Protein AF-J1F869-F1 (afdb_monomer)

pLDDT: mean 84.6, std 9.5, range [50.03, 94.94]

Sequence (425 aa):
MNDTFYTSLIGAKTFSKAIDIVGHNISNSNLAGYRAKSVEFSNIFTQNLNASGGGAVSSQKEYGSQIQTSVMSQRQGALTTTDSTFDLAIEGNGWFGLQTADGTVAYTRNGGFNIDKERYLVDYSGQYVTGTMANNIVFNADATNNRLTNVVSELDLGVPTNQTKLRLPNMLTYPKKVTDEVTITGNLGTADEERKFSSTLVSSADEVNTVSVTMVKSATQPTVGSSWDAVATVTNADGTVTFDKKSGTLVFDGNGRIKSSTMPSVSNDGNRVSLNFGKGSAGLQANDSADVAFTIAKNGNPEGELSTYGVMQNGDIVALFDNGFKTVVAKVAIYHFHNEQGLQDVGASFYRDTTASGEPIFYRDDAGELITTEGLVLEHSLEESNIDNATALSSLMILQKAFDASSRALKAGDDMIKQALSMDA

Secondary structure (DSSP, 8-state):
-HHHHHHHHHHHHHHHHHHHHHHHHHHTTTSTT---EEEEEEES-EEES--SS--S---EEE--EEEEEEEEP-SPPPEEE-S-TTBEEEEES-EEEEE-TTS-EEEES--BEEE-TTSBEEETTSPEEEEEE-S-EE--TTSS-EEESS--S------GGG-EE-B--S-EEEPPB---EEEEEEE--SS---EEEEEEEE-TTS-EEEEEEEEEE-SS--SSSEEEEEEEEEE-TTS--EEEEEEEEEEE-TTSEEEEE-PPPEEETTEEEEEE--SEEEEEE--SSS-SEEEEEES-B--EEEEEEEE-TTSEEEEEETTS-EEEEEEE-EEB-S-GGGPEEEETTEEE--TTT-S-B--B-TTS-B--TTEEEEETEEEPP---HHHHHHHHHHHHHHHHHHHHHHHHHHHHHHHHHHH--

Foldseek 3Di:
DVLLLQQLVQLLVQLVVQLVLLVVLLVCQFPFQAWRWHWDKDFDDWDFPDPPDDDPDTDIDTSHMHGPDIFTDPDFFDKDFFPDQQFKAWDFDFWWWWQDPVRDIWTTRWRQWDADPQQWIAHPVRTFTWFFFPPQWDQDPVLAEIEGNDFAPDDATDFPVPTDTDGDRPKYKYDWDFWAEKEKFDEQEQDQDKDKDKDWTQHPVLFTKMKIKIKGFDPDADPAFGKIKIKIWIGGPVRPGTQWIWIWMWTAGNQFWTDDIPTAFTDDPNHTYDYHQDGGNGGYGHYNPDDRDMDMDTDTFGMWIFPDWHAFQLQFIKTATPSRDIGGGIGGDTWDWPAPSQWDDPDPRITDHDPVRDDTDFDADPVRGGPSPNTGMDGSMTTGYRDDPVVSVVVSVVSVVSSVVSVVSSVVVVVVVVVVVVVVD

Solvent-accessible surface area (backbone atoms only — not comparable to full-atom values): 22618 Å² total; per-residue (Å²): 112,72,64,58,43,51,28,20,51,41,37,28,53,34,29,49,54,46,42,50,46,42,48,51,36,62,75,39,46,83,37,54,24,24,63,32,57,47,76,43,77,38,74,72,46,74,46,72,78,55,90,84,70,99,58,101,68,70,58,66,49,71,62,38,45,38,68,71,50,72,48,65,49,82,65,77,36,58,77,44,80,52,93,45,68,52,18,31,17,64,48,70,58,62,23,42,36,27,33,41,96,87,69,49,71,34,31,25,47,52,27,62,38,47,72,49,95,88,23,31,37,18,38,91,86,71,31,29,36,27,12,32,70,58,80,30,64,50,81,41,97,81,56,74,67,18,34,45,76,60,83,32,90,73,79,78,75,65,60,74,92,71,52,37,74,38,72,58,72,88,38,41,33,45,66,60,32,57,32,46,41,38,38,39,30,35,28,70,27,72,69,90,54,80,44,75,48,73,47,80,37,28,31,87,84,75,47,59,24,31,39,37,35,41,33,35,65,38,94,71,61,54,99,59,42,43,29,33,37,36,39,42,36,26,21,39,74,85,63,82,46,75,64,32,76,50,64,26,47,37,35,24,33,77,83,14,26,38,70,50,70,61,55,64,64,44,38,45,82,85,42,65,24,38,68,41,45,64,58,44,91,73,8,28,27,43,36,84,90,55,71,71,45,74,49,78,47,66,72,36,42,65,60,23,48,53,68,47,75,48,51,42,47,74,30,36,31,30,42,34,28,74,66,74,52,70,28,41,52,31,31,59,39,59,38,35,53,90,29,68,80,30,43,42,76,75,55,96,55,30,28,31,79,34,90,68,8,40,71,72,36,64,62,50,45,101,86,67,50,70,55,43,81,53,37,29,30,37,51,24,17,36,24,34,21,44,54,55,65,70,61,44,54,52,49,41,55,52,35,50,53,51,26,52,50,21,50,49,50,34,49,54,49,50,52,51,50,53,51,53,59,64,71,80,108

Nearest PDB structures (foldseek):
  8wki-assembly1_t  TM=8.998E-01  e=4.350E-17  Salmonella enterica subsp. enterica serovar Typhimurium str. LT2
  7cbm-assembly1_S  TM=9.145E-01  e=2.303E-16  Salmonella enterica subsp. enterica serovar Typhimurium str. LT2
  7nvg-assembly1_l2  TM=8.937E-01  e=1.857E-16  Salmonella enterica subsp. enterica serovar Typhimurium
  7cgo-assembly1_P  TM=8.227E-01  e=4.390E-16  Salmonella enterica subsp. enterica serovar Typhimurium str. LT2
  7cgo-assembly1_R  TM=8.236E-01  e=1.875E-15  Salmonella enterica subsp. enterica serovar Typhimurium str. LT2

Structure (mmCIF, N/CA/C/O backbone):
data_AF-J1F869-F1
#
_entry.id   AF-J1F869-F1
#
loop_
_atom_site.group_PDB
_atom_site.id
_atom_site.type_symbol
_atom_site.label_atom_id
_atom_site.label_alt_id
_atom_site.label_comp_id
_atom_site.label_asym_id
_atom_site.label_entity_id
_atom_site.label_seq_id
_atom_site.pdbx_PDB_ins_code
_atom_site.Cartn_x
_atom_site.Cartn_y
_atom_site.Cartn_z
_atom_site.occupancy
_atom_site.B_iso_or_equiv
_atom_site.auth_seq_id
_atom_site.auth_comp_id
_atom_site.auth_asym_id
_atom_site.auth_atom_id
_atom_site.pdbx_PDB_model_num
ATOM 1 N N . MET A 1 1 ? -46.413 0.049 44.898 1.00 57.97 1 MET A N 1
ATOM 2 C CA . MET A 1 1 ? -45.234 0.815 45.362 1.00 57.97 1 MET A CA 1
ATOM 3 C C . MET A 1 1 ? -43.912 0.107 45.077 1.00 57.97 1 MET A C 1
ATOM 5 O O . MET A 1 1 ? -42.991 0.795 44.667 1.00 57.97 1 MET A O 1
ATOM 9 N N . ASN A 1 2 ? -43.818 -1.229 45.187 1.00 65.56 2 ASN A N 1
ATOM 10 C CA . ASN A 1 2 ? -42.603 -1.969 44.798 1.00 65.56 2 ASN A CA 1
ATOM 11 C C . ASN A 1 2 ? -42.199 -1.714 43.325 1.00 65.56 2 ASN A C 1
ATOM 13 O O . ASN A 1 2 ? -41.037 -1.480 43.015 1.00 65.56 2 ASN A O 1
ATOM 17 N N . ASP A 1 3 ? -43.186 -1.623 42.429 1.00 70.69 3 ASP A N 1
ATOM 18 C CA . ASP A 1 3 ? -42.949 -1.383 40.998 1.00 70.69 3 ASP A CA 1
ATOM 19 C C . ASP A 1 3 ? -42.273 -0.039 40.696 1.00 70.69 3 ASP A C 1
ATOM 21 O O . ASP A 1 3 ? -41.396 0.012 39.844 1.00 70.69 3 ASP A O 1
ATOM 25 N N . THR A 1 4 ? -42.630 1.038 41.407 1.00 74.75 4 THR A N 1
ATOM 26 C CA . THR A 1 4 ? -42.027 2.371 41.217 1.00 74.75 4 THR A CA 1
ATOM 27 C C . THR A 1 4 ? -40.551 2.376 41.613 1.00 74.75 4 THR A C 1
ATOM 29 O O . THR A 1 4 ? -39.738 3.062 40.994 1.00 74.75 4 THR A O 1
ATOM 32 N N . PHE A 1 5 ? -40.194 1.588 42.631 1.00 78.19 5 PHE A N 1
ATOM 33 C CA . PHE A 1 5 ? -38.812 1.405 43.055 1.00 78.19 5 PHE A CA 1
ATOM 34 C C . PHE A 1 5 ? -38.015 0.627 42.001 1.00 78.19 5 PHE A C 1
ATOM 36 O O . PHE A 1 5 ? -36.934 1.060 41.604 1.00 78.19 5 PHE A O 1
ATOM 43 N N . TYR A 1 6 ? -38.576 -0.471 41.479 1.00 80.94 6 TYR A N 1
ATOM 44 C CA . TYR A 1 6 ? -37.943 -1.261 40.421 1.00 80.94 6 TYR A CA 1
ATOM 45 C C . TYR A 1 6 ? -37.768 -0.477 39.117 1.00 80.94 6 TYR A C 1
ATOM 47 O O . TYR A 1 6 ? -36.671 -0.488 38.563 1.00 80.94 6 TYR A O 1
ATOM 55 N N . THR A 1 7 ? -38.788 0.242 38.639 1.00 81.38 7 THR A N 1
ATOM 56 C CA . THR A 1 7 ? -38.688 1.025 37.396 1.00 81.38 7 THR A CA 1
ATOM 57 C C . THR A 1 7 ? -37.699 2.181 37.522 1.00 81.38 7 THR A C 1
ATOM 59 O O . THR A 1 7 ? -36.907 2.402 36.607 1.00 81.38 7 THR A O 1
ATOM 62 N N . SER A 1 8 ? -37.671 2.866 38.670 1.00 83.69 8 SER A N 1
ATOM 63 C CA . SER A 1 8 ? -36.710 3.949 38.931 1.00 83.69 8 SER A CA 1
ATOM 64 C C . SER A 1 8 ? -35.273 3.427 39.052 1.00 83.69 8 SER A C 1
ATOM 66 O O . SER A 1 8 ? -34.350 4.040 38.517 1.00 83.69 8 SER A O 1
ATOM 68 N N . LEU A 1 9 ? -35.069 2.273 39.701 1.00 84.38 9 LEU A N 1
ATOM 69 C CA . LEU A 1 9 ? -33.757 1.626 39.814 1.00 84.38 9 LEU A CA 1
ATOM 70 C C . LEU A 1 9 ? -33.239 1.138 38.456 1.00 84.38 9 LEU A C 1
ATOM 72 O O . LEU A 1 9 ? -32.060 1.306 38.144 1.00 84.38 9 LEU A O 1
ATOM 76 N N . ILE A 1 10 ? -34.114 0.531 37.653 1.00 84.06 10 ILE A N 1
ATOM 77 C CA . ILE A 1 10 ? -33.803 0.086 36.293 1.00 84.06 10 ILE A CA 1
ATOM 78 C C . ILE A 1 10 ? -33.438 1.290 35.420 1.00 84.06 10 ILE A C 1
ATOM 80 O O . ILE A 1 10 ? -32.380 1.273 34.797 1.00 84.06 10 ILE A O 1
ATOM 84 N N . GLY A 1 11 ? -34.241 2.360 35.446 1.00 85.69 11 GLY A N 1
ATOM 85 C CA . GLY A 1 11 ? -33.953 3.599 34.722 1.00 85.69 11 GLY A CA 1
ATOM 86 C C . GLY A 1 11 ? -32.597 4.191 35.109 1.00 85.69 11 GLY A C 1
ATOM 87 O O . GLY A 1 11 ? -31.768 4.442 34.239 1.00 85.69 11 GLY A O 1
ATOM 88 N N . ALA A 1 12 ? -32.311 4.318 36.409 1.00 86.50 12 ALA A N 1
ATOM 89 C CA . ALA A 1 12 ? -31.026 4.827 36.892 1.00 86.50 12 ALA A CA 1
ATOM 90 C C . ALA A 1 12 ? -29.834 3.969 36.422 1.00 86.50 12 ALA A C 1
ATOM 92 O O . ALA A 1 12 ? -28.835 4.509 35.949 1.00 86.50 12 ALA A O 1
ATOM 93 N N . LYS A 1 13 ? -29.937 2.634 36.484 1.00 87.12 13 LYS A N 1
ATOM 94 C CA . LYS A 1 13 ? -28.883 1.729 35.984 1.00 87.12 13 LYS A CA 1
ATOM 95 C C . LYS A 1 13 ? -28.692 1.838 34.471 1.00 87.12 13 LYS A C 1
ATOM 97 O O . LYS A 1 13 ? -27.558 1.847 33.997 1.00 87.12 13 LYS A O 1
ATOM 102 N N . THR A 1 14 ? -29.789 1.918 33.726 1.00 87.81 14 THR A N 1
ATOM 103 C CA . THR A 1 14 ? -29.791 2.074 32.269 1.00 87.81 14 THR A CA 1
ATOM 104 C C . THR A 1 14 ? -29.143 3.401 31.866 1.00 87.81 14 THR A C 1
ATOM 106 O O . THR A 1 14 ? -28.234 3.402 31.039 1.00 87.81 14 THR A O 1
ATOM 109 N N . PHE A 1 15 ? -29.507 4.518 32.501 1.00 90.00 15 PHE A N 1
ATOM 110 C CA . PHE A 1 15 ? -28.877 5.811 32.227 1.00 90.00 15 PHE A CA 1
ATOM 111 C C . PHE A 1 15 ? -27.409 5.863 32.657 1.00 90.00 15 PHE A C 1
ATOM 113 O O . PHE A 1 15 ? -26.612 6.441 31.928 1.00 90.00 15 PHE A O 1
ATOM 120 N N . SER A 1 16 ? -27.020 5.215 33.762 1.00 90.06 16 SER A N 1
ATOM 121 C CA . SER A 1 16 ? -25.605 5.107 34.157 1.00 90.06 16 SER A CA 1
ATOM 122 C C . SER A 1 16 ? -24.770 4.425 33.072 1.00 90.06 16 SER A C 1
ATOM 124 O O . SER A 1 16 ? -23.768 4.978 32.639 1.00 90.06 16 SER A O 1
ATOM 126 N N . LYS A 1 17 ? -25.219 3.274 32.556 1.00 88.94 17 LYS A N 1
ATOM 127 C CA . LYS A 1 17 ? -24.521 2.590 31.456 1.00 88.94 17 LYS A CA 1
ATOM 128 C C . LYS A 1 17 ? -24.476 3.430 30.178 1.00 88.94 17 LYS A C 1
ATOM 130 O O . LYS A 1 17 ? -23.493 3.392 29.446 1.00 88.94 17 LYS A O 1
ATOM 135 N N . ALA A 1 18 ? -25.542 4.177 29.890 1.00 89.38 18 ALA A N 1
ATOM 136 C CA . ALA A 1 18 ? -25.571 5.064 28.734 1.00 89.38 18 ALA A CA 1
ATOM 137 C C . ALA A 1 18 ? -24.573 6.227 28.885 1.00 89.38 18 ALA A C 1
ATOM 139 O O . ALA A 1 18 ? -23.886 6.569 27.925 1.00 89.38 18 ALA A O 1
ATOM 140 N N . ILE A 1 19 ? -24.456 6.792 30.094 1.00 92.06 19 ILE A N 1
ATOM 141 C CA . ILE A 1 19 ? -23.433 7.785 30.452 1.00 92.06 19 ILE A CA 1
ATOM 142 C C . ILE A 1 19 ? -22.035 7.202 30.236 1.00 92.06 19 ILE A C 1
ATOM 144 O O . ILE A 1 19 ? -21.208 7.874 29.628 1.00 92.06 19 ILE A O 1
ATOM 148 N N . ASP A 1 20 ? -21.790 5.957 30.653 1.00 91.19 20 ASP A N 1
ATOM 149 C CA . ASP A 1 20 ? -20.492 5.297 30.472 1.00 91.19 20 ASP A CA 1
ATOM 150 C C . ASP A 1 20 ? -20.129 5.155 28.985 1.00 91.19 20 ASP A C 1
ATOM 152 O O . ASP A 1 20 ? -19.006 5.458 28.588 1.00 91.19 20 ASP A O 1
ATOM 156 N N . ILE A 1 21 ? -21.082 4.760 28.133 1.00 89.94 21 ILE A N 1
ATOM 157 C CA . ILE A 1 21 ? -20.858 4.628 26.682 1.00 89.94 21 ILE A CA 1
ATOM 158 C C . ILE A 1 21 ? -20.547 5.988 26.045 1.00 89.94 21 ILE A C 1
ATOM 160 O O . ILE A 1 21 ? -19.597 6.104 25.271 1.00 89.94 21 ILE A O 1
ATOM 164 N N . VAL A 1 22 ? -21.303 7.034 26.389 1.00 90.62 22 VAL A N 1
ATOM 165 C CA . VAL A 1 22 ? -21.034 8.390 25.886 1.00 90.62 22 VAL A CA 1
ATOM 166 C C . VAL A 1 22 ? -19.702 8.925 26.424 1.00 90.62 22 VAL A C 1
ATOM 168 O O . VAL A 1 22 ? -18.956 9.556 25.678 1.00 90.62 22 VAL A O 1
ATOM 171 N N . GLY A 1 23 ? -19.360 8.631 27.680 1.00 91.69 23 GLY A N 1
ATOM 172 C CA . GLY A 1 23 ? -18.068 8.962 28.278 1.00 91.69 23 GLY A CA 1
ATOM 173 C C . GLY A 1 23 ? -16.902 8.276 27.565 1.00 91.69 23 GLY A C 1
ATOM 174 O O . GLY A 1 23 ? -15.909 8.932 27.252 1.00 91.69 23 GLY A O 1
ATOM 175 N N . HIS A 1 24 ? -17.045 6.991 27.228 1.00 89.56 24 HIS A N 1
ATOM 176 C CA . HIS A 1 24 ? -16.071 6.266 26.413 1.00 89.56 24 HIS A CA 1
ATOM 177 C C . HIS A 1 24 ? -15.927 6.871 25.021 1.00 89.56 24 HIS A C 1
ATOM 179 O O . HIS A 1 24 ? -14.799 7.023 24.562 1.00 89.56 24 HIS A O 1
ATOM 185 N N . ASN A 1 25 ? -17.027 7.259 24.370 1.00 91.31 25 ASN A N 1
ATOM 186 C CA . ASN A 1 25 ? -16.937 7.956 23.093 1.00 91.31 25 ASN A CA 1
ATOM 187 C C . ASN A 1 25 ? -16.107 9.242 23.264 1.00 91.31 25 ASN A C 1
ATOM 189 O O . ASN A 1 25 ? -15.057 9.381 22.652 1.00 91.31 25 ASN A O 1
ATOM 193 N N . ILE A 1 26 ? -16.500 10.143 24.168 1.00 91.88 26 ILE A N 1
ATOM 194 C CA . ILE A 1 26 ? -15.805 11.427 24.372 1.00 91.88 26 ILE A CA 1
ATOM 195 C C . ILE A 1 26 ? -14.309 11.224 24.666 1.00 91.88 26 ILE A C 1
ATOM 197 O O . ILE A 1 26 ? -13.473 11.920 24.090 1.00 91.88 26 ILE A O 1
ATOM 201 N N . SER A 1 27 ? -13.957 10.244 25.505 1.00 91.31 27 SER A N 1
ATOM 202 C CA . SER A 1 27 ? -12.559 9.938 25.838 1.00 91.31 27 SER A CA 1
ATOM 203 C C . SER A 1 27 ? -11.736 9.454 24.641 1.00 91.31 27 SER A C 1
ATOM 205 O O . SER A 1 27 ? -10.526 9.665 24.620 1.00 91.31 27 SER A O 1
ATOM 207 N N . ASN A 1 28 ? -12.370 8.809 23.661 1.00 89.62 28 ASN A N 1
ATOM 208 C CA . ASN A 1 28 ? -11.721 8.263 22.469 1.00 89.62 28 ASN A CA 1
ATOM 209 C C . ASN A 1 28 ? -11.939 9.136 21.219 1.00 89.62 28 ASN A C 1
ATOM 211 O O . ASN A 1 28 ? -11.650 8.712 20.103 1.00 89.62 28 ASN A O 1
ATOM 215 N N . SER A 1 29 ? -12.424 10.370 21.388 1.00 90.88 29 SER A N 1
ATOM 216 C CA . SER A 1 29 ? -12.656 11.314 20.284 1.00 90.88 29 SER A CA 1
ATOM 217 C C . SER A 1 29 ? -11.384 11.710 19.525 1.00 90.88 29 SER A C 1
ATOM 219 O O . SER A 1 29 ? -11.468 12.071 18.360 1.00 90.88 29 SER A O 1
ATOM 221 N N . ASN A 1 30 ? -10.210 11.587 20.151 1.00 88.94 30 ASN A N 1
ATOM 222 C CA . ASN A 1 30 ? -8.918 11.878 19.519 1.00 88.94 30 ASN A CA 1
ATOM 223 C C . ASN A 1 30 ? -8.196 10.625 18.996 1.00 88.94 30 ASN A C 1
ATOM 225 O O . ASN A 1 30 ? -7.093 10.739 18.467 1.00 88.94 30 ASN A O 1
ATOM 229 N N . LEU A 1 31 ? -8.757 9.426 19.189 1.00 88.94 31 LEU A N 1
ATOM 230 C CA . LEU A 1 31 ? -8.149 8.208 18.662 1.00 88.94 31 LEU A CA 1
ATOM 231 C C . LEU A 1 31 ? -8.488 8.068 17.178 1.00 88.94 31 LEU A C 1
ATOM 233 O O . LEU A 1 31 ? -9.663 8.036 16.803 1.00 88.94 31 LEU A O 1
ATOM 237 N N . ALA A 1 32 ? -7.453 7.940 16.350 1.00 90.50 32 ALA A N 1
ATOM 238 C CA . ALA A 1 32 ? -7.608 7.624 14.938 1.00 90.50 32 ALA A CA 1
ATOM 239 C C . ALA A 1 32 ? -8.353 6.289 14.764 1.00 90.50 32 ALA A C 1
ATOM 241 O O . ALA A 1 32 ? -8.151 5.334 15.521 1.00 90.50 32 ALA A O 1
ATOM 242 N N . GLY A 1 33 ? -9.256 6.238 13.789 1.00 89.69 33 GLY A N 1
ATOM 243 C CA . GLY A 1 33 ? -10.050 5.065 13.445 1.00 89.69 33 GLY A CA 1
ATOM 244 C C . GLY A 1 33 ? -11.079 4.641 14.498 1.00 89.69 33 GLY A C 1
ATOM 245 O O . GLY A 1 33 ? -11.628 3.543 14.392 1.00 89.69 33 GLY A O 1
ATOM 246 N N . TYR A 1 34 ? -11.351 5.455 15.526 1.00 92.44 34 TYR A N 1
ATOM 247 C CA . TYR A 1 34 ? -12.353 5.110 16.535 1.00 92.44 34 TYR A CA 1
ATOM 248 C C . TYR A 1 34 ? -13.782 5.234 15.990 1.00 92.44 34 TYR A C 1
ATOM 250 O O . TYR A 1 34 ? -14.165 6.253 15.406 1.00 92.44 34 TYR A O 1
ATOM 258 N N . ARG A 1 35 ? -14.611 4.214 16.251 1.00 91.69 35 ARG A N 1
ATOM 259 C CA . ARG A 1 35 ? -16.042 4.223 15.923 1.00 91.69 35 ARG A CA 1
ATOM 260 C C . ARG A 1 35 ? -16.888 4.448 17.174 1.00 91.69 35 ARG A C 1
ATOM 262 O O . ARG A 1 35 ? -16.936 3.610 18.074 1.00 91.69 35 ARG A O 1
ATOM 269 N N . ALA A 1 36 ? -17.611 5.563 17.184 1.00 90.81 36 ALA A N 1
ATOM 270 C CA . ALA A 1 36 ? -18.597 5.921 18.190 1.00 90.81 36 ALA A CA 1
ATOM 271 C C . ALA A 1 36 ? -19.651 4.826 18.350 1.00 90.81 36 ALA A C 1
ATOM 273 O O . ALA A 1 36 ? -20.130 4.268 17.361 1.00 90.81 36 ALA A O 1
ATOM 274 N N . LYS A 1 37 ? -20.076 4.584 19.588 1.00 89.69 37 LYS A N 1
ATOM 275 C CA . LYS A 1 37 ? -21.199 3.691 19.882 1.00 89.69 37 LYS A CA 1
ATOM 276 C C . LYS A 1 37 ? -22.433 4.482 20.292 1.00 89.69 37 LYS A C 1
ATOM 278 O O . LYS A 1 37 ? -22.352 5.313 21.197 1.00 89.69 37 LYS A O 1
ATOM 283 N N . SER A 1 38 ? -23.574 4.221 19.663 1.00 85.94 38 SER A N 1
ATOM 284 C CA . SER A 1 38 ? -24.872 4.725 20.118 1.00 85.94 38 SER A CA 1
ATOM 285 C C . SER A 1 38 ? -25.519 3.736 21.084 1.00 85.94 38 SER A C 1
ATOM 287 O O . SER A 1 38 ? -25.225 2.541 21.071 1.00 85.94 38 SER A O 1
ATOM 289 N N . VAL A 1 39 ? -26.386 4.244 21.958 1.00 85.00 39 VAL A N 1
ATOM 290 C CA . VAL A 1 39 ? -27.131 3.437 22.929 1.00 85.00 39 VAL A CA 1
ATOM 291 C C . VAL A 1 39 ? -28.567 3.318 22.454 1.00 85.00 39 VAL A C 1
ATOM 293 O O . VAL A 1 39 ? -29.232 4.338 22.291 1.00 85.00 39 VAL A O 1
ATOM 296 N N . GLU A 1 40 ? -29.052 2.091 22.285 1.00 84.06 40 GLU A N 1
ATOM 297 C CA . GLU A 1 40 ? -30.446 1.829 21.928 1.00 84.06 40 GLU A CA 1
ATOM 298 C C . GLU A 1 40 ? -31.229 1.354 23.153 1.00 84.06 40 GLU A C 1
ATOM 300 O O . GLU A 1 40 ? -30.819 0.425 23.862 1.00 84.06 40 GLU A O 1
ATOM 305 N N . PHE A 1 41 ? -32.370 1.994 23.409 1.00 82.44 41 PHE A N 1
ATOM 306 C CA . PHE A 1 41 ? -33.246 1.678 24.536 1.00 82.44 41 PHE A CA 1
ATOM 307 C C . PHE A 1 41 ? -34.437 0.841 24.078 1.00 82.44 41 PHE A C 1
ATOM 309 O O . PHE A 1 41 ? -34.981 1.047 22.998 1.00 82.44 41 PHE A O 1
ATOM 316 N N . SER A 1 42 ? -34.887 -0.064 24.940 1.00 78.88 42 SER A N 1
ATOM 317 C CA . SER A 1 42 ? -36.077 -0.881 24.710 1.00 78.88 42 SER A CA 1
ATOM 318 C C . SER A 1 42 ? -36.876 -1.056 25.991 1.00 78.88 42 SER A C 1
ATOM 320 O O . SER A 1 42 ? -36.326 -0.975 27.094 1.00 78.88 42 SER A O 1
ATOM 322 N N . ASN A 1 43 ? -38.184 -1.262 25.864 1.00 78.00 43 ASN A N 1
ATOM 323 C CA . ASN A 1 43 ? -39.057 -1.516 27.004 1.00 78.00 43 ASN A CA 1
ATOM 324 C C . ASN A 1 43 ? -38.926 -2.978 27.467 1.00 78.00 43 ASN A C 1
ATOM 326 O O . ASN A 1 43 ? -38.719 -3.887 26.672 1.00 78.00 43 ASN A O 1
ATOM 330 N N . ILE A 1 44 ? -39.006 -3.216 28.780 1.00 69.50 44 ILE A N 1
ATOM 331 C CA . ILE A 1 44 ? -38.775 -4.562 29.337 1.00 69.50 44 ILE A CA 1
ATOM 332 C C . ILE A 1 44 ? -40.042 -5.428 29.235 1.00 69.50 44 ILE A C 1
ATOM 334 O O . ILE A 1 44 ? -39.956 -6.585 28.843 1.00 69.50 44 ILE A O 1
ATOM 338 N N . PHE A 1 45 ? -41.215 -4.876 29.571 1.00 64.25 45 PHE A N 1
ATOM 339 C CA . PHE A 1 45 ? -42.516 -5.555 29.471 1.00 64.25 45 PHE A CA 1
ATOM 340 C C . PHE A 1 45 ? -43.672 -4.550 29.386 1.00 64.25 45 PHE A C 1
ATOM 342 O O . PHE A 1 45 ? -43.681 -3.557 30.117 1.00 64.25 45 PHE A O 1
ATOM 349 N N . THR A 1 46 ? -44.687 -4.872 28.579 1.00 58.69 46 THR A N 1
ATOM 350 C CA . THR A 1 46 ? -46.040 -4.302 28.650 1.00 58.69 46 THR A CA 1
ATOM 351 C C . THR A 1 46 ? -46.995 -5.381 29.164 1.00 58.69 46 THR A C 1
ATOM 353 O O . THR A 1 46 ? -47.155 -6.435 28.553 1.00 58.69 46 THR A O 1
ATOM 356 N N . GLN A 1 47 ? -47.635 -5.159 30.314 1.00 52.78 47 GLN A N 1
ATOM 357 C CA . GLN A 1 47 ? -48.718 -6.028 30.776 1.00 52.78 47 GLN A CA 1
ATOM 358 C C . GLN A 1 47 ? -50.053 -5.384 30.395 1.00 52.78 47 GLN A C 1
ATOM 360 O O . GLN A 1 47 ? -50.368 -4.281 30.846 1.00 52.78 47 GLN A O 1
ATOM 365 N N . ASN A 1 48 ? -50.837 -6.062 29.552 1.00 56.44 48 ASN A N 1
ATOM 366 C CA . ASN A 1 48 ? -52.220 -5.677 29.269 1.00 56.44 48 ASN A CA 1
ATOM 367 C C . ASN A 1 48 ? -53.060 -5.954 30.525 1.00 56.44 48 ASN A C 1
ATOM 369 O O . ASN A 1 48 ? -53.260 -7.115 30.878 1.00 56.44 48 ASN A O 1
ATOM 373 N N . LEU A 1 49 ? -53.538 -4.911 31.212 1.00 56.28 49 LEU A N 1
ATOM 374 C CA . LEU A 1 49 ? -54.331 -5.069 32.438 1.00 56.28 49 LEU A CA 1
ATOM 375 C C . LEU A 1 49 ? -55.787 -5.478 32.180 1.00 56.28 49 LEU A C 1
ATOM 377 O O . LEU A 1 49 ? -56.431 -5.969 33.098 1.00 56.28 49 LEU A O 1
ATOM 381 N N . ASN A 1 50 ? -56.305 -5.307 30.959 1.00 51.75 50 ASN A N 1
ATOM 382 C CA . ASN A 1 50 ? -57.635 -5.774 30.562 1.00 51.75 50 ASN A CA 1
ATOM 383 C C . ASN A 1 50 ? -57.651 -6.154 29.075 1.00 51.75 50 ASN A C 1
ATOM 385 O O . ASN A 1 50 ? -57.467 -5.297 28.215 1.00 51.75 50 ASN A O 1
ATOM 389 N N . ALA A 1 51 ? -57.924 -7.427 28.778 1.00 50.03 51 ALA A N 1
ATOM 390 C CA . ALA A 1 51 ? -58.275 -7.916 27.439 1.00 50.03 51 ALA A CA 1
ATOM 391 C C . ALA A 1 51 ? -59.702 -8.501 27.412 1.00 50.03 51 ALA A C 1
ATOM 393 O O . ALA A 1 51 ? -59.996 -9.412 26.643 1.00 50.03 51 ALA A O 1
ATOM 394 N N . SER A 1 52 ? -60.605 -8.005 28.266 1.00 54.22 52 SER A N 1
ATOM 395 C CA . SER A 1 52 ? -62.023 -8.369 28.224 1.00 54.22 52 SER A CA 1
ATOM 396 C C . SER A 1 52 ? -62.848 -7.211 27.661 1.00 54.22 52 SER A C 1
ATOM 398 O O . SER A 1 52 ? -63.259 -6.314 28.394 1.00 54.22 52 SER A O 1
ATOM 400 N N . GLY A 1 53 ? -63.097 -7.263 26.351 1.00 52.25 53 GLY A N 1
ATOM 401 C CA . GLY A 1 53 ? -64.155 -6.499 25.688 1.00 52.25 53 GLY A CA 1
ATOM 402 C C . GLY A 1 53 ? -63.676 -5.354 24.797 1.00 52.25 53 GLY A C 1
ATOM 403 O O . GLY A 1 53 ? -63.599 -4.226 25.257 1.00 52.25 53 GLY A O 1
ATOM 404 N N . GLY A 1 54 ? -63.411 -5.661 23.520 1.00 54.69 54 GLY A N 1
ATOM 405 C CA . GLY A 1 54 ? -63.734 -4.875 22.307 1.00 54.69 54 GLY A CA 1
ATOM 406 C C . GLY A 1 54 ? -63.551 -3.347 22.229 1.00 54.69 54 GLY A C 1
ATOM 407 O O . GLY A 1 54 ? -64.047 -2.759 21.273 1.00 54.69 54 GLY A O 1
ATOM 408 N N . GLY A 1 55 ? -62.905 -2.681 23.182 1.00 56.12 55 GLY A N 1
ATOM 409 C CA . GLY A 1 55 ? -62.662 -1.240 23.162 1.00 56.12 55 GLY A CA 1
ATOM 410 C C . GLY A 1 55 ? -61.356 -0.889 22.452 1.00 56.12 55 GLY A C 1
ATOM 411 O O . GLY A 1 55 ? -60.352 -1.572 22.623 1.00 56.12 55 GLY A O 1
ATOM 412 N N . ALA A 1 56 ? -61.350 0.216 21.702 1.00 56.72 56 ALA A N 1
ATOM 413 C CA . ALA A 1 56 ? -60.202 0.729 20.941 1.00 56.72 56 ALA A CA 1
ATOM 414 C C . ALA A 1 56 ? -59.008 1.219 21.799 1.00 56.72 56 ALA A C 1
ATOM 416 O O . ALA A 1 56 ? -58.092 1.847 21.275 1.00 56.72 56 ALA A O 1
ATOM 417 N N . VAL A 1 57 ? -59.015 0.970 23.113 1.00 54.06 57 VAL A N 1
ATOM 418 C CA . VAL A 1 57 ? -57.988 1.422 24.059 1.00 54.06 57 VAL A CA 1
ATOM 419 C C . VAL A 1 57 ? -57.712 0.311 25.068 1.00 54.06 57 VAL A C 1
ATOM 421 O O . VAL A 1 57 ? -58.602 -0.097 25.812 1.00 54.06 57 VAL A O 1
ATOM 424 N N . SER A 1 58 ? -56.474 -0.181 25.095 1.00 56.88 58 SER A N 1
ATOM 425 C CA . SER A 1 58 ? -55.993 -1.153 26.079 1.00 56.88 58 SER A CA 1
ATOM 426 C C . SER A 1 58 ? -55.218 -0.439 27.183 1.00 56.88 58 SER A C 1
ATOM 428 O O . SER A 1 58 ? -54.235 0.244 26.896 1.00 56.88 58 SER A O 1
ATOM 430 N N . SER A 1 59 ? -55.604 -0.628 28.446 1.00 57.19 59 SER A N 1
ATOM 431 C CA . SER A 1 59 ? -54.783 -0.186 29.579 1.00 57.19 59 SER A CA 1
ATOM 432 C C . SER A 1 59 ? -53.544 -1.076 29.682 1.00 57.19 59 SER A C 1
ATOM 434 O O . SER A 1 59 ? -53.642 -2.243 30.068 1.00 57.19 59 SER A O 1
ATOM 436 N N . GLN A 1 60 ? -52.387 -0.527 29.323 1.00 61.50 60 GLN A N 1
ATOM 437 C CA . GLN A 1 60 ? -51.087 -1.184 29.432 1.00 61.50 60 GLN A CA 1
ATOM 438 C C . GLN A 1 60 ? -50.286 -0.589 30.585 1.00 61.50 60 GLN A C 1
ATOM 440 O O . GLN A 1 60 ? -50.293 0.620 30.807 1.00 61.50 60 GLN A O 1
ATOM 445 N N . LYS A 1 61 ? -49.598 -1.456 31.328 1.00 59.94 61 LYS A N 1
ATOM 446 C CA . LYS A 1 61 ? -48.607 -1.063 32.330 1.00 59.94 61 LYS A CA 1
ATOM 447 C C . LYS A 1 61 ? -47.227 -1.470 31.847 1.00 59.94 61 LYS A C 1
ATOM 449 O O . LYS A 1 61 ? -46.992 -2.640 31.550 1.00 59.94 61 LYS A O 1
ATOM 454 N N . GLU A 1 62 ? -46.339 -0.491 31.772 1.00 66.56 62 GLU A N 1
ATOM 455 C CA . GLU A 1 62 ? -44.963 -0.639 31.304 1.00 66.56 62 GLU A CA 1
ATOM 456 C C . GLU A 1 62 ? -44.000 -0.784 32.488 1.00 66.56 62 GLU A C 1
ATOM 458 O O . GLU A 1 62 ? -44.074 -0.032 33.460 1.00 66.56 62 GLU A O 1
ATOM 463 N N . TYR A 1 63 ? -43.080 -1.747 32.405 1.00 67.19 63 TYR A N 1
ATOM 464 C CA . TYR A 1 63 ? -42.132 -2.086 33.479 1.00 67.19 63 TYR A CA 1
ATOM 465 C C . TYR A 1 63 ? -40.735 -1.450 33.312 1.00 67.19 63 TYR A C 1
ATOM 467 O O . TYR A 1 63 ? -39.733 -1.987 33.781 1.00 67.19 63 TYR A O 1
ATOM 475 N N . GLY A 1 64 ? -40.663 -0.264 32.702 1.00 69.94 64 GLY A N 1
ATOM 476 C CA . GLY A 1 64 ? -39.417 0.496 32.527 1.00 69.94 64 GLY A CA 1
ATOM 477 C C . GLY A 1 64 ? -38.626 0.122 31.267 1.00 69.94 64 GLY A C 1
ATOM 478 O O . GLY A 1 64 ? -39.109 -0.624 30.412 1.00 69.94 64 GLY A O 1
ATOM 479 N N . SER A 1 65 ? -37.411 0.672 31.145 1.00 76.69 65 SER A N 1
ATOM 480 C CA . SER A 1 65 ? -36.547 0.537 29.966 1.00 76.69 65 SER A CA 1
ATOM 481 C C . SER A 1 65 ? -35.167 -0.044 30.288 1.00 76.69 65 SER A C 1
ATOM 483 O O . SER A 1 65 ? -34.567 0.231 31.329 1.00 76.69 65 SER A O 1
ATOM 485 N N . GLN A 1 66 ? -34.636 -0.835 29.362 1.00 77.75 66 GLN A N 1
ATOM 486 C CA . GLN A 1 66 ? -33.273 -1.358 29.396 1.00 77.75 66 GLN A CA 1
ATOM 487 C C . GLN A 1 66 ? -32.497 -0.916 28.157 1.00 77.75 66 GLN A C 1
ATOM 489 O O . GLN A 1 66 ? -33.087 -0.612 27.121 1.00 77.75 66 GLN A O 1
ATOM 494 N N . ILE A 1 67 ? -31.168 -0.909 28.255 1.00 72.81 67 ILE A N 1
ATOM 495 C CA . ILE A 1 67 ? -30.322 -0.846 27.060 1.00 72.81 67 ILE A CA 1
ATOM 496 C C . ILE A 1 67 ? -30.470 -2.180 26.337 1.00 72.81 67 ILE A C 1
ATOM 498 O O . ILE A 1 67 ? -30.153 -3.223 26.909 1.00 72.81 67 ILE A O 1
ATOM 502 N N . GLN A 1 68 ? -30.961 -2.138 25.102 1.00 69.75 68 GLN A N 1
ATOM 503 C CA . GLN A 1 68 ? -31.092 -3.320 24.258 1.00 69.75 68 GLN A CA 1
ATOM 504 C C . GLN A 1 68 ? -29.741 -3.701 23.655 1.00 69.75 68 GLN A C 1
ATOM 506 O O . GLN A 1 68 ? -29.388 -4.876 23.630 1.00 69.75 68 GLN A O 1
ATOM 511 N N . THR A 1 69 ? -28.986 -2.710 23.182 1.00 71.56 69 THR A N 1
ATOM 512 C CA . THR A 1 69 ? -27.668 -2.910 22.579 1.00 71.56 69 THR A CA 1
ATOM 513 C C . THR A 1 69 ? -26.897 -1.588 22.502 1.00 71.56 69 THR A C 1
ATOM 515 O O . THR A 1 69 ? -27.483 -0.509 22.643 1.00 71.56 69 THR A O 1
ATOM 518 N N . SER A 1 70 ? -25.586 -1.670 22.277 1.00 76.81 70 SER A N 1
ATOM 519 C CA . SER A 1 70 ? -24.788 -0.549 21.787 1.00 76.81 70 SER A CA 1
ATOM 520 C C . SER A 1 70 ? -24.381 -0.818 20.341 1.00 76.81 70 SER A C 1
ATOM 522 O O . SER A 1 70 ? -23.772 -1.842 20.041 1.00 76.81 70 SER A O 1
ATOM 524 N N . VAL A 1 71 ? -24.765 0.082 19.439 1.00 83.44 71 VAL A N 1
ATOM 525 C CA . VAL A 1 71 ? -24.556 -0.071 17.991 1.00 83.44 71 VAL A CA 1
ATOM 526 C C . VAL A 1 71 ? -23.335 0.744 17.596 1.00 83.44 71 VAL A C 1
ATOM 528 O O . VAL A 1 71 ? -23.191 1.894 18.010 1.00 83.44 71 VAL A O 1
ATOM 531 N N . MET A 1 72 ? -22.437 0.156 16.815 1.00 88.81 72 MET A N 1
ATOM 532 C CA . MET A 1 72 ? -21.269 0.857 16.296 1.00 88.81 72 MET A CA 1
ATOM 533 C C . MET A 1 72 ? -21.682 1.756 15.127 1.00 88.81 72 MET A C 1
ATOM 535 O O . MET A 1 72 ? -22.364 1.322 14.203 1.00 88.81 72 MET A O 1
ATOM 539 N N . SER A 1 73 ? -21.245 3.010 15.120 1.00 88.12 73 SER A N 1
ATOM 540 C CA . SER A 1 73 ? -21.461 3.902 13.982 1.00 88.12 73 SER A CA 1
ATOM 541 C C . SER A 1 73 ? -20.584 3.487 12.799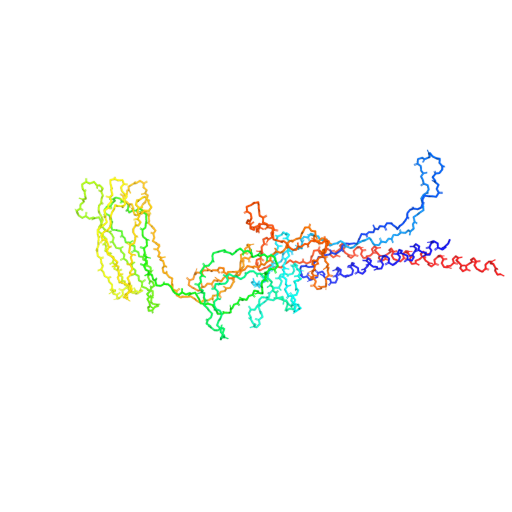 1.00 88.12 73 SER A C 1
ATOM 543 O O . SER A 1 73 ? -19.360 3.483 12.911 1.00 88.12 73 SER A O 1
ATOM 545 N N . GLN A 1 74 ? -21.208 3.213 11.652 1.00 86.38 74 GLN A N 1
ATOM 546 C CA . GLN A 1 74 ? -20.528 2.896 10.385 1.00 86.38 74 GLN A CA 1
ATOM 547 C C . GLN A 1 74 ? -20.105 4.145 9.600 1.00 86.38 74 GLN A C 1
ATOM 549 O O . GLN A 1 74 ? -19.374 4.056 8.617 1.00 86.38 74 GLN A O 1
ATOM 554 N N . ARG A 1 75 ? -20.533 5.340 10.031 1.00 90.00 75 ARG A N 1
ATOM 555 C CA . ARG A 1 75 ? -20.174 6.592 9.354 1.00 90.00 75 ARG A CA 1
ATOM 556 C C . ARG A 1 75 ? -18.669 6.814 9.430 1.00 90.00 75 ARG A C 1
ATOM 558 O O . ARG A 1 75 ? -18.127 6.801 10.534 1.00 90.00 75 ARG A O 1
ATOM 565 N N . GLN A 1 76 ? -18.021 7.037 8.293 1.00 90.06 76 GLN A N 1
ATOM 566 C CA . GLN A 1 76 ? -16.597 7.361 8.222 1.00 90.06 76 GLN A CA 1
ATOM 567 C C . GLN A 1 76 ? -16.261 8.635 9.014 1.00 90.06 76 GLN A C 1
ATOM 569 O O . GLN A 1 76 ? -17.066 9.572 9.069 1.00 90.06 76 GLN A O 1
ATOM 574 N N . GLY A 1 77 ? -15.098 8.634 9.664 1.00 90.62 77 GLY A N 1
ATOM 575 C CA . GLY A 1 77 ? -14.506 9.831 10.255 1.00 90.62 77 GLY A CA 1
ATOM 576 C C . GLY A 1 77 ? -13.982 10.811 9.202 1.00 90.62 77 GLY A C 1
ATOM 577 O O . GLY A 1 77 ? -13.970 10.518 8.007 1.00 90.62 77 GLY A O 1
ATOM 578 N N . ALA A 1 78 ? -13.556 11.994 9.645 1.00 92.25 78 ALA A N 1
ATOM 579 C CA . ALA A 1 78 ? -12.835 12.914 8.771 1.00 92.25 78 ALA A CA 1
ATOM 580 C C . ALA A 1 78 ? -11.467 12.318 8.409 1.00 92.25 78 ALA A C 1
ATOM 582 O O . ALA A 1 78 ? -10.845 11.658 9.236 1.00 92.25 78 ALA A O 1
ATOM 583 N N . LEU A 1 79 ? -11.003 12.546 7.183 1.00 93.50 79 LEU A N 1
ATOM 584 C CA . LEU A 1 79 ? -9.675 12.125 6.750 1.00 93.50 79 LEU A CA 1
ATOM 585 C C . LEU A 1 79 ? -8.718 13.306 6.883 1.00 93.50 79 LEU A C 1
ATOM 587 O O . LEU A 1 79 ? -8.990 14.383 6.346 1.00 93.50 79 LEU A O 1
ATOM 591 N N . THR A 1 80 ? -7.615 13.112 7.596 1.00 94.06 80 THR A N 1
ATOM 592 C CA . THR A 1 80 ? -6.562 14.118 7.750 1.00 94.06 80 THR A CA 1
ATOM 593 C C . THR A 1 80 ? -5.284 13.654 7.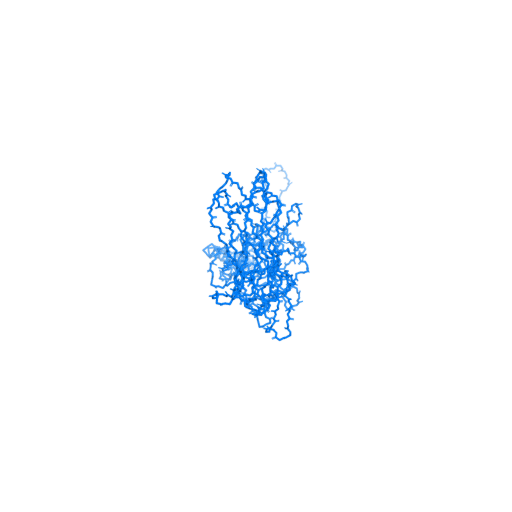080 1.00 94.06 80 THR A C 1
ATOM 595 O O . THR A 1 80 ? -4.870 12.508 7.228 1.00 94.06 80 THR A O 1
ATOM 598 N N . THR A 1 81 ? -4.663 14.550 6.315 1.00 94.81 81 THR A N 1
ATOM 599 C CA . THR A 1 81 ? -3.372 14.292 5.672 1.00 94.81 81 THR A CA 1
ATOM 600 C C . THR A 1 81 ? -2.247 14.375 6.700 1.00 94.81 81 THR A C 1
ATOM 602 O O . THR A 1 81 ? -2.245 15.271 7.547 1.00 94.81 81 THR A O 1
ATOM 605 N N . THR A 1 82 ? -1.280 13.468 6.607 1.00 94.38 82 THR A N 1
ATOM 606 C CA . THR A 1 82 ? -0.110 13.382 7.485 1.00 94.38 82 THR A CA 1
ATOM 607 C C . THR A 1 82 ? 1.190 13.358 6.677 1.00 94.38 82 THR A C 1
ATOM 609 O O . THR A 1 82 ? 1.178 13.229 5.457 1.00 94.38 82 THR A O 1
ATOM 612 N N . ASP A 1 83 ? 2.332 13.498 7.353 1.00 91.19 83 ASP A N 1
ATOM 613 C CA . ASP A 1 83 ? 3.657 13.460 6.711 1.00 91.19 83 ASP A CA 1
ATOM 614 C C . ASP A 1 83 ? 4.256 12.038 6.645 1.00 91.19 83 ASP A C 1
ATOM 616 O O . ASP A 1 83 ? 5.316 11.831 6.054 1.00 91.19 83 ASP A O 1
ATOM 620 N N . SER A 1 84 ? 3.620 11.049 7.281 1.00 91.31 84 SER A N 1
ATOM 621 C CA . SER A 1 84 ? 4.121 9.673 7.364 1.00 91.31 84 SER A CA 1
ATOM 622 C C . SER A 1 84 ? 3.611 8.842 6.190 1.00 91.31 84 SER A C 1
ATOM 624 O O . SER A 1 84 ? 2.412 8.710 5.969 1.00 91.31 84 SER A O 1
ATOM 626 N N . THR A 1 85 ? 4.529 8.223 5.449 1.00 87.94 85 THR A N 1
ATOM 627 C CA . THR A 1 85 ? 4.200 7.397 4.274 1.00 87.94 85 THR A CA 1
ATOM 628 C C . THR A 1 85 ? 3.400 6.141 4.610 1.00 87.94 85 THR A C 1
ATOM 630 O O . THR A 1 85 ? 2.676 5.627 3.762 1.00 87.94 85 THR A O 1
ATOM 633 N N . PHE A 1 86 ? 3.520 5.639 5.840 1.00 92.00 86 PHE A N 1
ATOM 634 C CA . PHE A 1 86 ? 2.813 4.440 6.293 1.00 92.00 86 PHE A CA 1
ATOM 635 C C . PHE A 1 86 ? 1.539 4.751 7.078 1.00 92.00 86 PHE A C 1
ATOM 637 O O . PHE A 1 86 ? 0.894 3.825 7.566 1.00 92.00 86 PHE A O 1
ATOM 644 N N . ASP A 1 87 ? 1.150 6.022 7.159 1.00 94.94 87 ASP A N 1
ATOM 645 C CA . ASP A 1 87 ? -0.177 6.389 7.628 1.00 94.94 87 ASP A CA 1
ATOM 646 C C . ASP A 1 87 ? -1.167 6.159 6.491 1.00 94.94 87 ASP A C 1
ATOM 648 O O . ASP A 1 87 ? -1.105 6.811 5.444 1.00 94.94 87 ASP A O 1
ATOM 652 N N . LEU A 1 88 ? -2.048 5.184 6.691 1.00 93.50 88 LEU A N 1
ATOM 653 C CA . LEU A 1 88 ? -3.016 4.752 5.698 1.00 93.50 88 LEU A CA 1
ATOM 654 C C . LEU A 1 88 ? -4.439 5.038 6.177 1.00 93.50 88 LEU A C 1
ATOM 656 O O . LEU A 1 88 ? -4.812 4.725 7.307 1.00 93.50 88 LEU A O 1
ATOM 660 N N . ALA A 1 89 ? -5.281 5.553 5.292 1.00 94.00 89 ALA A N 1
ATOM 661 C CA . ALA A 1 89 ? -6.715 5.649 5.532 1.00 94.00 89 ALA A CA 1
ATOM 662 C C . ALA A 1 89 ? -7.474 4.823 4.497 1.00 94.00 89 ALA A C 1
ATOM 664 O O . ALA A 1 89 ? -7.060 4.729 3.347 1.00 94.00 89 ALA A O 1
ATOM 665 N N . ILE A 1 90 ? -8.595 4.230 4.904 1.00 91.81 90 ILE A N 1
ATOM 666 C CA . ILE A 1 90 ? -9.494 3.524 3.987 1.00 91.81 90 ILE A CA 1
ATOM 667 C C . ILE A 1 90 ? -10.645 4.465 3.658 1.00 91.81 90 ILE A C 1
ATOM 669 O O . ILE A 1 90 ? -11.425 4.828 4.542 1.00 91.81 90 ILE A O 1
ATOM 673 N N . GLU A 1 91 ? -10.768 4.839 2.390 1.00 89.19 91 GLU A N 1
ATOM 674 C CA . GLU A 1 91 ? -11.945 5.511 1.858 1.00 89.19 91 GLU A CA 1
ATOM 675 C C . GLU A 1 91 ? -13.009 4.473 1.491 1.00 89.19 91 GLU A C 1
ATOM 677 O O . GLU A 1 91 ? -12.782 3.605 0.650 1.00 89.19 91 GLU A O 1
ATOM 682 N N . GLY A 1 92 ? -14.168 4.549 2.151 1.00 87.81 92 GLY A N 1
ATOM 683 C CA . GLY A 1 92 ? -15.224 3.543 2.039 1.00 87.81 92 GLY A CA 1
ATOM 684 C C . GLY A 1 92 ? -15.212 2.520 3.177 1.00 87.81 92 GLY A C 1
ATOM 685 O O . GLY A 1 92 ? -14.783 2.813 4.300 1.00 87.81 92 GLY A O 1
ATOM 686 N N . ASN A 1 93 ? -15.736 1.328 2.901 1.00 86.19 93 ASN A N 1
ATOM 687 C CA . ASN A 1 93 ? -15.887 0.255 3.883 1.00 86.19 93 ASN A CA 1
ATOM 688 C C . ASN A 1 93 ? -14.616 -0.605 3.948 1.00 86.19 93 ASN A C 1
ATOM 690 O O . ASN A 1 93 ? -13.759 -0.538 3.075 1.00 86.19 93 ASN A O 1
ATOM 694 N N . GLY A 1 94 ? -14.469 -1.390 5.015 1.00 89.44 94 GLY A N 1
ATOM 695 C CA . GLY A 1 94 ? -13.346 -2.319 5.169 1.00 89.44 94 GLY A CA 1
ATOM 696 C C . GLY A 1 94 ? -12.453 -2.027 6.372 1.00 89.44 94 GLY A C 1
ATOM 697 O O . GLY A 1 94 ? -12.537 -0.975 6.995 1.00 89.44 94 GLY A O 1
ATOM 698 N N . TRP A 1 95 ? -11.608 -2.977 6.739 1.00 91.62 95 TRP A N 1
ATOM 699 C CA . TRP A 1 95 ? -10.844 -2.954 7.983 1.00 91.62 95 TRP A CA 1
ATOM 700 C C . TRP A 1 95 ? -9.415 -3.414 7.733 1.00 91.62 95 TRP A C 1
ATOM 702 O O . TRP A 1 95 ? -9.192 -4.404 7.038 1.00 91.62 95 TRP A O 1
ATOM 712 N N . PHE A 1 96 ? -8.440 -2.747 8.342 1.00 93.81 96 PHE A N 1
ATOM 713 C CA . PHE A 1 96 ? -7.079 -3.262 8.395 1.00 93.81 96 PHE A CA 1
ATOM 714 C C . PHE A 1 96 ? -7.029 -4.454 9.346 1.00 93.81 96 PHE A C 1
ATOM 716 O O . PHE A 1 96 ? -7.570 -4.386 10.450 1.00 93.81 96 PHE A O 1
ATOM 723 N N . GLY A 1 97 ? -6.375 -5.541 8.939 1.00 93.19 97 GLY A N 1
ATOM 724 C CA . GLY A 1 97 ? -6.121 -6.676 9.826 1.00 93.19 97 GLY A CA 1
ATOM 725 C C . GLY A 1 97 ? -4.733 -6.603 10.442 1.00 93.19 97 GLY A C 1
ATOM 726 O O . GLY A 1 97 ? -3.741 -6.454 9.725 1.00 93.19 97 GLY A O 1
ATOM 727 N N . LEU A 1 98 ? -4.657 -6.774 11.755 1.00 93.62 98 LEU A N 1
ATOM 728 C CA . LEU A 1 98 ? -3.428 -6.830 12.527 1.00 93.62 98 LEU A CA 1
ATOM 729 C C . LEU A 1 98 ? -3.331 -8.155 13.262 1.00 93.62 98 LEU A C 1
ATOM 731 O O . LEU A 1 98 ? -4.277 -8.607 13.896 1.00 93.62 98 LEU A O 1
ATOM 735 N N . GLN A 1 99 ? -2.165 -8.776 13.212 1.00 92.44 99 GLN A N 1
ATOM 736 C CA . GLN A 1 99 ? -1.863 -9.960 13.984 1.00 92.44 99 GLN A CA 1
ATOM 737 C C . GLN A 1 99 ? -1.316 -9.548 15.352 1.00 92.44 99 GLN A C 1
ATOM 739 O O . GLN A 1 99 ? -0.264 -8.907 15.454 1.00 92.44 99 GLN A O 1
ATOM 744 N N . THR A 1 100 ? -2.018 -9.949 16.409 1.00 88.06 100 THR A N 1
ATOM 745 C CA . THR A 1 100 ? -1.571 -9.763 17.792 1.00 88.06 100 THR A CA 1
ATOM 746 C C . THR A 1 100 ? -0.424 -10.721 18.131 1.00 88.06 100 THR A C 1
ATOM 748 O O . THR A 1 100 ? -0.145 -11.678 17.402 1.00 88.06 100 THR A O 1
ATOM 751 N N . ALA A 1 101 ? 0.249 -10.492 19.264 1.00 82.75 101 ALA A N 1
ATOM 752 C CA . ALA A 1 101 ? 1.325 -11.365 19.747 1.00 82.75 101 ALA A CA 1
ATOM 753 C C . ALA A 1 101 ? 0.879 -12.831 19.929 1.00 82.75 101 ALA A C 1
ATOM 755 O O . ALA A 1 101 ? 1.672 -13.746 19.718 1.00 82.75 101 ALA A O 1
ATOM 756 N N . ASP A 1 102 ? -0.405 -13.047 20.233 1.00 82.88 102 ASP A N 1
ATOM 757 C CA . ASP A 1 102 ? -1.021 -14.370 20.397 1.00 82.88 102 ASP A CA 1
ATOM 758 C C . AS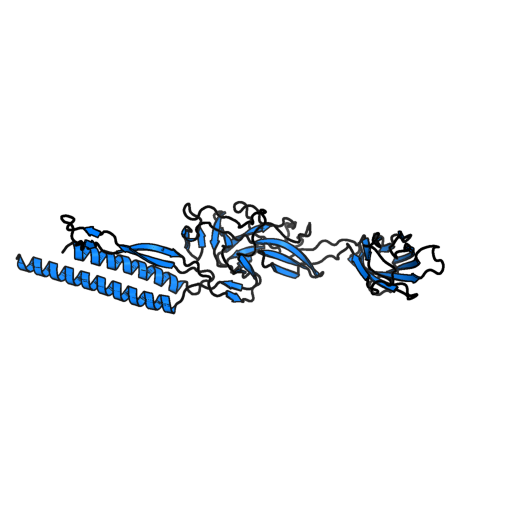P A 1 102 ? -1.281 -15.088 19.059 1.00 82.88 102 ASP A C 1
ATOM 760 O O . ASP A 1 102 ? -1.783 -16.211 19.027 1.00 82.88 102 ASP A O 1
ATOM 764 N N . GLY A 1 103 ? -0.968 -14.442 17.933 1.00 82.50 103 GLY A N 1
ATOM 765 C CA . GLY A 1 103 ? -1.146 -14.978 16.587 1.00 82.50 103 GLY A CA 1
ATOM 766 C C . GLY A 1 103 ? -2.556 -14.812 16.019 1.00 82.50 103 GLY A C 1
ATOM 767 O O . GLY A 1 103 ? -2.761 -15.125 14.848 1.00 82.50 103 GLY A O 1
ATOM 768 N N . THR A 1 104 ? -3.504 -14.294 16.803 1.00 88.31 104 THR A N 1
ATOM 769 C CA . THR A 1 104 ? -4.871 -13.997 16.353 1.00 88.31 104 THR A CA 1
ATOM 770 C C . THR A 1 104 ? -4.922 -12.709 15.540 1.00 88.31 104 THR A C 1
ATOM 772 O O . THR A 1 104 ? -4.167 -11.779 15.817 1.00 88.31 104 THR A O 1
ATOM 775 N N . VAL A 1 105 ? -5.844 -12.629 14.581 1.00 91.06 105 VAL A N 1
ATOM 776 C CA . VAL A 1 105 ? -6.089 -11.400 13.818 1.00 91.06 105 VAL A CA 1
ATOM 777 C C . VAL A 1 105 ? -7.131 -10.545 14.544 1.00 91.06 105 VAL A C 1
ATOM 779 O O . VAL A 1 105 ? -8.165 -11.044 14.990 1.00 91.06 105 VAL A O 1
ATOM 782 N N . ALA A 1 106 ? -6.826 -9.263 14.689 1.00 93.25 106 ALA A N 1
ATOM 783 C CA . ALA A 1 106 ? -7.715 -8.200 15.117 1.00 93.25 106 ALA A CA 1
ATOM 784 C C . ALA A 1 106 ? -7.902 -7.217 13.957 1.00 93.25 106 ALA A C 1
ATOM 786 O O . ALA A 1 106 ? -7.043 -7.092 13.090 1.00 93.25 106 ALA A O 1
ATOM 787 N N . TYR A 1 107 ? -9.022 -6.514 13.939 1.00 94.00 107 TYR A N 1
ATOM 788 C CA . TYR A 1 107 ? -9.406 -5.608 12.866 1.00 94.00 107 TYR A CA 1
ATOM 789 C C . TYR A 1 107 ? -9.484 -4.182 13.398 1.00 94.00 107 TYR A C 1
ATOM 791 O O . TYR A 1 107 ? -9.961 -3.961 14.508 1.00 94.00 107 TYR A O 1
ATOM 799 N N . THR A 1 108 ? -9.030 -3.200 12.629 1.00 93.44 108 THR A N 1
ATOM 800 C CA . THR A 1 108 ? -9.101 -1.786 13.017 1.00 93.44 108 THR A CA 1
ATOM 801 C C . THR A 1 108 ? -9.300 -0.882 11.806 1.00 93.44 108 THR A C 1
ATOM 803 O O . THR A 1 108 ? -9.035 -1.267 10.668 1.00 93.44 108 THR A O 1
ATOM 806 N N . ARG A 1 109 ? -9.763 0.342 12.057 1.00 92.31 109 ARG A N 1
ATOM 807 C CA . ARG A 1 109 ? -9.736 1.445 11.083 1.00 92.31 109 ARG A CA 1
ATOM 808 C C . ARG A 1 109 ? -8.569 2.398 11.323 1.00 92.31 109 ARG A C 1
ATOM 810 O O . ARG A 1 109 ? -8.358 3.300 10.524 1.00 92.31 109 ARG A O 1
ATOM 817 N N . ASN A 1 110 ? -7.821 2.217 12.411 1.00 93.38 110 ASN A N 1
ATOM 818 C CA . ASN A 1 110 ? -6.628 3.005 12.665 1.00 93.38 110 ASN A CA 1
ATOM 819 C C . ASN A 1 110 ? -5.499 2.533 11.742 1.00 93.38 110 ASN A C 1
ATOM 821 O O . ASN A 1 110 ? -4.985 1.430 11.920 1.00 93.38 110 ASN A O 1
ATOM 825 N N . GLY A 1 111 ? -5.119 3.356 10.769 1.00 93.44 111 GLY A N 1
ATOM 826 C CA . GLY A 1 111 ? -4.001 3.053 9.878 1.00 93.44 111 GLY A CA 1
ATOM 827 C C . GLY A 1 111 ? -2.711 3.791 10.208 1.00 93.44 111 GLY A C 1
ATOM 828 O O . GLY A 1 111 ? -1.896 4.010 9.322 1.00 93.44 111 GLY A O 1
ATOM 829 N N . GLY A 1 112 ? -2.513 4.183 11.468 1.00 93.69 112 GLY A N 1
ATOM 830 C CA . GLY A 1 112 ? -1.231 4.694 11.943 1.00 93.69 112 GLY A CA 1
ATOM 831 C C . GLY A 1 112 ? -0.199 3.575 12.065 1.00 93.69 112 GLY A C 1
ATOM 832 O O . GLY A 1 112 ? -0.101 2.938 13.121 1.00 93.69 112 GLY A O 1
ATOM 833 N N . PHE A 1 113 ? 0.565 3.334 10.997 1.00 94.94 113 PHE A N 1
ATOM 834 C CA . PHE A 1 113 ? 1.563 2.268 10.938 1.00 94.94 113 PHE A CA 1
ATOM 835 C C . PHE A 1 113 ? 2.992 2.803 10.865 1.00 94.94 113 PHE A C 1
ATOM 837 O O . PHE A 1 113 ? 3.274 3.876 10.347 1.00 94.94 113 PHE A O 1
ATOM 844 N N . ASN A 1 114 ? 3.924 2.015 11.390 1.00 93.75 114 ASN A N 1
ATOM 845 C CA . ASN A 1 114 ? 5.353 2.284 11.400 1.00 93.75 114 ASN A CA 1
ATOM 846 C C . ASN A 1 114 ? 6.130 0.996 11.128 1.00 93.75 114 ASN A C 1
ATOM 848 O O . ASN A 1 114 ? 5.597 -0.105 11.222 1.00 93.75 114 ASN A O 1
ATOM 852 N N . ILE A 1 115 ? 7.411 1.121 10.789 1.00 92.31 115 ILE A N 1
ATOM 853 C CA . ILE A 1 115 ? 8.277 -0.042 10.591 1.00 92.31 115 ILE A CA 1
ATOM 854 C C . ILE A 1 115 ? 9.084 -0.308 11.864 1.00 92.31 115 ILE A C 1
ATOM 856 O O . ILE A 1 115 ? 9.754 0.590 12.377 1.00 92.31 115 ILE A O 1
ATOM 860 N N . ASP A 1 116 ? 9.053 -1.548 12.351 1.00 91.81 116 ASP A N 1
ATOM 861 C CA . ASP A 1 116 ? 9.831 -1.975 13.514 1.00 91.81 116 ASP A CA 1
ATOM 862 C C . ASP A 1 116 ? 11.317 -2.254 13.185 1.00 91.81 116 ASP A C 1
ATOM 864 O O . ASP A 1 116 ? 11.792 -2.134 12.049 1.00 91.81 116 ASP A O 1
ATOM 868 N N . LYS A 1 117 ? 12.090 -2.657 14.203 1.00 88.38 117 LYS A N 1
ATOM 869 C CA . LYS A 1 117 ? 13.512 -3.013 14.048 1.00 88.38 117 LYS A CA 1
ATOM 870 C C . LYS A 1 117 ? 13.728 -4.215 13.118 1.00 88.38 117 LYS A C 1
ATOM 872 O O . LYS A 1 117 ? 14.742 -4.272 12.427 1.00 88.38 117 LYS A O 1
ATOM 877 N N . GLU A 1 118 ? 12.806 -5.173 13.117 1.00 86.44 118 GLU A N 1
ATOM 878 C CA . GLU A 1 118 ? 12.848 -6.378 12.279 1.00 86.44 118 GLU A CA 1
ATOM 879 C C . GLU A 1 118 ? 12.293 -6.141 10.867 1.00 86.44 118 GLU A C 1
ATOM 881 O O . GLU A 1 118 ? 12.269 -7.058 10.041 1.00 86.44 118 GLU A O 1
ATOM 886 N N . ARG A 1 119 ? 11.939 -4.886 10.566 1.00 90.00 119 ARG A N 1
ATOM 887 C CA . ARG A 1 119 ? 11.412 -4.404 9.294 1.00 90.00 119 ARG A CA 1
ATOM 888 C C . ARG A 1 119 ? 9.981 -4.845 9.005 1.00 90.00 119 ARG A C 1
ATOM 890 O O . ARG A 1 119 ? 9.573 -4.803 7.847 1.00 90.00 119 ARG A O 1
ATOM 897 N N . TYR A 1 120 ? 9.214 -5.241 10.012 1.00 92.69 120 TYR A N 1
ATOM 898 C CA . TYR A 1 120 ? 7.784 -5.471 9.860 1.00 92.69 120 TYR A CA 1
ATOM 899 C C . TYR A 1 120 ? 6.993 -4.174 9.968 1.00 92.69 120 TYR A C 1
ATOM 901 O O . TYR A 1 120 ? 7.345 -3.280 10.737 1.00 92.69 120 TYR A O 1
ATOM 909 N N . LEU A 1 121 ? 5.906 -4.093 9.204 1.00 93.81 121 LEU A N 1
ATOM 910 C CA . LEU A 1 121 ? 4.914 -3.040 9.357 1.00 93.81 121 LEU A CA 1
ATOM 911 C C . LEU A 1 121 ? 4.073 -3.338 10.605 1.00 93.81 121 LEU A C 1
ATOM 913 O O . LEU A 1 121 ? 3.428 -4.387 10.688 1.00 93.81 121 LEU A O 1
ATOM 917 N N . VAL A 1 122 ? 4.114 -2.437 11.579 1.00 94.75 122 VAL A N 1
ATOM 918 C CA . VAL A 1 122 ? 3.441 -2.552 12.875 1.00 94.75 122 VAL A CA 1
ATOM 919 C C . VAL A 1 122 ? 2.619 -1.305 13.176 1.00 94.75 122 VAL A C 1
ATOM 921 O O . VAL A 1 122 ? 2.905 -0.232 12.655 1.00 94.75 122 VAL A O 1
ATOM 924 N N . ASP A 1 123 ? 1.612 -1.414 14.033 1.00 93.00 123 ASP A N 1
ATOM 925 C CA . ASP A 1 123 ? 0.954 -0.236 14.600 1.00 93.00 123 ASP A CA 1
ATOM 926 C C . ASP A 1 123 ? 1.733 0.337 15.798 1.00 93.00 123 ASP A C 1
ATOM 928 O O . ASP A 1 123 ? 2.732 -0.222 16.259 1.00 93.00 123 ASP A O 1
ATOM 932 N N . TYR A 1 124 ? 1.241 1.446 16.354 1.00 87.62 124 TYR A N 1
ATOM 933 C CA . TYR A 1 124 ? 1.791 2.040 17.579 1.00 87.62 124 TYR A CA 1
ATOM 934 C C . TYR A 1 124 ? 1.710 1.124 18.816 1.00 87.62 124 TYR A C 1
ATOM 936 O O . TYR A 1 124 ? 2.438 1.349 19.784 1.00 87.62 124 TYR A O 1
ATOM 944 N N . SER A 1 125 ? 0.862 0.091 18.793 1.00 87.31 125 SER A N 1
ATOM 945 C CA . SER A 1 125 ? 0.755 -0.929 19.845 1.00 87.31 125 SER A CA 1
ATOM 946 C C . SER A 1 125 ? 1.707 -2.118 19.641 1.00 87.31 125 SER A C 1
ATOM 948 O O . SER A 1 125 ? 1.755 -3.003 20.498 1.00 87.31 125 SER A O 1
ATOM 950 N N . GLY A 1 126 ? 2.465 -2.163 18.538 1.00 89.56 126 GLY A N 1
ATOM 951 C CA . GLY A 1 126 ? 3.397 -3.246 18.204 1.00 89.56 126 GLY A CA 1
ATOM 952 C C . GLY A 1 126 ? 2.746 -4.499 17.603 1.00 89.56 126 GLY A C 1
ATOM 953 O O . GLY A 1 126 ? 3.377 -5.554 17.556 1.00 89.56 126 GLY A O 1
ATOM 954 N N . GLN A 1 127 ? 1.491 -4.418 17.169 1.00 92.62 127 GLN A N 1
ATOM 955 C CA . GLN A 1 127 ? 0.797 -5.464 16.424 1.00 92.62 127 GLN A CA 1
ATOM 956 C C . GLN A 1 127 ? 1.196 -5.417 14.949 1.00 92.62 127 GLN A C 1
ATOM 958 O O . GLN A 1 127 ? 1.405 -4.346 14.389 1.00 92.62 127 GLN A O 1
ATOM 963 N N . TYR A 1 128 ? 1.282 -6.575 14.298 1.00 94.31 128 TYR A N 1
ATOM 964 C CA . TYR A 1 128 ? 1.800 -6.676 12.933 1.00 94.31 128 TYR A CA 1
ATOM 965 C C . TYR A 1 128 ? 0.696 -6.516 11.896 1.00 94.31 128 TYR A C 1
ATOM 967 O O . TYR A 1 128 ? -0.274 -7.267 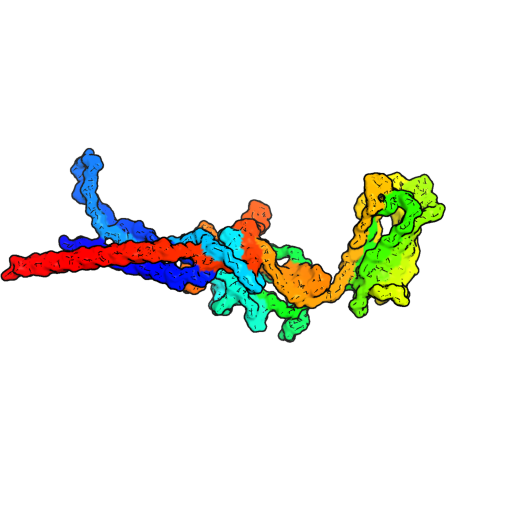11.925 1.00 94.31 128 TYR A O 1
ATOM 975 N N . VAL A 1 129 ? 0.862 -5.622 10.926 1.00 94.31 129 VAL A N 1
ATOM 976 C CA . VAL A 1 129 ? -0.090 -5.487 9.818 1.00 94.31 129 VAL A CA 1
ATOM 977 C C . VAL A 1 129 ? -0.056 -6.743 8.949 1.00 94.31 129 VAL A C 1
ATOM 979 O O . VAL A 1 129 ? 1.011 -7.230 8.554 1.00 94.31 129 VAL A O 1
ATOM 982 N N . THR A 1 130 ? -1.241 -7.278 8.666 1.00 92.56 130 THR A N 1
ATOM 983 C CA . THR A 1 130 ? -1.415 -8.470 7.835 1.00 92.56 130 THR A CA 1
ATOM 984 C C . THR A 1 130 ? -1.611 -8.100 6.371 1.00 92.56 130 THR A C 1
ATOM 986 O O . THR A 1 130 ? -2.262 -7.112 6.026 1.00 92.56 130 THR A O 1
ATOM 989 N N . GLY A 1 131 ? -1.046 -8.920 5.494 1.00 91.06 131 GLY A N 1
ATOM 990 C CA . GLY A 1 131 ? -1.200 -8.776 4.059 1.00 91.06 131 GLY A CA 1
ATOM 991 C C . GLY A 1 131 ? -0.518 -9.892 3.281 1.00 91.06 131 GLY A C 1
ATOM 992 O O . GLY A 1 131 ? -0.003 -10.869 3.841 1.00 91.06 131 GLY A O 1
ATOM 993 N N . THR A 1 132 ? -0.521 -9.745 1.962 1.00 90.25 132 THR A N 1
ATOM 994 C CA . THR A 1 132 ? 0.102 -10.706 1.053 1.00 90.25 132 THR A CA 1
ATOM 995 C C . THR A 1 132 ? 1.461 -10.165 0.621 1.00 90.25 132 THR A C 1
ATOM 997 O O . THR A 1 132 ? 1.563 -9.043 0.135 1.00 90.25 132 THR A O 1
ATOM 1000 N N . MET A 1 133 ? 2.522 -10.951 0.807 1.00 89.38 133 MET A N 1
ATOM 1001 C CA . MET A 1 133 ? 3.852 -10.635 0.277 1.00 89.38 133 MET A CA 1
ATOM 1002 C C . MET A 1 133 ? 3.953 -11.090 -1.183 1.00 89.38 133 MET A C 1
ATOM 1004 O O . MET A 1 133 ? 3.511 -12.188 -1.517 1.00 89.38 133 MET A O 1
ATOM 1008 N N . ALA A 1 134 ? 4.607 -10.305 -2.044 1.00 86.56 134 ALA A N 1
ATOM 1009 C CA . ALA A 1 134 ? 4.810 -10.668 -3.453 1.00 86.56 134 ALA A CA 1
ATOM 1010 C C . ALA A 1 134 ? 5.841 -11.801 -3.653 1.00 86.56 134 ALA A C 1
ATOM 1012 O O . ALA A 1 134 ? 6.044 -12.265 -4.773 1.00 86.56 134 ALA A O 1
ATOM 1013 N N . ASN A 1 135 ? 6.513 -12.247 -2.580 1.00 86.25 135 ASN A N 1
ATOM 1014 C CA . ASN A 1 135 ? 7.559 -13.284 -2.592 1.00 86.25 135 ASN A CA 1
ATOM 1015 C C . ASN A 1 135 ? 8.677 -13.033 -3.619 1.00 86.25 135 ASN A C 1
ATOM 1017 O O . ASN A 1 135 ? 9.348 -13.955 -4.081 1.00 86.25 135 ASN A O 1
ATOM 1021 N N . ASN A 1 136 ? 8.901 -11.766 -3.952 1.00 84.81 136 ASN A N 1
ATOM 1022 C CA . ASN A 1 136 ? 9.898 -11.311 -4.907 1.00 84.81 136 ASN A CA 1
ATOM 1023 C C . ASN A 1 136 ? 11.158 -10.753 -4.234 1.00 84.81 136 ASN A C 1
ATOM 1025 O O . ASN A 1 136 ? 11.990 -10.148 -4.903 1.00 84.81 136 ASN A O 1
ATOM 1029 N N . ILE A 1 137 ? 11.306 -10.952 -2.923 1.00 86.38 137 ILE A N 1
ATOM 1030 C CA . ILE A 1 137 ? 12.452 -10.494 -2.139 1.00 86.38 137 ILE A CA 1
ATOM 1031 C C . ILE A 1 137 ? 13.144 -11.710 -1.537 1.00 86.38 137 ILE A C 1
ATOM 1033 O O . ILE A 1 137 ? 12.541 -12.476 -0.783 1.00 86.38 137 ILE A O 1
ATOM 1037 N N . VAL A 1 138 ? 14.438 -11.851 -1.816 1.00 84.00 138 VAL A N 1
ATOM 1038 C CA . VAL A 1 138 ? 15.305 -12.746 -1.045 1.00 84.00 138 VAL A CA 1
ATOM 1039 C C . VAL A 1 138 ? 15.893 -11.943 0.099 1.00 84.00 138 VAL A C 1
ATOM 1041 O O . VAL A 1 138 ? 16.661 -11.003 -0.109 1.00 84.00 138 VAL A O 1
ATOM 1044 N N . PHE A 1 139 ? 15.510 -12.326 1.311 1.00 82.00 139 PHE A N 1
ATOM 1045 C CA . PHE A 1 139 ? 16.025 -11.721 2.525 1.00 82.00 139 PHE A CA 1
ATOM 1046 C C . PHE A 1 139 ? 17.312 -12.415 2.942 1.00 82.00 139 PHE A C 1
ATOM 1048 O O . PHE A 1 139 ? 17.324 -13.627 3.166 1.00 82.00 139 PHE A O 1
ATOM 1055 N N . ASN A 1 140 ? 18.388 -11.645 3.041 1.00 77.31 140 ASN A N 1
ATOM 1056 C CA . ASN A 1 140 ? 19.676 -12.154 3.483 1.00 77.31 140 ASN A CA 1
ATOM 1057 C C . ASN A 1 140 ? 19.778 -12.060 5.015 1.00 77.31 140 ASN A C 1
ATOM 1059 O O . ASN A 1 140 ? 19.212 -11.147 5.616 1.00 77.31 140 ASN A O 1
ATOM 1063 N N . ALA A 1 141 ? 20.502 -12.989 5.644 1.00 68.00 141 ALA A N 1
ATOM 1064 C CA . ALA A 1 141 ? 20.669 -13.044 7.098 1.00 68.00 141 ALA A CA 1
ATOM 1065 C C . ALA A 1 141 ? 21.275 -11.749 7.671 1.00 68.00 141 ALA A C 1
ATOM 1067 O O . ALA A 1 141 ? 20.939 -11.352 8.783 1.00 68.00 141 ALA A O 1
ATOM 1068 N N . ASP A 1 142 ? 22.093 -11.061 6.872 1.00 66.50 142 ASP A N 1
ATOM 1069 C CA . ASP A 1 142 ? 22.766 -9.821 7.263 1.00 66.50 142 ASP A CA 1
ATOM 1070 C C . ASP A 1 142 ? 21.918 -8.556 7.024 1.00 66.50 142 ASP A C 1
ATOM 1072 O O . ASP A 1 142 ? 22.367 -7.461 7.345 1.00 66.50 142 ASP A O 1
ATOM 1076 N N . ALA A 1 143 ? 20.711 -8.677 6.448 1.00 64.81 143 ALA A N 1
ATOM 1077 C CA . ALA A 1 143 ? 19.771 -7.593 6.105 1.00 64.81 143 ALA A CA 1
ATOM 1078 C C . ALA A 1 143 ? 20.310 -6.453 5.204 1.00 64.81 143 ALA A C 1
ATOM 1080 O O . ALA A 1 143 ? 19.537 -5.590 4.796 1.00 64.81 143 ALA A O 1
ATOM 1081 N N . THR A 1 144 ? 21.594 -6.469 4.846 1.00 65.56 144 THR A N 1
ATOM 1082 C CA . THR A 1 144 ? 22.303 -5.442 4.063 1.00 65.56 144 THR A CA 1
ATOM 1083 C C . THR A 1 144 ? 22.290 -5.684 2.557 1.00 65.56 144 THR A C 1
ATOM 1085 O O . THR A 1 144 ? 22.632 -4.789 1.795 1.00 65.56 144 THR A O 1
ATOM 1088 N N . ASN A 1 145 ? 21.910 -6.885 2.111 1.00 68.12 145 ASN A N 1
ATOM 1089 C CA . ASN A 1 145 ? 21.974 -7.282 0.702 1.00 68.12 145 ASN A CA 1
ATOM 1090 C C . ASN A 1 145 ? 20.716 -8.055 0.280 1.00 68.12 145 ASN A C 1
ATOM 1092 O O . ASN A 1 145 ? 20.797 -9.165 -0.256 1.00 68.12 145 ASN A O 1
ATOM 1096 N N . ASN A 1 146 ? 19.540 -7.510 0.606 1.00 81.62 146 ASN A N 1
ATOM 1097 C CA . ASN A 1 146 ? 18.286 -8.072 0.111 1.00 81.62 146 ASN A CA 1
ATOM 1098 C C . ASN A 1 146 ? 18.142 -7.703 -1.361 1.00 81.62 146 ASN A C 1
ATOM 1100 O O . ASN A 1 146 ? 18.370 -6.559 -1.753 1.00 81.62 146 ASN A O 1
ATOM 1104 N N . ARG A 1 147 ? 17.753 -8.671 -2.184 1.00 83.69 147 ARG A N 1
ATOM 1105 C CA . ARG A 1 147 ? 17.668 -8.481 -3.633 1.00 83.69 147 ARG A CA 1
ATOM 1106 C C . ARG A 1 147 ? 16.301 -8.880 -4.138 1.00 83.69 147 ARG A C 1
ATOM 1108 O O . ARG A 1 147 ? 15.713 -9.855 -3.658 1.00 83.69 147 ARG A O 1
ATOM 1115 N N . LEU A 1 148 ? 15.826 -8.128 -5.123 1.00 85.31 148 LEU A N 1
ATOM 1116 C CA . LEU A 1 148 ? 14.627 -8.489 -5.854 1.00 85.31 148 LEU A CA 1
ATOM 1117 C C . LEU A 1 148 ? 14.927 -9.697 -6.752 1.00 85.31 148 LEU A C 1
ATOM 1119 O O . LEU A 1 148 ? 15.944 -9.718 -7.448 1.00 85.31 148 LEU A O 1
ATOM 1123 N N . THR A 1 149 ? 14.054 -10.698 -6.751 1.00 82.31 149 THR A N 1
ATOM 1124 C CA . THR A 1 149 ? 14.154 -11.852 -7.658 1.00 82.31 149 THR A CA 1
ATOM 1125 C C . THR A 1 149 ? 13.383 -11.630 -8.944 1.00 82.31 149 THR A C 1
ATOM 1127 O O . THR A 1 149 ? 13.856 -12.039 -9.998 1.00 82.31 149 THR A O 1
ATOM 1130 N N . ASN A 1 150 ? 12.225 -10.970 -8.863 1.00 82.38 150 ASN A N 1
ATOM 1131 C CA . ASN A 1 150 ? 11.320 -10.718 -9.980 1.00 82.38 150 ASN A CA 1
ATOM 1132 C C . ASN A 1 150 ? 10.601 -9.375 -9.814 1.00 82.38 150 ASN A C 1
ATOM 1134 O O . ASN A 1 150 ? 10.380 -8.904 -8.701 1.00 82.38 150 ASN A O 1
ATOM 1138 N N . VAL A 1 151 ? 10.184 -8.789 -10.933 1.00 82.25 151 VAL A N 1
ATOM 1139 C CA . VAL A 1 151 ? 9.420 -7.536 -10.967 1.00 82.25 151 VAL A CA 1
ATOM 1140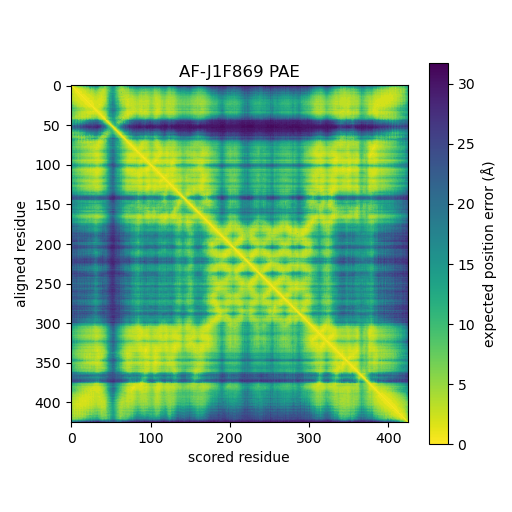 C C . VAL A 1 151 ? 7.941 -7.873 -11.063 1.00 82.25 151 VAL A C 1
ATOM 1142 O O . VAL A 1 151 ? 7.541 -8.646 -11.932 1.00 82.25 151 VAL A O 1
ATOM 1145 N N . VAL A 1 152 ? 7.142 -7.296 -10.174 1.00 83.94 152 VAL A N 1
ATOM 1146 C CA . VAL A 1 152 ? 5.695 -7.517 -10.090 1.00 83.94 152 VAL A CA 1
ATOM 1147 C C . VAL A 1 152 ? 5.001 -6.166 -10.229 1.00 83.94 152 VAL A C 1
ATOM 1149 O O . VAL A 1 152 ? 5.355 -5.219 -9.526 1.00 83.94 152 VAL A O 1
ATOM 1152 N N . SER A 1 153 ? 4.056 -6.058 -11.164 1.00 80.69 153 SER A N 1
ATOM 1153 C CA . SER A 1 153 ? 3.317 -4.816 -11.427 1.00 80.69 153 SER A CA 1
ATOM 1154 C C . SER A 1 153 ? 2.095 -4.642 -10.532 1.00 80.69 153 SER A C 1
ATOM 1156 O O . SER A 1 153 ? 1.763 -3.511 -10.202 1.00 80.69 153 SER A O 1
ATOM 1158 N N . GLU A 1 154 ? 1.455 -5.744 -10.153 1.00 78.75 154 GLU A N 1
ATOM 1159 C CA . GLU A 1 154 ? 0.284 -5.792 -9.279 1.00 78.75 154 GLU A CA 1
ATOM 1160 C C . GLU A 1 154 ? 0.290 -7.120 -8.521 1.00 78.75 154 GLU A C 1
ATOM 1162 O O . GLU A 1 154 ? 0.789 -8.129 -9.030 1.00 78.75 154 GLU A O 1
ATOM 1167 N N . LEU A 1 155 ? -0.229 -7.106 -7.297 1.00 82.50 155 LEU A N 1
ATOM 1168 C CA . LEU A 1 155 ? -0.367 -8.294 -6.469 1.00 82.50 155 LEU A CA 1
ATOM 1169 C C . LEU A 1 155 ? -1.844 -8.557 -6.173 1.00 82.50 155 LEU A C 1
ATOM 1171 O O . LEU A 1 155 ? -2.585 -7.643 -5.823 1.00 82.50 155 LEU A O 1
ATOM 1175 N N . ASP A 1 156 ? -2.265 -9.814 -6.247 1.00 82.06 156 ASP A N 1
ATOM 1176 C CA . ASP A 1 156 ? -3.572 -10.226 -5.738 1.00 82.06 156 ASP A CA 1
ATOM 1177 C C . ASP A 1 156 ? -3.470 -10.610 -4.262 1.00 82.06 156 ASP A C 1
ATOM 1179 O O . ASP A 1 156 ? -2.514 -11.269 -3.841 1.00 82.06 156 ASP A O 1
ATOM 1183 N N . LEU A 1 157 ? -4.480 -10.243 -3.464 1.00 80.69 157 LEU A N 1
ATOM 1184 C CA . LEU A 1 157 ? -4.579 -10.760 -2.101 1.00 80.69 157 LEU A CA 1
ATOM 1185 C C . LEU A 1 157 ? -4.838 -12.269 -2.136 1.00 80.69 157 LEU A C 1
ATOM 1187 O O . LEU A 1 157 ? -5.701 -12.766 -2.871 1.00 80.69 157 LEU A O 1
ATOM 1191 N N . GLY A 1 158 ? -4.116 -12.989 -1.276 1.00 76.19 158 GLY A N 1
ATOM 1192 C CA . GLY A 1 158 ? -4.395 -14.390 -0.973 1.00 76.19 158 GLY A CA 1
ATOM 1193 C C . GLY A 1 158 ? -5.756 -14.590 -0.291 1.00 76.19 158 GLY A C 1
ATOM 1194 O O . GLY A 1 158 ? -6.605 -13.701 -0.244 1.00 76.19 158 GLY A O 1
ATOM 1195 N N . VAL A 1 159 ? -5.981 -15.771 0.287 1.00 81.88 159 VAL A N 1
ATOM 1196 C CA . VAL A 1 159 ? -7.194 -16.016 1.087 1.00 81.88 159 VAL A CA 1
ATOM 1197 C C . VAL A 1 159 ? -7.147 -15.232 2.412 1.00 81.88 159 VAL A C 1
ATOM 1199 O O . VAL A 1 159 ? -6.058 -15.104 2.983 1.00 81.88 159 VAL A O 1
ATOM 1202 N N . PRO A 1 160 ? -8.286 -14.738 2.943 1.00 79.62 160 PRO A N 1
ATOM 1203 C CA . PRO A 1 160 ? -8.324 -13.961 4.190 1.00 79.62 160 PRO A CA 1
ATOM 1204 C C . PRO A 1 160 ? -7.647 -14.641 5.388 1.00 79.62 160 PRO A C 1
ATOM 1206 O O . PRO A 1 160 ? -7.035 -13.981 6.217 1.00 79.62 160 PRO A O 1
ATOM 1209 N N . THR A 1 161 ? -7.689 -15.970 5.457 1.00 79.75 161 THR A N 1
ATOM 1210 C CA . THR A 1 161 ? -7.135 -16.756 6.570 1.00 79.75 161 THR A CA 1
ATOM 1211 C C . THR A 1 161 ? -5.629 -17.026 6.478 1.00 79.75 161 THR A C 1
ATOM 1213 O O . THR A 1 161 ? -5.049 -17.503 7.449 1.00 79.75 161 THR A O 1
ATOM 1216 N N . ASN A 1 162 ? -4.982 -16.738 5.341 1.00 83.50 162 ASN A N 1
ATOM 1217 C CA . ASN A 1 162 ? -3.561 -17.033 5.100 1.00 83.50 162 ASN A CA 1
ATOM 1218 C C . ASN A 1 162 ? -2.730 -15.765 4.845 1.00 83.50 162 ASN A C 1
ATOM 1220 O O . ASN A 1 162 ? -1.758 -15.785 4.088 1.00 83.50 162 ASN A O 1
ATOM 1224 N N . GLN A 1 163 ? -3.140 -14.642 5.431 1.00 86.12 163 GLN A N 1
ATOM 1225 C CA . GLN A 1 163 ? -2.361 -13.412 5.374 1.00 86.12 163 GLN A CA 1
ATOM 1226 C C . GLN A 1 163 ? -1.151 -13.502 6.306 1.00 86.12 163 GLN A C 1
ATOM 1228 O O . GLN A 1 163 ? -1.189 -14.117 7.371 1.00 86.12 163 GLN A O 1
ATOM 1233 N N . THR A 1 164 ? -0.056 -12.881 5.885 1.00 88.38 164 THR A N 1
ATOM 1234 C CA . THR A 1 164 ? 1.235 -12.917 6.578 1.00 88.38 164 THR A CA 1
ATOM 1235 C C . THR A 1 164 ? 1.607 -11.535 7.097 1.00 88.38 164 THR A C 1
ATOM 1237 O O . THR A 1 164 ? 1.052 -10.528 6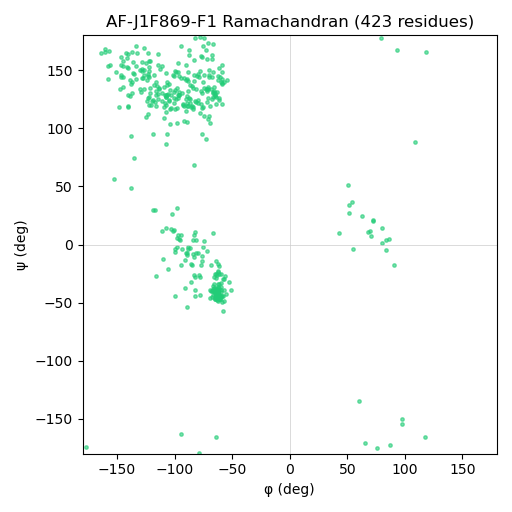.661 1.00 88.38 164 THR A O 1
ATOM 1240 N N . LYS A 1 165 ? 2.568 -11.473 8.020 1.00 91.88 165 LYS A N 1
ATOM 1241 C CA . LYS A 1 165 ? 3.145 -10.205 8.477 1.00 91.88 165 LYS A CA 1
ATOM 1242 C C . LYS A 1 165 ? 3.917 -9.554 7.333 1.00 91.88 165 LYS A C 1
ATOM 1244 O O . LYS A 1 165 ? 4.760 -10.206 6.713 1.00 91.88 165 LYS A O 1
ATOM 1249 N N . LEU A 1 166 ? 3.667 -8.275 7.079 1.00 91.19 166 LEU A N 1
ATOM 1250 C CA . LEU A 1 166 ? 4.340 -7.551 6.003 1.00 91.19 166 LEU A CA 1
ATOM 1251 C C . LEU A 1 166 ? 5.744 -7.124 6.431 1.00 91.19 166 LEU A C 1
ATOM 1253 O O . LEU A 1 166 ? 5.885 -6.406 7.418 1.00 91.19 166 LEU A O 1
ATOM 1257 N N . ARG A 1 167 ? 6.779 -7.547 5.690 1.00 91.19 167 ARG A N 1
ATOM 1258 C CA . ARG A 1 167 ? 8.183 -7.188 5.959 1.00 91.19 167 ARG A CA 1
ATOM 1259 C C . ARG A 1 167 ? 8.781 -6.361 4.824 1.00 91.19 167 ARG A C 1
ATOM 1261 O O . ARG A 1 167 ? 8.916 -6.854 3.708 1.00 91.19 167 ARG A O 1
ATOM 1268 N N . LEU A 1 168 ? 9.207 -5.139 5.137 1.00 90.69 168 LEU A N 1
ATOM 1269 C CA . LEU A 1 168 ? 9.709 -4.134 4.199 1.00 90.69 168 LEU A CA 1
ATOM 1270 C C . LEU A 1 168 ? 11.173 -3.769 4.517 1.00 90.69 168 LEU A C 1
ATOM 1272 O O . LEU A 1 168 ? 11.434 -2.915 5.375 1.00 90.69 168 LEU A O 1
ATOM 1276 N N . PRO A 1 169 ? 12.165 -4.398 3.861 1.00 87.69 169 PRO A N 1
ATOM 1277 C CA . PRO A 1 169 ? 13.579 -4.169 4.167 1.00 87.69 169 PRO A CA 1
ATOM 1278 C C . PRO A 1 169 ? 13.997 -2.707 3.931 1.00 87.69 169 PRO A C 1
ATOM 1280 O O . PRO A 1 169 ? 13.403 -2.008 3.121 1.00 87.69 169 PRO A O 1
ATOM 1283 N N . ASN A 1 170 ? 15.004 -2.212 4.650 1.00 85.38 170 ASN A N 1
ATOM 1284 C CA . ASN A 1 170 ? 15.546 -0.857 4.442 1.00 85.38 170 ASN A CA 1
ATOM 1285 C C . ASN A 1 170 ? 16.477 -0.771 3.226 1.00 85.38 170 ASN A C 1
ATOM 1287 O O . ASN A 1 170 ? 16.616 0.294 2.643 1.00 85.38 170 ASN A O 1
ATOM 1291 N N . MET A 1 171 ? 17.123 -1.882 2.878 1.00 83.75 171 MET A N 1
ATOM 1292 C CA . MET A 1 171 ? 17.990 -2.020 1.718 1.00 83.75 171 MET A CA 1
ATOM 1293 C C . MET A 1 171 ? 17.411 -3.116 0.836 1.00 83.75 171 MET A C 1
ATOM 1295 O O . MET A 1 171 ? 17.243 -4.257 1.282 1.00 83.75 171 MET A O 1
ATOM 1299 N N . LEU A 1 172 ? 17.079 -2.754 -0.397 1.00 87.12 172 LEU A N 1
ATOM 1300 C CA . LEU A 1 172 ? 16.606 -3.661 -1.429 1.00 87.12 172 LEU A CA 1
ATOM 1301 C C . LEU A 1 172 ? 17.241 -3.237 -2.747 1.00 87.12 172 LEU A C 1
ATOM 1303 O O . LEU A 1 172 ? 17.165 -2.069 -3.118 1.00 87.12 172 LEU A O 1
ATOM 1307 N N . THR A 1 173 ? 17.850 -4.185 -3.447 1.00 86.62 173 THR A N 1
ATOM 1308 C CA . THR A 1 173 ? 18.518 -3.908 -4.719 1.00 86.62 173 THR A CA 1
ATOM 1309 C C . THR A 1 173 ? 17.710 -4.474 -5.878 1.00 86.62 173 THR A C 1
ATOM 1311 O O . THR A 1 173 ? 17.344 -5.657 -5.886 1.00 86.62 173 THR A O 1
ATOM 1314 N N . TYR A 1 174 ? 17.447 -3.630 -6.871 1.00 84.88 174 TYR A N 1
ATOM 1315 C CA . TYR A 1 174 ? 16.876 -4.021 -8.147 1.00 84.88 174 TYR A CA 1
ATOM 1316 C C . TYR A 1 174 ? 17.969 -4.677 -9.003 1.00 84.88 174 TYR A C 1
ATOM 1318 O O . TYR A 1 174 ? 18.990 -4.042 -9.280 1.00 84.88 174 TYR A O 1
ATOM 1326 N N . PRO A 1 175 ? 17.803 -5.941 -9.431 1.00 81.44 175 PRO A N 1
ATOM 1327 C CA . PRO A 1 175 ? 18.855 -6.661 -10.126 1.00 81.44 175 PRO A CA 1
ATOM 1328 C C . PRO A 1 175 ? 19.149 -6.017 -11.478 1.00 81.44 175 PRO A C 1
ATOM 1330 O O . PRO A 1 175 ? 18.240 -5.773 -12.278 1.00 81.44 175 PRO A O 1
AT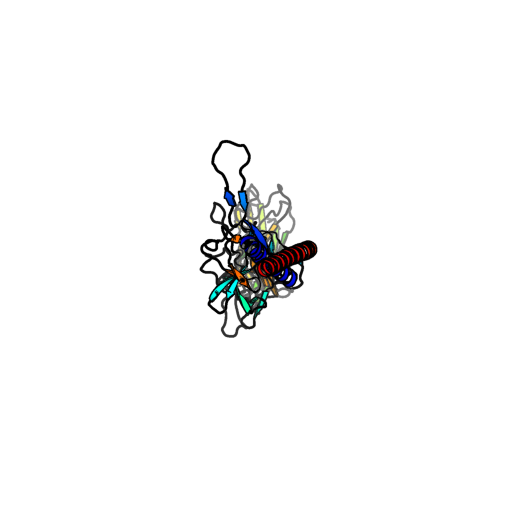OM 1333 N N . LYS A 1 176 ? 20.435 -5.804 -11.766 1.00 83.31 176 LYS A N 1
ATOM 1334 C CA . LYS A 1 176 ? 20.857 -5.389 -13.100 1.00 83.31 176 LYS A CA 1
ATOM 1335 C C . LYS A 1 176 ? 20.457 -6.423 -14.143 1.00 83.31 176 LYS A C 1
ATOM 1337 O O . LYS A 1 176 ? 20.623 -7.631 -13.946 1.00 83.31 176 LYS A O 1
ATOM 1342 N N . LYS A 1 177 ? 20.004 -5.930 -15.288 1.00 84.69 177 LYS A N 1
ATOM 1343 C CA . LYS A 1 177 ? 19.811 -6.731 -16.489 1.00 84.69 177 LYS A CA 1
ATOM 1344 C C . LYS A 1 177 ? 20.618 -6.106 -17.610 1.00 84.69 177 LYS A C 1
ATOM 1346 O O . LYS A 1 177 ? 20.320 -5.000 -18.064 1.00 84.69 177 LYS A O 1
ATOM 1351 N N . VAL A 1 178 ? 21.645 -6.830 -18.042 1.00 85.12 178 VAL A N 1
ATOM 1352 C CA . VAL A 1 178 ? 22.442 -6.456 -19.213 1.00 85.12 178 VAL A CA 1
ATOM 1353 C C . VAL A 1 178 ? 21.502 -6.333 -20.412 1.00 85.12 178 VAL A C 1
ATOM 1355 O O . VAL A 1 178 ? 20.531 -7.079 -20.538 1.00 85.12 178 VAL A O 1
ATOM 1358 N N . THR A 1 179 ? 21.726 -5.319 -21.245 1.00 86.69 179 THR A N 1
ATOM 1359 C CA . THR A 1 179 ? 20.870 -5.113 -22.417 1.00 86.69 179 THR A CA 1
ATOM 1360 C C . THR A 1 179 ? 21.231 -6.126 -23.491 1.00 86.69 179 THR A C 1
ATOM 1362 O O . THR A 1 179 ? 22.338 -6.077 -24.015 1.00 86.69 179 THR A O 1
ATOM 1365 N N . ASP A 1 180 ? 20.283 -6.987 -23.849 1.00 87.50 180 ASP A N 1
ATOM 1366 C CA . ASP A 1 180 ? 20.462 -8.004 -24.894 1.00 87.50 180 ASP A CA 1
ATOM 1367 C C . ASP A 1 180 ? 19.727 -7.630 -26.188 1.00 87.50 180 ASP A C 1
ATOM 1369 O O . ASP A 1 180 ? 20.051 -8.126 -27.268 1.00 87.50 180 ASP A O 1
ATOM 1373 N N . GLU A 1 181 ? 18.727 -6.749 -26.103 1.00 86.50 181 GLU A N 1
ATOM 1374 C CA . GLU A 1 181 ? 17.895 -6.361 -27.239 1.00 86.50 181 GLU A CA 1
ATOM 1375 C C . GLU A 1 181 ? 17.494 -4.886 -27.168 1.00 86.50 181 GLU A C 1
ATOM 1377 O O . GLU A 1 181 ? 17.061 -4.379 -26.126 1.00 86.50 181 GLU A O 1
ATOM 1382 N N . VAL A 1 182 ? 17.607 -4.216 -28.315 1.00 89.56 182 VAL A N 1
ATOM 1383 C CA . VAL A 1 182 ? 17.058 -2.883 -28.564 1.00 89.56 182 VAL A CA 1
ATOM 1384 C C . VAL A 1 182 ? 16.078 -2.976 -29.718 1.00 89.56 182 VAL A C 1
ATOM 1386 O O . VAL A 1 182 ? 16.437 -3.400 -30.816 1.00 89.56 182 VAL A O 1
ATOM 1389 N N . THR A 1 183 ? 14.851 -2.543 -29.465 1.00 89.50 183 THR A N 1
ATOM 1390 C CA . THR A 1 183 ? 13.761 -2.539 -30.431 1.00 89.50 183 THR A CA 1
ATOM 1391 C C . THR A 1 183 ? 13.523 -1.122 -30.930 1.00 89.50 183 THR A C 1
ATOM 1393 O O . THR A 1 183 ? 13.285 -0.216 -30.135 1.00 89.50 183 THR A O 1
ATOM 1396 N N . ILE A 1 184 ? 13.568 -0.931 -32.245 1.00 89.75 184 ILE A N 1
ATOM 1397 C CA . ILE A 1 184 ? 13.280 0.339 -32.914 1.00 89.75 184 ILE A CA 1
ATOM 1398 C C . ILE A 1 184 ? 12.054 0.143 -33.804 1.00 89.75 184 ILE A C 1
ATOM 1400 O O . ILE A 1 184 ? 12.049 -0.720 -34.681 1.00 89.75 184 ILE A O 1
ATOM 1404 N N . THR A 1 185 ? 11.011 0.937 -33.588 1.00 89.69 185 THR A N 1
ATOM 1405 C CA . THR A 1 185 ? 9.755 0.885 -34.354 1.00 89.69 185 THR A CA 1
ATOM 1406 C C . THR A 1 185 ? 9.268 2.290 -34.697 1.00 89.69 185 THR A C 1
ATOM 1408 O O . THR A 1 185 ? 9.755 3.275 -34.149 1.00 89.69 185 THR A O 1
ATOM 1411 N N . GLY A 1 186 ? 8.318 2.395 -35.630 1.00 88.50 186 GLY A N 1
ATOM 1412 C CA . GLY A 1 186 ? 7.731 3.670 -36.063 1.00 88.50 186 GLY A CA 1
ATOM 1413 C C . GLY A 1 186 ? 7.987 3.988 -37.533 1.00 88.50 186 GLY A C 1
ATOM 1414 O O . GLY A 1 186 ? 8.355 3.103 -38.297 1.00 88.50 186 GLY A O 1
ATOM 1415 N N . ASN A 1 187 ? 7.753 5.230 -37.947 1.00 89.56 187 ASN A N 1
ATOM 1416 C CA . ASN A 1 187 ? 7.853 5.677 -39.333 1.00 89.56 187 ASN A CA 1
ATOM 1417 C C . ASN A 1 187 ? 9.088 6.565 -39.567 1.00 89.56 187 ASN A C 1
ATOM 1419 O O . ASN A 1 187 ? 9.275 7.574 -38.890 1.00 89.56 187 ASN A O 1
ATOM 1423 N N . LEU A 1 188 ? 9.906 6.206 -40.558 1.00 85.75 188 LEU A N 1
ATOM 1424 C CA . LEU A 1 188 ? 11.089 6.953 -41.008 1.00 85.75 188 LEU A CA 1
ATOM 1425 C C . LEU A 1 188 ? 10.752 8.041 -42.041 1.00 85.75 188 LEU A C 1
ATOM 1427 O O . LEU A 1 188 ? 11.572 8.933 -42.288 1.00 85.75 188 LEU A O 1
ATOM 1431 N N . GLY A 1 189 ? 9.561 7.964 -42.644 1.00 85.75 189 GLY A N 1
ATOM 1432 C CA . GLY A 1 189 ? 9.173 8.772 -43.797 1.00 85.75 189 GLY A CA 1
ATOM 1433 C C . GLY A 1 189 ? 9.812 8.293 -45.103 1.00 85.75 189 GLY A C 1
ATOM 1434 O O . GLY A 1 189 ? 10.492 7.266 -45.158 1.00 85.75 189 GLY A O 1
ATOM 1435 N N . THR A 1 190 ? 9.585 9.046 -46.180 1.00 83.50 190 THR A N 1
ATOM 1436 C CA . THR A 1 190 ? 10.132 8.739 -47.520 1.00 83.50 190 THR A CA 1
ATOM 1437 C C . THR A 1 190 ? 11.215 9.716 -47.989 1.00 83.50 190 THR A C 1
ATOM 1439 O O . THR A 1 190 ? 11.918 9.427 -48.970 1.00 83.50 190 THR A O 1
ATOM 1442 N N . ALA A 1 191 ? 11.361 10.842 -47.281 1.00 84.88 191 ALA A N 1
ATOM 1443 C CA . ALA A 1 191 ? 12.344 11.883 -47.548 1.00 84.88 191 ALA A CA 1
ATOM 1444 C C . ALA A 1 191 ? 13.781 11.362 -47.402 1.00 84.88 191 ALA A C 1
ATOM 1446 O O . ALA A 1 191 ? 14.066 10.525 -46.546 1.00 84.88 191 ALA A O 1
ATOM 1447 N N . ASP A 1 192 ? 14.680 11.872 -48.241 1.00 84.31 192 ASP A N 1
ATOM 1448 C CA . ASP A 1 192 ? 16.108 11.552 -48.200 1.00 84.31 192 ASP A CA 1
ATOM 1449 C C . ASP A 1 192 ? 16.823 12.421 -47.154 1.00 84.31 192 ASP A C 1
ATOM 1451 O O . ASP A 1 192 ? 17.560 13.352 -47.468 1.00 84.31 192 ASP A O 1
ATOM 1455 N N . GLU A 1 193 ? 16.507 12.162 -45.887 1.00 86.50 193 GLU A N 1
ATOM 1456 C CA . GLU A 1 193 ? 17.094 12.835 -44.732 1.00 86.50 193 GLU A CA 1
ATOM 1457 C C . GLU A 1 193 ? 17.753 11.819 -43.804 1.00 86.50 193 GLU A C 1
ATOM 1459 O O . GLU A 1 193 ? 17.246 10.714 -43.597 1.00 86.50 193 GLU A O 1
ATOM 1464 N N . GLU A 1 194 ? 18.868 12.213 -43.192 1.00 87.06 194 GLU A N 1
ATOM 1465 C CA . GLU A 1 194 ? 19.541 11.385 -42.199 1.00 87.06 194 GLU A CA 1
ATOM 1466 C C . GLU A 1 194 ? 18.678 11.242 -40.937 1.00 87.06 194 GLU A C 1
ATOM 1468 O O . GLU A 1 194 ? 18.259 12.225 -40.320 1.00 87.06 194 GLU A O 1
ATOM 1473 N N . ARG A 1 195 ? 18.439 9.996 -40.520 1.00 87.31 195 ARG A N 1
ATOM 1474 C CA . ARG A 1 195 ? 17.722 9.667 -39.286 1.00 87.31 195 ARG A CA 1
ATOM 1475 C C . ARG A 1 195 ? 18.717 9.138 -38.265 1.00 87.31 195 ARG A C 1
ATOM 1477 O O . ARG A 1 195 ? 19.299 8.074 -38.453 1.00 87.31 195 ARG A O 1
ATOM 1484 N N . LYS A 1 196 ? 18.914 9.874 -37.174 1.00 87.19 196 LYS A N 1
ATOM 1485 C CA . LYS A 1 196 ? 19.753 9.444 -36.049 1.00 87.19 196 LYS A CA 1
ATOM 1486 C C . LYS A 1 196 ? 18.881 9.020 -34.886 1.00 87.19 196 LYS A C 1
ATOM 1488 O O . LYS A 1 196 ? 17.923 9.708 -34.548 1.00 87.19 196 LYS A O 1
ATOM 1493 N N . PHE A 1 197 ? 19.263 7.933 -34.240 1.00 84.88 197 PHE A N 1
ATOM 1494 C CA . PHE A 1 197 ? 18.659 7.499 -32.996 1.00 84.88 197 PHE A CA 1
ATOM 1495 C C . PHE A 1 197 ? 19.725 7.056 -32.016 1.00 84.88 197 PHE A C 1
ATOM 1497 O O . PHE A 1 197 ? 20.762 6.529 -32.411 1.00 84.88 197 PHE A O 1
ATOM 1504 N N . SER A 1 198 ? 19.456 7.267 -30.735 1.00 85.38 198 SER A N 1
ATOM 1505 C CA . SER A 1 198 ? 20.321 6.813 -29.662 1.00 85.38 198 SER A CA 1
ATOM 1506 C C . SER A 1 198 ? 19.510 6.177 -28.541 1.00 85.38 198 SER A C 1
ATOM 1508 O O . SER A 1 198 ? 18.371 6.556 -28.274 1.00 85.38 198 SER A O 1
ATOM 1510 N N . SER A 1 199 ? 20.091 5.171 -27.896 1.00 86.12 199 SER A N 1
ATOM 1511 C CA . SER A 1 199 ? 19.570 4.594 -26.660 1.00 86.12 199 SER A CA 1
ATOM 1512 C C . SER A 1 199 ? 20.721 4.172 -25.766 1.00 86.12 199 SER A C 1
ATOM 1514 O O . SER A 1 199 ? 21.819 3.882 -26.240 1.00 86.12 199 SER A O 1
ATOM 1516 N N . THR A 1 200 ? 20.473 4.140 -24.465 1.00 87.25 200 THR A N 1
ATOM 1517 C CA . THR A 1 200 ? 21.472 3.718 -23.490 1.00 87.25 200 THR A CA 1
ATOM 1518 C C . THR A 1 200 ? 21.479 2.198 -23.355 1.00 87.25 200 THR A C 1
ATOM 1520 O O . THR A 1 200 ? 20.431 1.576 -23.222 1.00 87.25 200 THR A O 1
ATOM 1523 N N . LEU A 1 201 ? 22.652 1.581 -23.348 1.00 84.62 201 LEU A N 1
ATOM 1524 C CA . LEU A 1 201 ? 22.863 0.155 -23.143 1.00 84.62 201 LEU A CA 1
ATOM 1525 C C . LEU A 1 201 ? 23.513 -0.077 -21.785 1.00 84.62 201 LEU A C 1
ATOM 1527 O O . LEU A 1 201 ? 24.473 0.595 -21.430 1.00 84.62 201 LEU A O 1
ATOM 1531 N N . VAL A 1 202 ? 23.022 -1.060 -21.046 1.00 84.69 202 VAL A N 1
ATOM 1532 C CA . VAL A 1 202 ? 23.622 -1.482 -19.776 1.00 84.69 202 VAL A CA 1
ATOM 1533 C C . VAL A 1 202 ? 24.597 -2.616 -20.065 1.00 84.69 202 VAL A C 1
ATOM 1535 O O . VAL A 1 202 ? 24.197 -3.628 -20.649 1.00 84.69 202 VAL A O 1
ATOM 1538 N N . SER A 1 203 ? 25.869 -2.425 -19.714 1.00 80.25 203 SER A N 1
ATOM 1539 C CA . SER A 1 203 ? 26.932 -3.426 -19.875 1.00 80.25 203 SER A CA 1
ATOM 1540 C C . SER A 1 203 ? 27.031 -4.369 -18.667 1.00 80.25 203 SER A C 1
ATOM 1542 O O . SER A 1 203 ? 26.471 -4.121 -17.599 1.00 80.25 203 SER A O 1
ATOM 1544 N N . SER A 1 204 ? 27.776 -5.467 -18.811 1.00 73.94 204 SER A N 1
ATOM 1545 C CA . SER A 1 204 ? 28.096 -6.374 -17.698 1.00 73.94 204 SER A CA 1
ATOM 1546 C C . SER A 1 204 ? 28.978 -5.728 -16.622 1.00 73.94 204 SER A C 1
ATOM 1548 O O . SER A 1 204 ? 28.882 -6.124 -15.456 1.00 73.94 204 SER A O 1
ATOM 1550 N N . ALA A 1 205 ? 29.794 -4.740 -17.008 1.00 71.56 205 ALA A N 1
ATOM 1551 C CA . ALA A 1 205 ? 30.719 -3.997 -16.151 1.00 71.56 205 ALA A CA 1
ATOM 1552 C C . ALA A 1 205 ? 30.056 -2.842 -15.375 1.00 71.56 205 ALA A C 1
ATOM 1554 O O . ALA A 1 205 ? 30.756 -2.076 -14.727 1.00 71.56 205 ALA A O 1
ATOM 1555 N N . ASP A 1 206 ? 28.720 -2.746 -15.419 1.00 66.31 206 ASP 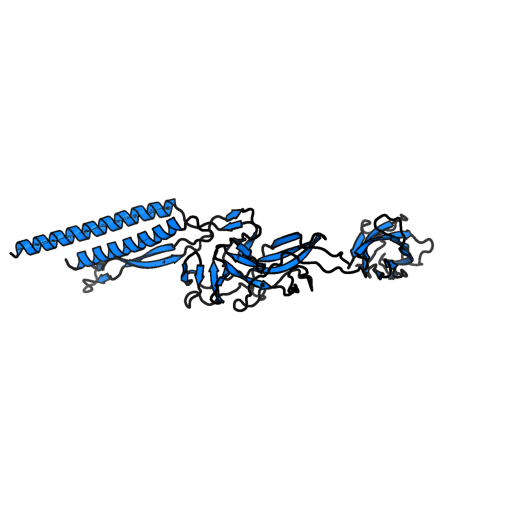A N 1
ATOM 1556 C CA . ASP A 1 206 ? 27.918 -1.698 -14.763 1.00 66.31 206 ASP A CA 1
ATOM 1557 C C . ASP A 1 206 ? 28.068 -0.293 -15.376 1.00 66.31 206 ASP A C 1
ATOM 1559 O O . ASP A 1 206 ? 27.563 0.700 -14.863 1.00 66.31 206 ASP A O 1
ATOM 1563 N N . GLU A 1 207 ? 28.698 -0.210 -16.548 1.00 80.06 207 GLU A N 1
ATOM 1564 C CA . GLU A 1 207 ? 28.757 1.020 -17.330 1.00 80.06 207 GLU A CA 1
ATOM 1565 C C . GLU A 1 207 ? 27.507 1.176 -18.204 1.00 80.06 207 GLU A C 1
ATOM 1567 O O . GLU A 1 207 ? 27.063 0.230 -18.876 1.00 80.06 207 GLU A O 1
ATOM 1572 N N . VAL A 1 208 ? 26.962 2.395 -18.224 1.00 83.50 208 VAL A N 1
ATOM 1573 C CA . VAL A 1 208 ? 25.896 2.802 -19.141 1.00 83.50 208 VAL A CA 1
ATOM 1574 C C . VAL A 1 208 ? 26.530 3.346 -20.420 1.00 83.50 208 VAL A C 1
ATOM 1576 O O . VAL A 1 208 ? 27.050 4.457 -20.465 1.00 83.50 208 VAL A O 1
ATOM 1579 N N . ASN A 1 209 ? 26.460 2.552 -21.478 1.00 86.62 209 ASN A N 1
ATOM 1580 C CA . ASN A 1 209 ? 26.945 2.886 -22.812 1.00 86.62 209 ASN A CA 1
ATOM 1581 C C . ASN A 1 209 ? 25.814 3.468 -23.665 1.00 86.62 209 ASN A C 1
ATOM 1583 O O . ASN A 1 209 ? 24.649 3.426 -23.281 1.00 86.62 209 ASN A O 1
ATOM 1587 N N . THR A 1 210 ? 26.126 4.001 -24.842 1.00 86.38 210 THR A N 1
ATOM 1588 C CA . THR A 1 210 ? 25.132 4.520 -25.790 1.00 86.38 210 THR A CA 1
ATOM 1589 C C . THR A 1 210 ? 25.276 3.814 -27.127 1.00 86.38 210 THR A C 1
ATOM 1591 O O . THR A 1 210 ? 26.346 3.814 -27.727 1.00 86.38 210 THR A O 1
ATOM 1594 N N . VAL A 1 211 ? 24.188 3.235 -27.635 1.00 87.31 211 VAL A N 1
ATOM 1595 C CA . VAL A 1 211 ? 24.100 2.836 -29.041 1.00 87.31 211 VAL A CA 1
ATOM 1596 C C . VAL A 1 211 ? 23.502 3.984 -29.827 1.00 87.31 211 VAL A C 1
ATOM 1598 O O . VAL A 1 211 ? 22.378 4.393 -29.563 1.00 87.31 211 VAL A O 1
ATOM 1601 N N . SER A 1 212 ? 24.261 4.503 -30.784 1.00 88.25 212 SER A N 1
ATOM 1602 C CA . SER A 1 212 ? 23.783 5.460 -31.773 1.00 88.25 212 SER A CA 1
ATOM 1603 C C . SER A 1 212 ? 23.680 4.764 -33.110 1.00 88.25 212 SER A C 1
ATOM 1605 O O . SER A 1 212 ? 24.651 4.171 -33.579 1.00 88.25 212 SER A O 1
ATOM 1607 N N . VAL A 1 213 ? 22.527 4.839 -33.749 1.00 88.06 213 VAL A N 1
ATOM 1608 C CA . VAL A 1 213 ? 22.356 4.308 -35.088 1.00 88.06 213 VAL A CA 1
ATOM 1609 C C . VAL A 1 213 ? 21.910 5.424 -36.009 1.00 88.06 213 VAL A C 1
ATOM 1611 O O . VAL A 1 213 ? 20.981 6.180 -35.729 1.00 88.06 213 VAL A O 1
ATOM 1614 N N . THR A 1 214 ? 22.605 5.508 -37.126 1.00 89.56 214 THR A N 1
ATOM 1615 C CA . THR A 1 214 ? 22.320 6.447 -38.194 1.00 89.56 214 THR A CA 1
ATOM 1616 C C . THR A 1 214 ? 21.750 5.673 -39.365 1.00 89.56 214 THR A C 1
ATOM 1618 O O . THR A 1 214 ? 22.356 4.699 -39.801 1.00 89.56 214 THR A O 1
ATOM 1621 N N . MET A 1 215 ? 20.608 6.107 -39.880 1.00 87.94 215 MET A N 1
ATOM 1622 C CA . MET A 1 215 ? 19.995 5.595 -41.096 1.00 87.94 215 MET A CA 1
ATOM 1623 C C . MET A 1 215 ? 19.999 6.666 -42.178 1.00 87.94 215 MET A C 1
ATOM 1625 O O . MET A 1 215 ? 19.621 7.811 -41.935 1.00 87.94 215 MET A O 1
ATOM 1629 N N . VAL A 1 216 ? 20.388 6.267 -43.381 1.00 90.56 216 VAL A N 1
ATOM 1630 C CA . VAL A 1 216 ? 20.320 7.082 -44.597 1.00 90.56 216 VAL A CA 1
ATOM 1631 C C . VAL A 1 216 ? 19.656 6.272 -45.697 1.00 90.56 216 VAL A C 1
ATOM 1633 O O . VAL A 1 216 ? 19.744 5.041 -45.710 1.00 90.56 216 VAL A O 1
ATOM 1636 N N . LYS A 1 217 ? 18.959 6.931 -46.620 1.00 87.00 217 LYS A N 1
ATOM 1637 C CA . LYS A 1 217 ? 18.327 6.232 -47.738 1.00 87.00 217 LYS A CA 1
ATOM 1638 C C . LYS A 1 217 ? 19.418 5.616 -48.615 1.00 87.00 217 LYS A C 1
ATOM 1640 O O . LYS A 1 217 ? 20.394 6.279 -48.960 1.00 87.00 217 LYS A O 1
ATOM 1645 N N . SER A 1 218 ? 19.291 4.331 -48.944 1.00 84.56 218 SER A N 1
ATOM 1646 C CA . SER A 1 218 ? 20.348 3.648 -49.692 1.00 84.56 218 SER A CA 1
ATOM 1647 C C . SER A 1 218 ? 20.412 4.160 -51.128 1.00 84.56 218 SER A C 1
ATOM 1649 O O . SER A 1 218 ? 19.384 4.388 -51.769 1.00 84.56 218 SER A O 1
ATOM 1651 N N . ALA A 1 219 ? 21.615 4.258 -51.689 1.00 80.06 219 ALA A N 1
ATOM 1652 C CA . ALA A 1 219 ? 21.771 4.552 -53.112 1.00 80.06 219 ALA A CA 1
ATOM 1653 C C . ALA A 1 219 ? 21.181 3.436 -54.002 1.00 80.06 219 ALA A C 1
ATOM 1655 O O . ALA A 1 219 ? 20.777 3.695 -55.135 1.00 80.06 219 ALA A O 1
ATOM 1656 N N . THR A 1 220 ? 21.107 2.196 -53.494 1.00 76.75 220 THR A N 1
ATOM 1657 C CA . THR A 1 220 ? 20.570 1.040 -54.229 1.00 76.75 220 THR A CA 1
ATOM 1658 C C . THR A 1 220 ? 19.176 0.688 -53.726 1.00 76.75 220 THR A C 1
ATOM 1660 O O . THR A 1 220 ? 19.026 0.078 -52.668 1.00 76.75 220 THR A O 1
ATOM 1663 N N . GLN A 1 221 ? 18.153 1.048 -54.502 1.00 82.81 221 GLN A N 1
ATOM 1664 C CA . GLN A 1 221 ? 16.747 0.812 -54.165 1.00 82.81 221 GLN A CA 1
ATOM 1665 C C . GLN A 1 221 ? 16.218 -0.492 -54.791 1.00 82.81 221 GLN A C 1
ATOM 1667 O O . GLN A 1 221 ? 16.594 -0.832 -55.917 1.00 82.81 221 GLN A O 1
ATOM 1672 N N . PRO A 1 222 ? 15.346 -1.243 -54.093 1.00 79.81 222 PRO A N 1
ATOM 1673 C CA . PRO A 1 222 ? 14.671 -2.400 -54.671 1.00 79.81 222 PRO A CA 1
ATOM 1674 C C . PRO A 1 222 ? 13.681 -1.969 -55.765 1.00 79.81 222 PRO A C 1
ATOM 1676 O O . PRO A 1 222 ? 13.204 -0.838 -55.787 1.00 79.81 222 PRO A O 1
ATOM 1679 N N . THR A 1 223 ? 13.311 -2.894 -56.653 1.00 74.88 223 THR A N 1
ATOM 1680 C CA . THR A 1 223 ? 12.316 -2.643 -57.716 1.00 74.88 223 THR A CA 1
ATOM 1681 C C . THR A 1 223 ? 10.923 -2.299 -57.182 1.00 74.88 223 THR A C 1
ATOM 1683 O O . THR A 1 223 ? 10.140 -1.670 -57.888 1.00 74.88 223 THR A O 1
ATOM 1686 N N . VAL A 1 224 ? 10.607 -2.707 -55.949 1.00 79.44 224 VAL A N 1
ATOM 1687 C CA . VAL A 1 224 ? 9.371 -2.374 -55.232 1.00 79.44 224 VAL A CA 1
ATOM 1688 C C . VAL A 1 224 ? 9.717 -2.069 -53.775 1.00 79.44 224 VAL A C 1
ATOM 1690 O O . VAL A 1 224 ? 10.334 -2.905 -53.113 1.00 79.44 224 VAL A O 1
ATOM 1693 N N . GLY A 1 225 ? 9.274 -0.911 -53.279 1.00 82.38 225 GLY A N 1
ATOM 1694 C CA . GLY A 1 225 ? 9.500 -0.455 -51.905 1.00 82.38 225 GLY A CA 1
ATOM 1695 C C . GLY A 1 225 ? 10.677 0.510 -51.778 1.00 82.38 225 GLY A C 1
ATOM 1696 O O . GLY A 1 225 ? 10.966 1.264 -52.705 1.00 82.38 225 GLY A O 1
ATOM 1697 N N . SER A 1 226 ? 11.339 0.501 -50.620 1.00 86.12 226 SER A N 1
ATOM 1698 C CA . SER A 1 226 ? 12.521 1.332 -50.364 1.00 86.12 226 SER A CA 1
ATOM 1699 C C . SER A 1 226 ? 13.580 0.600 -49.541 1.00 86.12 226 SER A C 1
ATOM 1701 O O . SER A 1 226 ? 13.289 -0.395 -48.880 1.00 86.12 226 SER A O 1
ATOM 1703 N N . SER A 1 227 ? 14.822 1.070 -49.584 1.00 88.56 227 SER A N 1
ATOM 1704 C CA . SER A 1 227 ? 15.929 0.574 -48.763 1.00 88.56 227 SER A CA 1
ATOM 1705 C C . SER A 1 227 ? 16.644 1.710 -48.037 1.00 88.56 227 SER A C 1
ATOM 1707 O O . SER A 1 227 ? 16.819 2.809 -48.573 1.00 88.56 227 SER A O 1
ATOM 1709 N N . TRP A 1 228 ? 17.071 1.419 -46.811 1.00 89.44 228 TRP A N 1
ATOM 1710 C CA . TRP A 1 228 ? 17.801 2.329 -45.933 1.00 89.44 228 TRP A CA 1
ATOM 1711 C C . TRP A 1 228 ? 19.050 1.632 -45.401 1.00 89.44 228 TRP A C 1
ATOM 1713 O O . TRP A 1 228 ? 18.973 0.504 -44.915 1.00 89.44 228 TRP A O 1
ATOM 1723 N N . ASP A 1 229 ? 20.192 2.303 -45.483 1.00 89.06 229 ASP A N 1
ATOM 1724 C CA . ASP A 1 229 ? 21.444 1.839 -44.902 1.00 89.06 229 ASP A CA 1
ATOM 1725 C C . ASP A 1 229 ? 21.543 2.346 -43.463 1.00 89.06 229 ASP A C 1
ATOM 1727 O O . ASP A 1 229 ? 21.481 3.548 -43.208 1.00 89.06 229 ASP A O 1
ATOM 1731 N N . ALA A 1 230 ? 21.678 1.418 -42.519 1.00 88.50 230 ALA A N 1
ATOM 1732 C CA . ALA A 1 230 ? 21.830 1.684 -41.099 1.00 88.50 230 ALA A CA 1
ATOM 1733 C C . ALA A 1 230 ? 23.271 1.426 -40.654 1.00 88.50 230 ALA A C 1
ATOM 1735 O O . ALA A 1 230 ? 23.874 0.407 -40.993 1.00 88.50 230 ALA A O 1
ATOM 1736 N N . VAL A 1 231 ? 23.806 2.321 -39.831 1.00 89.81 231 VAL A N 1
ATOM 1737 C CA . VAL A 1 231 ? 25.109 2.189 -39.181 1.00 89.81 231 VAL A CA 1
ATOM 1738 C C . VAL A 1 231 ? 24.907 2.340 -37.684 1.00 89.81 231 VAL A C 1
ATOM 1740 O O . VAL A 1 231 ? 24.628 3.440 -37.222 1.00 89.81 231 VAL A O 1
ATOM 1743 N N . ALA A 1 232 ? 25.059 1.255 -36.928 1.00 88.69 232 ALA A N 1
ATOM 1744 C CA . ALA A 1 232 ? 25.047 1.280 -35.471 1.00 88.69 232 ALA A CA 1
ATOM 1745 C C . ALA A 1 232 ? 26.469 1.399 -34.934 1.00 88.69 232 ALA A C 1
ATOM 1747 O O . ALA A 1 232 ? 27.354 0.633 -35.313 1.00 88.69 232 ALA A O 1
ATOM 1748 N N . THR A 1 233 ? 26.665 2.344 -34.027 1.00 88.62 233 THR A N 1
ATOM 1749 C CA . THR A 1 233 ? 27.909 2.596 -33.309 1.00 88.62 233 THR A CA 1
ATOM 1750 C C . THR A 1 233 ? 27.603 2.539 -31.820 1.00 88.62 233 THR A C 1
ATOM 1752 O O . THR A 1 233 ? 26.723 3.256 -31.348 1.00 88.62 233 THR A O 1
ATOM 1755 N N . VAL A 1 234 ? 28.302 1.680 -31.085 1.00 87.38 234 VAL A N 1
ATOM 1756 C CA . VAL A 1 234 ? 28.199 1.599 -29.625 1.00 87.38 234 VAL A CA 1
ATOM 1757 C C . VAL A 1 234 ? 29.380 2.341 -29.026 1.00 87.38 234 VAL A C 1
ATOM 1759 O O . VAL A 1 234 ? 30.528 1.996 -29.307 1.00 87.38 234 VAL A O 1
ATOM 1762 N N . THR A 1 235 ? 29.105 3.349 -28.208 1.00 89.19 235 THR A N 1
ATOM 1763 C CA . THR A 1 235 ? 30.115 4.147 -27.511 1.00 89.19 235 THR A CA 1
ATOM 1764 C C . THR A 1 235 ? 29.898 4.131 -26.006 1.00 89.19 235 THR A C 1
ATOM 1766 O O . THR A 1 235 ? 28.818 3.780 -25.538 1.00 89.19 235 THR A O 1
ATOM 1769 N N . ASN A 1 236 ? 30.898 4.546 -25.234 1.00 85.38 236 ASN A N 1
ATOM 1770 C CA . ASN A 1 236 ? 30.703 4.872 -23.820 1.00 85.38 236 ASN A CA 1
ATOM 1771 C C . ASN A 1 236 ? 29.816 6.122 -23.638 1.00 85.38 236 ASN A C 1
ATOM 1773 O O . ASN A 1 236 ? 29.479 6.800 -24.616 1.00 85.38 236 ASN A O 1
ATOM 1777 N N . ALA A 1 237 ? 29.440 6.419 -22.388 1.00 76.19 237 ALA A N 1
ATOM 1778 C CA . ALA A 1 237 ? 28.607 7.571 -22.021 1.00 76.19 237 ALA A CA 1
ATOM 1779 C C . ALA A 1 237 ? 29.122 8.908 -22.592 1.00 76.19 237 ALA A C 1
ATOM 1781 O O . ALA A 1 237 ? 28.330 9.706 -23.087 1.00 76.19 237 ALA A O 1
ATOM 1782 N N . ASP A 1 238 ? 30.444 9.106 -22.604 1.00 76.25 238 ASP A N 1
ATOM 1783 C CA . ASP A 1 238 ? 31.086 10.345 -23.072 1.00 76.25 238 ASP A CA 1
ATOM 1784 C C . ASP A 1 238 ? 31.387 10.360 -24.583 1.00 76.25 238 ASP A C 1
ATOM 1786 O O . ASP A 1 238 ? 31.924 11.335 -25.109 1.00 76.25 238 ASP A O 1
ATOM 1790 N N . GLY A 1 239 ? 31.091 9.271 -25.303 1.00 75.94 239 GLY A N 1
ATOM 1791 C CA . GLY A 1 239 ? 31.352 9.140 -26.743 1.00 75.94 239 GLY A CA 1
ATOM 1792 C C . GLY A 1 239 ? 32.833 9.024 -27.134 1.00 75.94 239 GLY A C 1
ATOM 1793 O O . GLY A 1 239 ? 33.159 9.045 -28.321 1.00 75.94 239 GLY A O 1
ATOM 1794 N N . THR A 1 240 ? 33.738 8.904 -26.164 1.00 77.69 240 THR A N 1
ATOM 1795 C CA . THR A 1 240 ? 35.196 8.869 -26.357 1.00 77.69 240 THR A CA 1
ATOM 1796 C C . THR A 1 240 ? 35.726 7.491 -26.754 1.00 77.69 240 THR A C 1
ATOM 1798 O O . THR A 1 240 ? 36.736 7.400 -27.451 1.00 77.69 240 THR A O 1
ATOM 1801 N N . VAL A 1 241 ? 35.040 6.415 -26.361 1.00 81.38 241 VAL A N 1
ATOM 1802 C CA . VAL A 1 241 ? 35.403 5.023 -26.666 1.00 81.38 241 VAL A CA 1
ATOM 1803 C C . VAL A 1 241 ? 34.315 4.405 -27.531 1.00 81.38 241 VAL A C 1
ATOM 1805 O O . VAL A 1 241 ? 33.144 4.467 -27.178 1.00 81.38 241 VAL A O 1
ATOM 1808 N N . THR A 1 242 ? 34.695 3.793 -28.656 1.00 84.81 242 THR A N 1
ATOM 1809 C CA . THR A 1 242 ? 33.788 3.003 -29.505 1.00 84.81 242 THR A CA 1
ATOM 1810 C C . THR A 1 242 ? 34.032 1.517 -29.268 1.00 84.81 242 THR A C 1
ATOM 1812 O O . THR A 1 242 ? 35.121 1.023 -29.553 1.00 84.81 242 THR A O 1
ATOM 1815 N N . PHE A 1 243 ? 33.017 0.809 -28.778 1.00 83.00 243 PHE A N 1
ATOM 1816 C CA . PHE A 1 243 ? 33.071 -0.630 -28.505 1.00 83.00 243 PHE A CA 1
ATOM 1817 C C . PHE A 1 243 ? 32.819 -1.472 -29.756 1.00 83.00 243 PHE A C 1
ATOM 1819 O O . PHE A 1 243 ? 33.463 -2.500 -29.955 1.00 83.00 243 PHE A O 1
ATOM 1826 N N . ASP A 1 244 ? 31.890 -1.045 -30.612 1.00 87.69 244 ASP A N 1
ATOM 1827 C CA . ASP A 1 244 ? 31.607 -1.719 -31.877 1.00 87.69 244 ASP A CA 1
ATOM 1828 C C . ASP A 1 244 ? 30.972 -0.758 -32.880 1.00 87.69 244 ASP A C 1
ATOM 1830 O O . ASP A 1 244 ? 30.309 0.219 -32.519 1.00 87.69 244 ASP A O 1
ATOM 1834 N N . LYS A 1 245 ? 31.160 -1.064 -34.161 1.00 90.19 245 LYS A N 1
ATOM 1835 C CA . LYS A 1 245 ? 30.520 -0.369 -35.272 1.00 90.19 245 LYS A CA 1
ATOM 1836 C C . LYS A 1 245 ? 30.125 -1.386 -36.328 1.00 90.19 245 LYS A C 1
ATOM 1838 O O . LYS A 1 245 ? 30.978 -2.069 -36.897 1.00 90.19 245 LYS A O 1
ATOM 1843 N N . LYS A 1 246 ? 28.828 -1.467 -36.612 1.00 91.00 246 LYS A N 1
ATOM 1844 C CA . LYS A 1 246 ? 28.256 -2.372 -37.609 1.00 91.00 246 LYS A CA 1
ATOM 1845 C C . LYS A 1 246 ? 27.360 -1.616 -38.568 1.00 91.00 246 LYS A C 1
ATOM 1847 O O . LYS A 1 246 ? 26.721 -0.638 -38.192 1.00 91.00 246 LYS A O 1
ATOM 1852 N N . SER A 1 247 ? 27.297 -2.098 -39.798 1.00 89.62 247 SER A N 1
ATOM 1853 C CA . SER A 1 247 ? 26.376 -1.606 -40.811 1.00 89.62 247 SER A CA 1
ATOM 1854 C C . SER A 1 247 ? 25.494 -2.735 -41.326 1.00 89.62 247 SER A C 1
ATOM 1856 O O . SER A 1 247 ? 25.876 -3.906 -41.302 1.00 89.62 247 SER A O 1
ATOM 1858 N N . GLY A 1 248 ? 24.308 -2.368 -41.788 1.00 88.31 248 GLY A N 1
ATOM 1859 C CA . GLY A 1 248 ? 23.344 -3.264 -42.401 1.00 88.31 248 GLY A CA 1
ATOM 1860 C C . GLY A 1 248 ? 22.347 -2.472 -43.231 1.00 88.31 248 GLY A C 1
ATOM 1861 O O . GLY A 1 248 ? 22.245 -1.256 -43.105 1.00 88.31 248 GLY A O 1
ATOM 1862 N N . THR A 1 249 ? 21.599 -3.168 -44.073 1.00 88.25 249 THR A N 1
ATOM 1863 C CA . THR A 1 249 ? 20.590 -2.562 -44.942 1.00 88.25 249 THR A CA 1
ATOM 1864 C C . THR A 1 249 ? 19.221 -3.089 -44.537 1.00 88.25 249 THR A C 1
ATOM 1866 O O . THR A 1 249 ? 19.017 -4.296 -44.363 1.00 88.25 249 THR A O 1
ATOM 1869 N N . LEU A 1 250 ? 18.275 -2.171 -44.377 1.00 88.81 250 LEU A N 1
ATOM 1870 C CA . LEU A 1 250 ? 16.873 -2.459 -44.129 1.00 88.81 250 LEU A CA 1
ATOM 1871 C C . LEU A 1 250 ? 16.115 -2.309 -45.441 1.00 88.81 250 LEU A C 1
ATOM 1873 O O . LEU A 1 250 ? 16.269 -1.315 -46.148 1.00 88.81 250 LEU A O 1
ATOM 1877 N N . VAL A 1 251 ? 15.292 -3.302 -45.761 1.00 90.31 251 VAL A N 1
ATOM 1878 C CA . VAL A 1 251 ? 14.471 -3.320 -46.973 1.00 90.31 251 VAL A CA 1
ATOM 1879 C C . VAL A 1 251 ? 13.007 -3.270 -46.571 1.00 90.31 251 VAL A C 1
ATOM 1881 O O . VAL A 1 251 ? 12.554 -4.077 -45.755 1.00 90.31 251 VAL A O 1
ATOM 1884 N N . PHE A 1 252 ? 12.275 -2.348 -47.180 1.00 89.06 252 PHE A N 1
ATOM 1885 C CA . PHE A 1 252 ? 10.848 -2.128 -47.003 1.00 89.06 252 PHE A CA 1
ATOM 1886 C C . PHE A 1 252 ? 10.086 -2.609 -48.241 1.00 89.06 252 PHE A C 1
ATOM 1888 O O . PHE A 1 252 ? 10.599 -2.560 -49.359 1.00 89.06 252 PHE A O 1
ATOM 1895 N N . ASP A 1 253 ? 8.867 -3.106 -48.047 1.00 87.56 253 ASP A N 1
ATOM 1896 C CA . ASP A 1 253 ? 7.977 -3.509 -49.134 1.00 87.56 253 ASP A CA 1
ATOM 1897 C C . ASP A 1 253 ? 7.289 -2.304 -49.810 1.00 87.56 253 ASP A C 1
ATOM 1899 O O . ASP A 1 253 ? 7.487 -1.149 -49.432 1.00 87.56 253 ASP A O 1
ATOM 1903 N N . GLY A 1 254 ? 6.473 -2.565 -50.837 1.00 83.88 254 GLY A N 1
ATOM 1904 C CA . GLY A 1 254 ? 5.747 -1.524 -51.581 1.00 83.88 254 GLY A CA 1
ATOM 1905 C C . GLY A 1 254 ? 4.706 -0.754 -50.761 1.00 83.88 254 GLY A C 1
ATOM 1906 O O . GLY A 1 254 ? 4.283 0.314 -51.185 1.00 83.88 254 GLY A O 1
ATOM 1907 N N . ASN A 1 255 ? 4.335 -1.260 -49.582 1.00 82.69 255 ASN A N 1
ATOM 1908 C CA . ASN A 1 255 ? 3.444 -0.588 -48.637 1.00 82.69 255 ASN A CA 1
ATOM 1909 C C . ASN A 1 255 ? 4.238 0.154 -47.544 1.00 82.69 255 ASN A C 1
ATOM 1911 O O . ASN A 1 255 ? 3.656 0.622 -46.565 1.00 82.69 255 ASN A O 1
ATOM 1915 N N . GLY A 1 256 ? 5.565 0.229 -47.683 1.00 83.81 256 GLY A N 1
ATOM 1916 C CA . GLY A 1 256 ? 6.456 0.888 -46.741 1.00 83.81 256 GLY A CA 1
ATOM 1917 C C . GLY A 1 256 ? 6.641 0.126 -45.431 1.00 83.81 256 GLY A C 1
ATOM 1918 O O . GLY A 1 256 ? 7.013 0.749 -44.447 1.00 83.81 256 GLY A O 1
ATOM 1919 N N . ARG A 1 257 ? 6.382 -1.186 -45.361 1.00 88.50 257 ARG A N 1
ATOM 1920 C CA . ARG A 1 257 ? 6.611 -1.996 -44.146 1.00 88.50 257 ARG A CA 1
ATOM 1921 C C . ARG A 1 257 ? 7.954 -2.699 -44.206 1.00 88.50 257 ARG A C 1
ATOM 1923 O O . ARG A 1 257 ? 8.363 -3.147 -45.275 1.00 88.50 257 ARG A O 1
ATOM 1930 N N . ILE A 1 258 ? 8.626 -2.854 -43.068 1.00 88.12 258 ILE A N 1
ATOM 1931 C CA . ILE A 1 258 ? 9.892 -3.587 -43.028 1.00 88.12 258 ILE A CA 1
ATOM 1932 C C . ILE A 1 258 ? 9.705 -5.049 -43.468 1.00 88.12 258 ILE A C 1
ATOM 1934 O O . ILE A 1 258 ? 8.898 -5.800 -42.913 1.00 88.12 258 ILE A O 1
ATOM 1938 N N . LYS A 1 259 ? 10.473 -5.450 -44.483 1.00 87.25 259 LYS A N 1
ATOM 1939 C CA . LYS A 1 259 ? 10.478 -6.799 -45.060 1.00 87.25 259 LYS A CA 1
ATOM 1940 C C . LYS A 1 259 ? 11.637 -7.633 -44.525 1.00 87.25 259 LYS A C 1
ATOM 1942 O O . LYS A 1 259 ? 11.457 -8.803 -44.196 1.00 87.25 259 LYS A O 1
ATOM 1947 N N . SER A 1 260 ? 12.826 -7.044 -44.447 1.00 85.38 260 SER A N 1
ATOM 1948 C CA . SER A 1 260 ? 14.029 -7.711 -43.945 1.00 85.38 260 SER A CA 1
ATOM 1949 C C . SER A 1 260 ? 15.062 -6.700 -43.465 1.00 85.38 260 SER A C 1
ATOM 1951 O O . SER A 1 260 ? 15.124 -5.584 -43.975 1.00 85.38 260 SER A O 1
ATOM 1953 N N . SER A 1 261 ? 15.915 -7.125 -42.537 1.00 85.19 261 SER A N 1
ATOM 1954 C CA . SER A 1 261 ? 17.090 -6.380 -42.090 1.00 85.19 261 SER A CA 1
ATOM 1955 C C . SER A 1 261 ? 18.304 -7.302 -42.124 1.00 85.19 261 SER A C 1
ATOM 1957 O O . SER A 1 261 ? 18.215 -8.445 -41.674 1.00 85.19 261 SER A O 1
ATOM 1959 N N . THR A 1 262 ? 19.423 -6.825 -42.670 1.00 87.56 262 THR A N 1
ATOM 1960 C CA . THR A 1 262 ? 20.721 -7.523 -42.606 1.00 87.56 262 THR A CA 1
ATOM 1961 C C . THR A 1 262 ? 21.579 -7.057 -41.432 1.00 87.56 262 THR A C 1
ATOM 1963 O O . THR A 1 262 ? 22.750 -7.422 -41.342 1.00 87.56 262 THR A O 1
ATOM 1966 N N . MET A 1 263 ? 21.015 -6.244 -40.535 1.00 84.75 263 MET A N 1
ATOM 1967 C CA . MET A 1 263 ? 21.749 -5.667 -39.420 1.00 84.75 263 MET A CA 1
ATOM 1968 C C . MET A 1 263 ? 22.246 -6.756 -38.456 1.00 84.75 263 MET A C 1
ATOM 1970 O O . MET A 1 263 ? 21.427 -7.493 -37.899 1.00 84.75 263 MET A O 1
ATOM 1974 N N . PRO A 1 264 ? 23.565 -6.875 -38.228 1.00 88.81 264 PRO A N 1
ATOM 1975 C CA . PRO A 1 264 ? 24.088 -7.815 -37.249 1.00 88.81 264 PRO A CA 1
ATOM 1976 C C . PRO A 1 264 ? 23.906 -7.276 -35.824 1.00 88.81 264 PRO A C 1
ATOM 1978 O O . PRO A 1 264 ? 23.733 -6.076 -35.605 1.00 88.81 264 PRO A O 1
ATOM 1981 N N . SER A 1 265 ? 24.002 -8.170 -34.839 1.00 88.25 265 SER A N 1
ATOM 1982 C CA . SER A 1 265 ? 24.120 -7.777 -33.433 1.00 88.25 265 SER A CA 1
ATOM 1983 C C . SER A 1 265 ? 25.380 -6.931 -33.213 1.00 88.25 265 SER A C 1
ATOM 1985 O O . SER A 1 265 ? 26.422 -7.206 -33.816 1.00 88.25 265 SER A O 1
ATOM 1987 N N . VAL A 1 266 ? 25.291 -5.941 -32.328 1.00 88.25 266 VAL A N 1
ATOM 1988 C CA . VAL A 1 266 ? 26.416 -5.087 -31.918 1.00 88.25 266 VAL A CA 1
ATOM 1989 C C . VAL A 1 266 ? 26.993 -5.565 -30.590 1.00 88.25 266 VAL A C 1
ATOM 1991 O O . VAL A 1 266 ? 26.271 -6.104 -29.753 1.00 88.25 266 VAL A O 1
ATOM 1994 N N . SER A 1 267 ? 28.295 -5.391 -30.393 1.00 87.56 267 SER A N 1
ATOM 1995 C CA . SER A 1 267 ? 28.954 -5.663 -29.114 1.00 87.56 267 SER A CA 1
ATOM 1996 C C . SER A 1 267 ? 28.882 -4.442 -28.191 1.00 87.56 267 SER A C 1
ATOM 1998 O O . SER A 1 267 ? 29.324 -3.353 -28.550 1.00 87.56 267 SER A O 1
ATOM 2000 N N . ASN A 1 268 ? 28.348 -4.640 -26.988 1.00 84.12 268 ASN A N 1
ATOM 2001 C CA . ASN A 1 268 ? 28.357 -3.688 -25.884 1.00 84.12 268 ASN A CA 1
ATOM 2002 C C . ASN A 1 268 ? 29.329 -4.175 -24.809 1.00 84.12 268 ASN A C 1
ATOM 2004 O O . ASN A 1 268 ? 28.935 -4.913 -23.901 1.00 84.12 268 ASN A O 1
ATOM 2008 N N . ASP A 1 269 ? 30.601 -3.813 -24.974 1.00 81.75 269 ASP A N 1
ATOM 2009 C CA . ASP A 1 269 ? 31.690 -4.231 -24.085 1.00 81.75 269 ASP A CA 1
ATOM 2010 C C . ASP A 1 269 ? 31.720 -5.760 -23.850 1.00 81.75 269 ASP A C 1
ATOM 2012 O O . ASP A 1 269 ? 31.656 -6.269 -22.735 1.00 81.75 269 ASP A O 1
ATOM 2016 N N . GLY A 1 270 ? 31.690 -6.526 -24.947 1.00 79.12 270 GLY A N 1
ATOM 2017 C CA . GLY A 1 270 ? 31.704 -7.994 -24.932 1.00 79.12 270 GLY A CA 1
ATOM 2018 C C . GLY A 1 270 ? 30.323 -8.662 -24.898 1.00 79.12 270 GLY A C 1
ATOM 2019 O O . GLY A 1 270 ? 30.212 -9.826 -25.288 1.00 79.12 270 GLY A O 1
ATOM 2020 N N . ASN A 1 271 ? 29.258 -7.942 -24.527 1.00 84.81 271 ASN A N 1
ATOM 2021 C CA . ASN A 1 271 ? 27.886 -8.467 -24.554 1.00 84.81 271 ASN A CA 1
ATOM 2022 C C . ASN A 1 271 ? 27.244 -8.280 -25.933 1.00 84.81 271 ASN A C 1
ATOM 2024 O O . ASN A 1 271 ? 27.374 -7.225 -26.550 1.00 84.81 271 ASN A O 1
ATOM 2028 N N . ARG A 1 272 ? 26.529 -9.292 -26.433 1.00 88.00 272 ARG A N 1
ATOM 2029 C CA . ARG A 1 272 ? 25.872 -9.229 -27.749 1.00 88.00 272 ARG A CA 1
ATOM 2030 C C . ARG A 1 272 ? 24.495 -8.582 -27.624 1.00 88.00 272 ARG A C 1
ATOM 2032 O O . ARG A 1 272 ? 23.612 -9.164 -27.011 1.00 88.00 272 ARG A O 1
ATOM 2039 N N . VAL A 1 273 ? 24.295 -7.451 -28.293 1.00 89.06 273 VAL A N 1
ATOM 2040 C CA . VAL A 1 273 ? 23.012 -6.739 -28.346 1.00 89.06 273 VAL A CA 1
ATOM 2041 C C . VAL A 1 273 ? 22.378 -6.905 -29.721 1.00 89.06 273 VAL A C 1
ATOM 2043 O O . VAL A 1 273 ? 22.956 -6.529 -30.744 1.00 89.06 273 VAL A O 1
ATOM 2046 N N . SER A 1 274 ? 21.182 -7.479 -29.765 1.00 89.94 274 SER A N 1
ATOM 2047 C CA . SER A 1 274 ? 20.385 -7.596 -30.983 1.00 89.94 274 SER A CA 1
ATOM 2048 C C . SER A 1 274 ? 19.634 -6.295 -31.271 1.00 89.94 274 SER A C 1
ATOM 2050 O O . SER A 1 274 ? 19.012 -5.719 -30.381 1.00 89.94 274 SER A O 1
ATOM 2052 N N . LEU A 1 275 ? 19.673 -5.840 -32.525 1.00 89.25 275 LEU A N 1
ATOM 2053 C CA . LEU A 1 275 ? 18.895 -4.698 -33.003 1.00 89.25 275 LEU A CA 1
ATOM 2054 C C . LEU A 1 275 ? 17.643 -5.228 -33.707 1.00 89.25 275 LEU A C 1
ATOM 2056 O O . LEU A 1 275 ? 17.716 -5.740 -34.825 1.00 89.25 275 LEU A O 1
ATOM 2060 N N . ASN A 1 276 ? 16.500 -5.132 -33.036 1.00 90.12 276 ASN A N 1
ATOM 2061 C CA . ASN A 1 276 ? 15.212 -5.554 -33.562 1.00 90.12 276 ASN A CA 1
ATOM 2062 C C . ASN A 1 276 ? 14.476 -4.353 -34.164 1.00 90.12 276 ASN A C 1
ATOM 2064 O O . ASN A 1 276 ? 14.305 -3.324 -33.524 1.00 90.12 276 ASN A O 1
ATOM 2068 N N . PHE A 1 277 ? 14.009 -4.484 -35.401 1.00 87.69 277 PHE A N 1
ATOM 2069 C CA . PHE A 1 277 ? 13.289 -3.421 -36.112 1.00 87.69 277 PHE A CA 1
ATOM 2070 C C . PHE A 1 277 ? 11.785 -3.716 -36.253 1.00 87.69 277 PHE A C 1
ATOM 2072 O O . PHE A 1 277 ? 11.088 -3.112 -37.070 1.00 87.69 277 PHE A O 1
ATOM 2079 N N . GLY A 1 278 ? 11.290 -4.691 -35.485 1.00 86.56 278 GLY A N 1
ATOM 2080 C CA . GLY A 1 278 ? 9.933 -5.219 -35.549 1.00 86.56 278 GLY A CA 1
ATOM 2081 C C . GLY A 1 278 ? 9.618 -5.943 -36.863 1.00 86.56 278 GLY A C 1
ATOM 2082 O O . GLY A 1 278 ? 10.496 -6.240 -37.675 1.00 86.56 278 GLY A O 1
ATOM 2083 N N . LYS A 1 279 ? 8.340 -6.287 -37.061 1.00 85.31 279 LYS A N 1
ATOM 2084 C CA . LYS A 1 279 ? 7.852 -7.009 -38.248 1.00 85.31 279 LYS A CA 1
ATOM 2085 C C . LYS A 1 279 ? 6.528 -6.427 -38.733 1.00 85.31 279 LYS A C 1
ATOM 2087 O O . LYS A 1 279 ? 5.649 -6.117 -37.929 1.00 85.31 279 LYS A O 1
ATOM 2092 N N . GLY A 1 280 ? 6.361 -6.347 -40.053 1.00 80.38 280 GLY A N 1
ATOM 2093 C CA . GLY A 1 280 ? 5.105 -5.917 -40.668 1.00 80.38 280 GLY A CA 1
ATOM 2094 C C . GLY A 1 280 ? 4.708 -4.497 -40.253 1.00 80.38 280 GLY A C 1
ATOM 2095 O O . GLY A 1 280 ? 5.539 -3.596 -40.258 1.00 80.38 280 GLY A O 1
ATOM 2096 N N . SER A 1 281 ? 3.436 -4.294 -39.897 1.00 78.75 281 SER A N 1
ATOM 2097 C CA . SER A 1 281 ? 2.893 -2.980 -39.511 1.00 78.75 281 SER A CA 1
ATOM 2098 C C . SER A 1 281 ? 3.268 -2.521 -38.097 1.00 78.75 281 SER A C 1
ATOM 2100 O O . SER A 1 281 ? 3.073 -1.355 -37.784 1.00 78.75 281 SER A O 1
ATOM 2102 N N . ALA A 1 282 ? 3.785 -3.416 -37.249 1.00 81.62 282 ALA A N 1
ATOM 2103 C CA . ALA A 1 282 ? 4.253 -3.087 -35.898 1.00 81.62 282 ALA A CA 1
ATOM 2104 C C . ALA A 1 282 ? 5.764 -2.782 -35.846 1.00 81.62 282 ALA A C 1
ATOM 2106 O O . ALA A 1 282 ? 6.294 -2.469 -34.783 1.00 81.62 282 ALA A O 1
ATOM 2107 N N . GLY A 1 283 ? 6.469 -2.928 -36.973 1.00 85.06 283 GLY A N 1
ATOM 2108 C CA . GLY A 1 283 ? 7.895 -2.631 -37.092 1.00 85.06 283 GLY A CA 1
ATOM 2109 C C . GLY A 1 283 ? 8.184 -1.227 -37.608 1.00 85.06 283 GLY A C 1
ATOM 2110 O O . GLY A 1 283 ? 7.319 -0.350 -37.609 1.00 85.06 283 GLY A O 1
ATOM 2111 N N . LEU A 1 284 ? 9.420 -1.027 -38.062 1.00 89.06 284 LEU A N 1
ATOM 2112 C CA . LEU A 1 284 ? 9.779 0.161 -38.820 1.00 89.06 284 LEU A CA 1
ATOM 2113 C C . LEU A 1 284 ? 8.989 0.234 -40.128 1.00 89.06 284 LEU A C 1
ATOM 2115 O O . LEU A 1 284 ? 8.777 -0.761 -40.828 1.00 89.06 284 LEU A O 1
ATOM 2119 N N . GLN A 1 285 ? 8.599 1.452 -40.464 1.00 88.94 285 GLN A N 1
ATOM 2120 C CA . GLN A 1 285 ? 7.882 1.806 -41.670 1.00 88.94 285 GLN A CA 1
ATOM 2121 C C . GLN A 1 285 ? 8.601 2.954 -42.379 1.00 88.94 285 GLN A C 1
ATOM 2123 O O . GLN A 1 285 ? 9.285 3.760 -41.753 1.00 88.94 285 GLN A O 1
ATOM 2128 N N . ALA A 1 286 ? 8.460 3.005 -43.695 1.00 87.56 286 ALA A N 1
ATOM 2129 C CA . ALA A 1 286 ? 8.965 4.057 -44.561 1.00 87.56 286 ALA A CA 1
ATOM 2130 C C . ALA A 1 286 ? 7.847 4.426 -45.541 1.00 87.56 286 ALA A C 1
ATOM 2132 O O . ALA A 1 286 ? 7.842 4.001 -46.698 1.00 87.56 286 ALA A O 1
ATOM 2133 N N . ASN A 1 287 ? 6.844 5.147 -45.039 1.00 84.75 287 ASN A N 1
ATOM 2134 C CA . ASN A 1 287 ? 5.723 5.640 -45.834 1.00 84.75 287 ASN A CA 1
ATOM 2135 C C . ASN A 1 287 ? 5.447 7.120 -45.539 1.00 84.75 287 ASN A C 1
ATOM 2137 O O . ASN A 1 287 ? 5.941 7.675 -44.562 1.00 84.75 287 ASN A O 1
ATOM 2141 N N . ASP A 1 288 ? 4.673 7.750 -46.418 1.00 84.12 288 ASP A N 1
ATOM 2142 C CA . ASP A 1 288 ? 4.308 9.172 -46.336 1.00 84.12 288 ASP A CA 1
ATOM 2143 C C . ASP A 1 288 ? 2.889 9.371 -45.771 1.00 84.12 288 ASP A C 1
ATOM 2145 O O . ASP A 1 288 ? 2.284 10.428 -45.893 1.00 84.12 288 ASP A O 1
ATOM 2149 N N . SER A 1 289 ? 2.307 8.308 -45.204 1.00 80.00 289 SER A N 1
ATOM 2150 C CA . SER A 1 289 ? 0.927 8.302 -44.704 1.00 80.00 289 SER A CA 1
ATOM 2151 C C . SER A 1 289 ? 0.815 8.747 -43.245 1.00 80.00 289 SER A C 1
ATOM 2153 O O . SER A 1 289 ? -0.295 8.920 -42.749 1.00 80.00 289 SER A O 1
ATOM 2155 N N . ALA A 1 290 ? 1.945 8.903 -42.558 1.00 80.56 290 ALA A N 1
ATOM 2156 C CA . ALA A 1 290 ? 2.037 9.353 -41.178 1.00 80.56 290 ALA A CA 1
ATOM 2157 C C . ALA A 1 290 ? 3.290 10.213 -40.992 1.00 80.56 290 ALA A C 1
ATOM 2159 O O . ALA A 1 290 ? 4.260 10.069 -41.739 1.00 80.56 290 ALA A O 1
ATOM 2160 N N . ASP A 1 291 ? 3.288 11.050 -39.958 1.00 86.25 291 ASP A N 1
ATOM 2161 C CA . ASP A 1 291 ? 4.465 11.830 -39.587 1.00 86.25 291 ASP A CA 1
ATOM 2162 C C . ASP A 1 291 ? 5.661 10.925 -39.264 1.00 86.25 291 ASP A C 1
ATOM 2164 O O . ASP A 1 291 ? 5.524 9.760 -38.868 1.00 86.25 291 ASP A O 1
ATOM 2168 N N . VAL A 1 292 ? 6.859 11.481 -39.431 1.00 86.88 292 VAL A N 1
ATOM 2169 C CA . VAL A 1 292 ? 8.100 10.823 -39.023 1.00 86.88 292 VAL A CA 1
ATOM 2170 C C . VAL A 1 292 ? 8.140 10.788 -37.500 1.00 86.88 292 VAL A C 1
ATOM 2172 O O . VAL A 1 292 ? 8.394 11.796 -36.844 1.00 86.88 292 VAL A O 1
ATOM 2175 N N . ALA A 1 293 ? 7.891 9.613 -36.938 1.00 85.62 293 ALA A N 1
ATOM 2176 C CA . ALA A 1 293 ? 7.897 9.378 -35.505 1.00 85.62 293 ALA A CA 1
ATOM 2177 C C . ALA A 1 293 ? 8.369 7.955 -35.235 1.00 85.62 293 ALA A C 1
ATOM 2179 O O . ALA A 1 293 ? 7.900 7.005 -35.859 1.00 85.62 293 ALA A O 1
ATOM 2180 N N . PHE A 1 294 ? 9.282 7.796 -34.287 1.00 85.06 294 PHE A N 1
ATOM 2181 C CA . PHE A 1 294 ? 9.845 6.500 -33.935 1.00 85.06 294 PHE A CA 1
ATOM 2182 C C . PHE A 1 294 ? 9.934 6.330 -32.426 1.00 85.06 294 PHE A C 1
ATOM 2184 O O . PHE A 1 294 ? 9.950 7.290 -31.658 1.00 85.06 294 PHE A O 1
ATOM 2191 N N . THR A 1 295 ? 9.967 5.078 -31.999 1.00 86.19 295 THR A N 1
ATOM 2192 C CA . THR A 1 295 ? 10.092 4.673 -30.605 1.00 86.19 295 THR A CA 1
ATOM 2193 C C . THR A 1 295 ? 11.252 3.706 -30.492 1.00 86.19 295 THR A C 1
ATOM 2195 O O . THR A 1 295 ? 11.387 2.777 -31.290 1.00 86.19 295 THR A O 1
ATOM 2198 N N . ILE A 1 296 ? 12.094 3.939 -29.490 1.00 87.56 296 ILE A N 1
ATOM 2199 C CA . ILE A 1 296 ? 13.182 3.043 -29.132 1.00 87.56 296 ILE A CA 1
ATOM 2200 C C . ILE A 1 296 ? 12.912 2.469 -27.748 1.00 87.56 296 ILE A C 1
ATOM 2202 O O . ILE A 1 296 ? 12.683 3.200 -26.787 1.00 87.56 296 ILE A O 1
ATOM 2206 N N . ALA A 1 297 ? 12.922 1.147 -27.660 1.00 86.81 297 ALA A N 1
ATOM 2207 C CA . ALA A 1 297 ? 12.760 0.404 -26.424 1.00 86.81 297 ALA A CA 1
ATOM 2208 C C . ALA A 1 297 ? 13.974 -0.501 -26.216 1.00 86.81 297 ALA A C 1
ATOM 2210 O O . ALA A 1 297 ? 14.576 -0.987 -27.172 1.00 86.81 297 ALA A O 1
ATOM 2211 N N . LYS A 1 298 ? 14.328 -0.746 -24.958 1.00 87.62 298 LYS A N 1
ATOM 2212 C CA . LYS A 1 298 ? 15.418 -1.644 -24.574 1.00 87.62 298 LYS A CA 1
ATOM 2213 C C . LYS A 1 298 ? 14.960 -2.564 -23.457 1.00 87.62 298 LYS A C 1
ATOM 2215 O O . LYS A 1 298 ? 14.078 -2.202 -22.682 1.00 87.62 298 LYS A O 1
ATOM 2220 N N . ASN A 1 299 ? 15.579 -3.734 -23.363 1.00 84.44 299 ASN A N 1
ATOM 2221 C CA . ASN A 1 299 ? 15.220 -4.738 -22.362 1.00 84.44 299 ASN A CA 1
ATOM 2222 C C . ASN A 1 299 ? 16.140 -4.773 -21.129 1.00 84.44 299 ASN A C 1
ATOM 2224 O O . ASN A 1 299 ? 15.876 -5.572 -20.228 1.00 84.44 299 ASN A O 1
ATOM 2228 N N . GLY A 1 300 ? 17.208 -3.970 -21.112 1.00 82.50 300 GLY A N 1
ATOM 2229 C CA . GLY A 1 300 ? 18.167 -3.908 -20.013 1.00 82.50 300 GLY A CA 1
ATOM 2230 C C . GLY A 1 300 ? 17.933 -2.723 -19.082 1.00 82.50 300 GLY A C 1
ATOM 2231 O O . GLY A 1 300 ? 17.480 -1.652 -19.499 1.00 82.50 300 GLY A O 1
ATOM 2232 N N . ASN A 1 301 ? 18.285 -2.923 -17.818 1.00 84.88 301 ASN A N 1
ATOM 2233 C CA . ASN A 1 301 ? 18.129 -1.960 -16.740 1.00 84.88 301 ASN A CA 1
ATOM 2234 C C . ASN A 1 301 ? 19.392 -1.954 -15.863 1.00 84.88 301 ASN A C 1
ATOM 2236 O O . ASN A 1 301 ? 19.961 -3.024 -15.617 1.00 84.88 301 ASN A O 1
ATOM 2240 N N . PRO A 1 302 ? 19.846 -0.775 -15.409 1.00 83.25 302 PRO A N 1
ATOM 2241 C CA . PRO A 1 302 ? 20.957 -0.696 -14.473 1.00 83.25 302 PRO A CA 1
ATOM 2242 C C . PRO A 1 302 ? 20.550 -1.285 -13.117 1.00 83.25 302 PRO A C 1
ATOM 2244 O O . PRO A 1 302 ? 19.356 -1.481 -12.838 1.00 83.25 302 PRO A O 1
ATOM 2247 N N . GLU A 1 303 ? 21.549 -1.594 -12.294 1.00 85.88 303 GLU A N 1
ATOM 2248 C CA . GLU A 1 303 ? 21.324 -1.848 -10.872 1.00 85.88 303 GLU A CA 1
ATOM 2249 C C . GLU A 1 303 ? 20.677 -0.612 -10.235 1.00 85.88 303 GLU A C 1
ATOM 2251 O O . GLU A 1 303 ? 20.865 0.509 -10.711 1.00 85.88 303 GLU A O 1
ATOM 2256 N N . GLY A 1 304 ? 19.845 -0.820 -9.222 1.00 86.88 304 GLY A N 1
ATOM 2257 C CA . GLY A 1 304 ? 19.252 0.291 -8.489 1.00 86.88 304 GLY A CA 1
ATOM 2258 C C . GLY A 1 304 ? 19.063 -0.046 -7.028 1.00 86.88 304 GLY A C 1
ATOM 2259 O O . GLY A 1 304 ? 18.739 -1.184 -6.683 1.00 86.88 304 GLY A O 1
ATOM 2260 N N . GLU A 1 305 ? 19.251 0.945 -6.177 1.00 90.19 305 GLU A N 1
ATOM 2261 C CA . GLU A 1 305 ? 19.006 0.845 -4.747 1.00 90.19 305 GLU A CA 1
ATOM 2262 C C . GLU A 1 305 ? 17.626 1.401 -4.402 1.00 90.19 305 GLU A C 1
ATOM 2264 O O . GLU A 1 305 ? 17.085 2.290 -5.066 1.00 90.19 305 GLU A O 1
ATOM 2269 N N . LEU A 1 306 ? 17.018 0.833 -3.363 1.00 91.88 306 LEU A N 1
ATOM 2270 C CA . LEU A 1 306 ? 15.746 1.301 -2.837 1.00 91.88 306 LEU A CA 1
ATOM 2271 C C . LEU A 1 306 ? 15.861 2.765 -2.408 1.00 91.88 306 LEU A C 1
ATOM 2273 O O . LEU A 1 306 ? 16.621 3.098 -1.502 1.00 91.88 306 LEU A O 1
ATOM 2277 N N . SER A 1 307 ? 15.042 3.616 -3.015 1.00 92.50 307 SER A N 1
ATOM 2278 C CA . SER A 1 307 ? 14.911 5.018 -2.638 1.00 92.50 307 SER A CA 1
ATOM 2279 C C . SER A 1 307 ? 13.841 5.192 -1.562 1.00 92.50 307 SER A C 1
ATOM 2281 O O . SER A 1 307 ? 14.113 5.741 -0.496 1.00 92.50 307 SER A O 1
ATOM 2283 N N . THR A 1 308 ? 12.628 4.695 -1.814 1.00 91.69 308 THR A N 1
ATOM 2284 C CA . THR A 1 308 ? 11.509 4.787 -0.868 1.00 91.69 308 THR A CA 1
ATOM 2285 C C . THR A 1 308 ? 10.468 3.701 -1.128 1.00 91.69 308 THR A C 1
ATOM 2287 O O . THR A 1 308 ? 10.463 3.058 -2.179 1.00 91.69 308 THR A O 1
ATOM 2290 N N . TYR A 1 309 ? 9.564 3.519 -0.170 1.00 93.62 309 TYR A N 1
ATOM 2291 C CA . TYR A 1 309 ? 8.301 2.823 -0.389 1.00 93.62 309 TYR A CA 1
ATOM 2292 C C . TYR A 1 309 ? 7.180 3.834 -0.649 1.00 93.62 309 TYR A C 1
ATOM 2294 O O . TYR A 1 309 ? 7.282 4.986 -0.235 1.00 93.62 309 TYR A O 1
ATOM 2302 N N . GLY A 1 310 ? 6.124 3.393 -1.320 1.00 92.62 310 GLY A N 1
ATOM 2303 C CA . GLY A 1 310 ? 4.845 4.095 -1.434 1.00 92.62 310 GLY A CA 1
ATOM 2304 C C . GLY A 1 310 ? 3.696 3.094 -1.387 1.00 92.62 310 GLY A C 1
ATOM 2305 O O . GLY A 1 310 ? 3.929 1.891 -1.552 1.00 92.62 310 GLY A O 1
ATOM 2306 N N . VAL A 1 311 ? 2.472 3.568 -1.162 1.00 92.25 311 VAL A N 1
ATOM 2307 C CA . VAL A 1 311 ? 1.282 2.707 -1.127 1.00 92.25 311 VAL A CA 1
ATOM 2308 C C . VAL A 1 311 ? 0.283 3.193 -2.169 1.00 92.25 311 VAL A C 1
ATOM 2310 O O . VAL A 1 311 ? -0.170 4.332 -2.154 1.00 92.25 311 VAL A O 1
ATOM 2313 N N . MET A 1 312 ? -0.046 2.324 -3.121 1.00 90.06 312 MET A N 1
ATOM 2314 C CA . MET A 1 312 ? -1.035 2.619 -4.152 1.00 90.06 312 MET A CA 1
ATOM 2315 C C . MET A 1 312 ? -2.460 2.532 -3.598 1.00 90.06 312 MET A C 1
ATOM 2317 O O . MET A 1 312 ? -2.725 1.852 -2.608 1.00 90.06 312 MET A O 1
ATOM 2321 N N . GLN A 1 313 ? -3.407 3.149 -4.311 1.00 87.38 313 GLN A N 1
ATOM 2322 C CA . GLN A 1 313 ? -4.827 3.167 -3.937 1.00 87.38 313 GLN A CA 1
ATOM 2323 C C . GLN A 1 313 ? -5.471 1.780 -3.831 1.00 87.38 313 GLN A C 1
ATOM 2325 O O . GLN A 1 313 ? -6.427 1.599 -3.084 1.00 87.38 313 GLN A O 1
ATOM 2330 N N . ASN A 1 314 ? -4.929 0.789 -4.540 1.00 84.62 314 ASN A N 1
ATOM 2331 C CA . ASN A 1 314 ? -5.366 -0.603 -4.465 1.00 84.62 314 ASN A CA 1
ATOM 2332 C C . ASN A 1 314 ? -4.768 -1.367 -3.260 1.00 84.62 314 ASN A C 1
ATOM 2334 O O . ASN A 1 314 ? -4.974 -2.575 -3.151 1.00 84.62 314 ASN A O 1
ATOM 2338 N N . GLY A 1 315 ? -4.003 -0.698 -2.388 1.00 87.50 315 GLY A N 1
ATOM 2339 C CA . GLY A 1 315 ? -3.324 -1.283 -1.231 1.00 87.50 315 GLY A CA 1
ATOM 2340 C C . GLY A 1 315 ? -1.966 -1.927 -1.532 1.00 87.50 315 GLY A C 1
ATOM 2341 O O . GLY A 1 315 ? -1.367 -2.507 -0.621 1.00 87.50 315 GLY A O 1
ATOM 2342 N N . ASP A 1 316 ? -1.466 -1.849 -2.772 1.00 91.19 316 ASP A N 1
ATOM 2343 C CA . ASP A 1 316 ? -0.134 -2.350 -3.122 1.00 91.19 316 ASP A CA 1
ATOM 2344 C C . ASP A 1 316 ? 0.959 -1.463 -2.531 1.00 91.19 316 ASP A C 1
ATOM 2346 O O . ASP A 1 316 ? 1.034 -0.263 -2.790 1.00 91.19 316 ASP A O 1
ATOM 2350 N N . ILE A 1 317 ? 1.867 -2.082 -1.787 1.00 92.56 317 ILE A N 1
ATOM 2351 C CA . ILE A 1 317 ? 3.105 -1.473 -1.319 1.00 92.56 317 ILE A CA 1
ATOM 2352 C C . ILE A 1 317 ? 4.147 -1.618 -2.421 1.00 92.56 317 ILE A C 1
ATOM 2354 O O . ILE A 1 317 ? 4.530 -2.727 -2.814 1.00 92.56 317 ILE A O 1
ATOM 2358 N N . VAL A 1 318 ? 4.633 -0.482 -2.900 1.00 93.38 318 VAL A N 1
ATOM 2359 C CA . VAL A 1 318 ? 5.549 -0.369 -4.031 1.00 93.38 318 VAL A CA 1
ATOM 2360 C C . VAL A 1 318 ? 6.905 0.093 -3.534 1.00 93.38 318 VAL A C 1
ATOM 2362 O O . VAL A 1 318 ? 7.005 1.082 -2.817 1.00 93.38 318 VAL A O 1
ATOM 2365 N N . ALA A 1 319 ? 7.959 -0.602 -3.947 1.00 93.56 319 ALA A N 1
ATOM 2366 C CA . ALA A 1 319 ? 9.330 -0.134 -3.810 1.00 93.56 319 ALA A CA 1
ATOM 2367 C C . ALA A 1 319 ? 9.704 0.713 -5.031 1.00 93.56 319 ALA A C 1
ATOM 2369 O O . ALA A 1 319 ? 9.561 0.254 -6.169 1.00 93.56 319 ALA A O 1
ATOM 2370 N N . LEU A 1 320 ? 10.182 1.933 -4.788 1.00 92.94 320 LEU A N 1
ATOM 2371 C CA . LEU A 1 320 ? 10.733 2.835 -5.793 1.00 92.94 320 LEU A CA 1
ATOM 2372 C C . LEU A 1 320 ? 12.256 2.829 -5.677 1.00 92.94 320 LEU A C 1
ATOM 2374 O O . LEU A 1 320 ? 12.799 2.961 -4.579 1.00 92.94 320 LEU A O 1
ATOM 2378 N N . PHE A 1 321 ? 12.935 2.699 -6.810 1.00 93.44 321 PHE A N 1
ATOM 2379 C CA . PHE A 1 321 ? 14.390 2.614 -6.885 1.00 93.44 321 PHE A CA 1
ATOM 2380 C C . PHE A 1 321 ? 14.977 3.868 -7.541 1.00 93.44 321 PHE A C 1
ATOM 2382 O O . PHE A 1 321 ? 14.318 4.538 -8.339 1.00 93.44 321 PHE A O 1
ATOM 2389 N N . ASP A 1 322 ? 16.227 4.184 -7.214 1.00 91.56 322 ASP A N 1
ATOM 2390 C CA . ASP A 1 322 ? 16.975 5.326 -7.765 1.00 91.56 322 ASP A CA 1
ATOM 2391 C C . ASP A 1 322 ? 17.189 5.256 -9.290 1.00 91.56 322 ASP A C 1
ATOM 2393 O O . ASP A 1 322 ? 17.278 6.280 -9.967 1.00 91.56 322 ASP A O 1
ATOM 2397 N N . ASN A 1 323 ? 17.177 4.049 -9.855 1.00 85.94 323 ASN A N 1
ATOM 2398 C CA . ASN A 1 323 ? 17.219 3.792 -11.289 1.00 85.94 323 ASN A CA 1
ATOM 2399 C C . ASN A 1 323 ? 15.889 4.086 -12.020 1.00 85.94 323 ASN A C 1
ATOM 2401 O O . ASN A 1 323 ? 15.779 3.837 -13.224 1.00 85.94 323 ASN A O 1
ATOM 2405 N N . GLY A 1 324 ? 14.875 4.594 -11.309 1.00 85.88 324 GLY A N 1
ATOM 2406 C CA . GLY A 1 324 ? 13.566 4.970 -11.846 1.00 85.88 324 GLY A CA 1
ATOM 2407 C C . GLY A 1 324 ? 12.600 3.801 -12.050 1.00 85.88 324 GLY A C 1
ATOM 2408 O O . GLY A 1 324 ? 11.475 4.011 -12.510 1.00 85.88 324 GLY A O 1
ATOM 2409 N N . PHE A 1 325 ? 13.005 2.575 -11.710 1.00 88.44 325 PHE A N 1
ATOM 2410 C CA . PHE A 1 325 ? 12.115 1.421 -11.732 1.00 88.44 325 PHE A CA 1
ATOM 2411 C C . PHE A 1 325 ? 11.296 1.337 -10.443 1.00 88.44 325 PHE A C 1
ATOM 2413 O O . PHE A 1 325 ? 11.645 1.894 -9.401 1.00 88.44 325 PHE A O 1
ATOM 2420 N N . LYS A 1 326 ? 10.175 0.619 -10.524 1.00 91.81 326 LYS A N 1
ATOM 2421 C CA . LYS A 1 326 ? 9.308 0.326 -9.385 1.00 91.81 326 LYS A CA 1
ATOM 2422 C C . LYS A 1 326 ? 8.789 -1.101 -9.461 1.00 91.81 326 LYS A C 1
ATOM 2424 O O . LYS A 1 326 ? 8.635 -1.646 -10.552 1.00 91.81 326 LYS A O 1
ATOM 2429 N N . THR A 1 327 ? 8.506 -1.692 -8.309 1.00 92.31 327 THR A N 1
ATOM 2430 C CA . THR A 1 327 ? 7.902 -3.026 -8.205 1.00 92.31 327 THR A CA 1
ATOM 2431 C C . THR A 1 327 ? 6.993 -3.089 -6.989 1.00 92.31 327 THR A C 1
ATOM 2433 O O . THR A 1 327 ? 7.304 -2.505 -5.952 1.00 92.31 327 THR A O 1
ATOM 2436 N N . VAL A 1 328 ? 5.902 -3.838 -7.085 1.00 93.50 328 VAL A N 1
ATOM 2437 C CA . VAL A 1 328 ? 5.098 -4.210 -5.919 1.00 93.50 328 VAL A CA 1
ATOM 2438 C C . VAL A 1 328 ? 5.884 -5.227 -5.093 1.00 93.50 328 VAL A C 1
ATOM 2440 O O . VAL A 1 328 ? 6.499 -6.139 -5.651 1.00 93.50 328 VAL A O 1
ATOM 2443 N N . VAL A 1 329 ? 5.910 -5.052 -3.772 1.00 92.69 329 VAL A N 1
ATOM 2444 C CA . VAL A 1 329 ? 6.596 -5.948 -2.820 1.00 92.69 329 VAL A CA 1
ATOM 2445 C C . VAL A 1 329 ? 5.628 -6.640 -1.863 1.00 92.69 329 VAL A C 1
ATOM 2447 O O . VAL A 1 329 ? 5.900 -7.742 -1.381 1.00 92.69 329 VAL A O 1
ATOM 2450 N N . ALA A 1 330 ? 4.488 -6.012 -1.600 1.00 91.81 330 ALA A N 1
ATOM 2451 C CA . ALA A 1 330 ? 3.460 -6.502 -0.700 1.00 91.81 330 ALA A CA 1
ATOM 2452 C C . ALA A 1 330 ? 2.128 -5.814 -1.003 1.00 91.81 330 ALA A C 1
ATOM 2454 O O . ALA A 1 330 ? 2.105 -4.807 -1.700 1.00 91.81 330 ALA A O 1
ATOM 2455 N N . LYS A 1 331 ? 1.040 -6.326 -0.436 1.00 91.31 331 LYS A N 1
ATOM 2456 C CA . LYS A 1 331 ? -0.285 -5.710 -0.478 1.00 91.31 331 LYS A CA 1
ATOM 2457 C C . LYS A 1 331 ? -0.937 -5.794 0.890 1.00 91.31 331 LYS A C 1
ATOM 2459 O O . LYS A 1 331 ? -0.945 -6.868 1.500 1.00 91.31 331 LYS A O 1
ATOM 2464 N N . VAL A 1 332 ? -1.455 -4.670 1.373 1.00 91.56 332 VAL A N 1
ATOM 2465 C CA . VAL A 1 332 ? -2.167 -4.593 2.655 1.00 91.56 332 VAL A CA 1
ATOM 2466 C C . VAL A 1 332 ? -3.523 -5.282 2.521 1.00 91.56 332 VAL A C 1
ATOM 2468 O O . VAL A 1 332 ? -4.249 -5.049 1.556 1.00 91.56 332 VAL A O 1
ATOM 2471 N N . ALA A 1 333 ? -3.871 -6.146 3.477 1.00 90.25 333 ALA A N 1
ATOM 2472 C CA . ALA A 1 333 ? -5.165 -6.817 3.470 1.00 90.25 333 ALA A CA 1
ATOM 2473 C C . ALA A 1 333 ? -6.262 -5.918 4.056 1.00 90.25 333 ALA A C 1
ATOM 2475 O O . ALA A 1 333 ? -6.175 -5.492 5.211 1.00 90.25 333 ALA A O 1
ATOM 2476 N N . ILE A 1 334 ? -7.314 -5.687 3.266 1.00 90.25 334 ILE A N 1
ATOM 2477 C CA . ILE A 1 334 ? -8.512 -4.944 3.673 1.00 90.25 334 ILE A CA 1
ATOM 2478 C C . ILE A 1 334 ? -9.668 -5.926 3.812 1.00 90.25 334 ILE A C 1
ATOM 2480 O O . ILE A 1 334 ? -10.184 -6.460 2.829 1.00 90.25 334 ILE A O 1
ATOM 2484 N N . TYR A 1 335 ? -10.069 -6.171 5.050 1.00 90.38 335 TYR A N 1
ATOM 2485 C CA . TYR A 1 335 ? -11.093 -7.140 5.404 1.00 90.38 335 TYR A CA 1
ATOM 2486 C C . TYR A 1 335 ? -12.473 -6.506 5.423 1.00 90.38 335 TYR A C 1
ATOM 2488 O O . TYR A 1 335 ? -12.656 -5.391 5.900 1.00 90.38 335 TYR A O 1
ATOM 2496 N N . HIS A 1 336 ? -13.457 -7.258 4.961 1.00 89.94 336 HIS A N 1
ATOM 2497 C CA . HIS A 1 336 ? -14.862 -6.895 4.995 1.00 89.94 336 HIS A CA 1
ATOM 2498 C C . HIS A 1 336 ? -15.639 -7.966 5.755 1.00 89.94 336 HIS A C 1
ATOM 2500 O O . HIS A 1 336 ? -15.201 -9.113 5.879 1.00 89.94 336 HIS A O 1
ATOM 2506 N N . PHE A 1 337 ? -16.808 -7.587 6.257 1.00 89.94 337 PHE A N 1
ATOM 2507 C CA . PHE A 1 337 ? -17.699 -8.477 6.988 1.00 89.94 337 PHE A CA 1
ATOM 2508 C C . PHE A 1 337 ? -19.112 -8.306 6.462 1.00 89.94 337 PHE A C 1
ATOM 2510 O O . PHE A 1 337 ? -19.550 -7.187 6.202 1.00 89.94 337 PHE A O 1
ATOM 2517 N N . HIS A 1 338 ? -19.853 -9.409 6.378 1.00 88.50 338 HIS A N 1
ATOM 2518 C CA . HIS A 1 338 ? -21.274 -9.366 6.028 1.00 88.50 338 HIS A CA 1
ATOM 2519 C C . HIS A 1 338 ? -22.075 -8.533 7.036 1.00 88.50 338 HIS A C 1
ATOM 2521 O O . HIS A 1 338 ? -23.057 -7.888 6.676 1.00 88.50 338 HIS A O 1
ATOM 2527 N N . ASN A 1 339 ? -21.657 -8.557 8.305 1.00 89.88 339 ASN A N 1
ATOM 2528 C CA . ASN A 1 339 ? -22.282 -7.792 9.368 1.00 89.88 339 ASN A CA 1
ATOM 2529 C C . ASN A 1 339 ? -21.237 -7.158 10.296 1.00 89.88 339 ASN A C 1
ATOM 2531 O O . ASN A 1 339 ? -20.822 -7.748 11.292 1.00 89.88 339 ASN A O 1
ATOM 2535 N N . GLU A 1 340 ? -20.857 -5.913 10.018 1.00 89.38 340 GLU A N 1
ATOM 2536 C CA . GLU A 1 340 ? -19.908 -5.175 10.864 1.00 89.38 340 GLU A CA 1
ATOM 2537 C C . GLU A 1 340 ? -20.430 -4.923 12.288 1.00 89.38 340 GLU A C 1
ATOM 2539 O O . GLU A 1 340 ? -19.641 -4.824 13.222 1.00 89.38 340 GLU A O 1
ATOM 2544 N N . GLN A 1 341 ? -21.753 -4.872 12.496 1.00 89.44 341 GLN A N 1
ATOM 2545 C CA . GLN A 1 341 ? -22.334 -4.728 13.842 1.00 89.44 341 GLN A CA 1
ATOM 2546 C C . GLN A 1 341 ? -22.124 -5.972 14.709 1.00 89.44 341 GLN A C 1
ATOM 2548 O O . GLN A 1 341 ? -22.276 -5.913 15.927 1.00 89.44 341 GLN A O 1
ATOM 2553 N N . GLY A 1 342 ? -21.800 -7.109 14.088 1.00 89.06 342 GLY A N 1
ATOM 2554 C CA . GLY A 1 342 ? -21.451 -8.337 14.788 1.00 89.06 342 GLY A CA 1
ATOM 2555 C C . GLY A 1 342 ? -20.011 -8.360 15.297 1.00 89.06 342 GLY A C 1
ATOM 2556 O O . GLY A 1 342 ? -19.647 -9.305 15.995 1.00 89.06 342 GLY A O 1
ATOM 2557 N N . LEU A 1 343 ? -19.182 -7.372 14.951 1.00 91.25 343 LEU A N 1
ATOM 2558 C CA . LEU A 1 343 ? -17.802 -7.304 15.416 1.00 91.25 343 LEU A CA 1
ATOM 2559 C C . LEU A 1 343 ? -17.747 -7.015 16.918 1.00 91.25 343 LEU A C 1
ATOM 2561 O O . LEU A 1 343 ? -18.415 -6.116 17.434 1.00 91.25 343 LEU A O 1
ATOM 2565 N N . GLN A 1 344 ? -16.914 -7.767 17.629 1.00 90.38 344 GLN A N 1
ATOM 2566 C CA . GLN A 1 344 ? -16.684 -7.561 19.050 1.00 90.38 344 GLN A CA 1
ATOM 2567 C C . GLN A 1 344 ? -15.539 -6.572 19.254 1.00 90.38 344 GLN A C 1
ATOM 2569 O O . GLN A 1 344 ? -14.408 -6.851 18.878 1.00 90.38 344 GLN A O 1
ATOM 2574 N N . ASP A 1 345 ? -15.817 -5.448 19.906 1.00 88.81 345 ASP A N 1
ATOM 2575 C CA . ASP A 1 345 ? -14.779 -4.522 20.369 1.00 88.81 345 ASP A CA 1
ATOM 2576 C C . ASP A 1 345 ? -13.952 -5.168 21.493 1.00 88.81 345 ASP A C 1
ATOM 2578 O O . ASP A 1 345 ? -14.507 -5.628 22.497 1.00 88.81 345 ASP A O 1
ATOM 2582 N N . VAL A 1 346 ? -12.632 -5.204 21.314 1.00 87.00 346 VAL A N 1
ATOM 2583 C CA . VAL A 1 346 ? -11.664 -5.741 22.282 1.00 87.00 346 VAL A CA 1
ATOM 2584 C C . VAL A 1 346 ? -10.778 -4.660 22.912 1.00 87.00 346 VAL A C 1
ATOM 2586 O O . VAL A 1 346 ? -9.835 -4.978 23.635 1.00 87.00 346 VAL A O 1
ATOM 2589 N N . GLY A 1 347 ? -11.118 -3.385 22.711 1.00 83.56 347 GLY A N 1
ATOM 2590 C CA . GLY A 1 347 ? -10.415 -2.224 23.245 1.00 83.56 347 GLY A CA 1
ATOM 2591 C C . GLY A 1 347 ? -9.365 -1.665 22.285 1.00 83.56 347 GLY A C 1
ATOM 2592 O O . GLY A 1 347 ? -9.016 -2.289 21.289 1.00 83.56 347 GLY A O 1
ATOM 2593 N N . ALA A 1 348 ? -8.872 -0.457 22.585 1.00 80.00 348 ALA A N 1
ATOM 2594 C CA . ALA A 1 348 ? -7.859 0.252 21.789 1.00 80.00 348 ALA A CA 1
ATOM 2595 C C . ALA A 1 348 ? -8.195 0.367 20.283 1.00 80.00 348 ALA A C 1
ATOM 2597 O O . ALA A 1 348 ? -7.307 0.336 19.438 1.00 80.00 348 ALA A O 1
ATOM 2598 N N . SER A 1 349 ? -9.485 0.508 19.952 1.00 86.31 349 SER A N 1
ATOM 2599 C CA . SER A 1 349 ? -9.994 0.545 18.570 1.00 86.31 349 SER A CA 1
ATOM 2600 C C . SER A 1 349 ? -9.747 -0.744 17.771 1.00 86.31 349 SER A C 1
ATOM 2602 O O . SER A 1 349 ? -9.717 -0.710 16.538 1.00 86.31 349 SER A O 1
ATOM 2604 N N . PHE A 1 350 ? -9.593 -1.881 18.454 1.00 90.62 350 PHE A N 1
ATOM 2605 C CA . PHE A 1 350 ? -9.524 -3.202 17.840 1.00 90.62 350 PHE A CA 1
ATOM 2606 C C . PHE A 1 350 ? -10.848 -3.947 17.944 1.00 90.62 350 PHE A C 1
ATOM 2608 O O . PHE A 1 350 ? -11.553 -3.901 18.953 1.00 90.62 350 PHE A O 1
ATOM 2615 N N . TYR A 1 351 ? -11.131 -4.712 16.902 1.00 92.62 351 TYR A N 1
ATOM 2616 C CA . TYR A 1 351 ? -12.326 -5.516 16.751 1.00 92.62 351 TYR A CA 1
ATOM 2617 C C . TYR A 1 351 ? -11.949 -6.959 16.436 1.00 92.62 351 TYR A C 1
ATOM 2619 O O . TYR A 1 351 ? -10.922 -7.229 15.818 1.00 92.62 351 TYR A O 1
ATOM 2627 N N . ARG A 1 352 ? -12.780 -7.907 16.856 1.00 92.44 352 ARG A N 1
ATOM 2628 C CA . ARG A 1 352 ? -12.655 -9.321 16.501 1.00 92.44 352 ARG A CA 1
ATOM 2629 C C . ARG A 1 352 ? -13.930 -9.806 15.843 1.00 92.44 352 ARG A C 1
ATOM 2631 O O . ARG A 1 352 ? -15.026 -9.348 16.172 1.00 92.44 352 ARG A O 1
ATOM 2638 N N . ASP A 1 353 ? -13.764 -10.735 14.918 1.00 92.25 353 ASP A N 1
ATOM 2639 C CA . ASP A 1 353 ? -14.873 -11.434 14.300 1.00 92.25 353 ASP A CA 1
ATOM 2640 C C . ASP A 1 353 ? -15.592 -12.320 15.323 1.00 92.25 353 ASP A C 1
ATOM 2642 O O . ASP A 1 353 ? -15.018 -12.825 16.291 1.00 92.25 353 ASP A O 1
ATOM 2646 N N . THR A 1 354 ? -16.893 -12.469 15.121 1.00 91.31 354 THR A N 1
ATOM 2647 C CA . THR A 1 354 ? -17.759 -13.335 15.911 1.00 91.31 354 THR A CA 1
ATOM 2648 C C . THR A 1 354 ? -18.639 -14.155 14.979 1.00 91.31 354 THR A C 1
ATOM 2650 O O . THR A 1 354 ? -18.777 -13.870 13.789 1.00 91.31 354 THR A O 1
ATOM 2653 N N . THR A 1 355 ? -19.355 -15.135 15.532 1.00 91.44 355 THR A N 1
ATOM 2654 C CA . THR A 1 355 ? -20.394 -15.851 14.778 1.00 91.44 355 THR A CA 1
ATOM 2655 C C . THR A 1 355 ? -21.457 -14.905 14.198 1.00 91.44 355 THR A C 1
ATOM 2657 O O . THR A 1 355 ? -22.055 -15.224 13.176 1.00 91.44 355 THR A O 1
ATOM 2660 N N . ALA A 1 356 ? -21.691 -13.740 14.816 1.00 89.94 356 ALA A N 1
ATOM 2661 C CA . ALA A 1 356 ? -22.667 -12.759 14.347 1.00 89.94 356 ALA A CA 1
ATOM 2662 C C . ALA A 1 356 ? -22.132 -11.837 13.237 1.00 89.94 356 ALA A C 1
ATOM 2664 O O . ALA A 1 356 ? -22.943 -11.327 12.462 1.00 89.94 356 ALA A O 1
ATOM 2665 N N . SER A 1 357 ? -20.813 -11.607 13.149 1.00 90.62 357 SER A N 1
ATOM 2666 C CA . SER A 1 357 ? -20.216 -10.847 12.034 1.00 90.62 357 SER A CA 1
ATOM 2667 C C . SER A 1 357 ? -20.069 -11.680 10.765 1.00 90.62 357 SER A C 1
ATOM 2669 O O . SER A 1 357 ? -20.061 -11.134 9.659 1.00 90.62 357 SER A O 1
ATOM 2671 N N . GLY A 1 358 ? -19.956 -12.998 10.944 1.00 89.88 358 GLY A N 1
ATOM 2672 C CA . GLY A 1 358 ? -19.490 -13.913 9.914 1.00 89.88 358 GLY A CA 1
ATOM 2673 C C . GLY A 1 358 ? -17.968 -13.887 9.787 1.00 89.88 358 GLY A C 1
ATOM 2674 O O . GLY A 1 358 ? -17.281 -13.126 10.474 1.00 89.88 358 GLY A O 1
ATOM 2675 N N . GLU A 1 359 ? -17.463 -14.740 8.902 1.00 89.56 359 GLU A N 1
ATOM 2676 C CA . GLU A 1 359 ? -16.036 -14.843 8.604 1.00 89.56 359 GLU A CA 1
ATOM 2677 C C . GLU A 1 359 ? -15.525 -13.607 7.840 1.00 89.56 359 GLU A C 1
ATOM 2679 O O . GLU A 1 359 ? -16.287 -12.990 7.083 1.00 89.56 359 GLU A O 1
ATOM 2684 N N . PRO A 1 360 ? -14.241 -13.250 8.014 1.00 90.00 360 PRO A N 1
ATOM 2685 C CA . PRO A 1 360 ? -13.603 -12.182 7.254 1.00 90.00 360 PRO A CA 1
ATOM 2686 C C . PRO A 1 360 ? -13.550 -12.515 5.759 1.00 90.00 360 PRO A C 1
ATOM 2688 O O . PRO A 1 360 ? -13.085 -13.587 5.364 1.00 90.00 360 PRO A O 1
ATOM 2691 N N . ILE A 1 361 ? -13.964 -11.570 4.916 1.00 88.31 361 ILE A N 1
ATOM 2692 C CA . ILE A 1 361 ? -13.958 -11.714 3.456 1.00 88.31 361 ILE A CA 1
ATOM 2693 C C . ILE A 1 361 ? -13.183 -10.585 2.777 1.00 88.31 361 ILE A C 1
ATOM 2695 O O . ILE A 1 361 ? -13.041 -9.486 3.309 1.00 88.31 361 ILE A O 1
ATOM 2699 N N . PHE A 1 362 ? -12.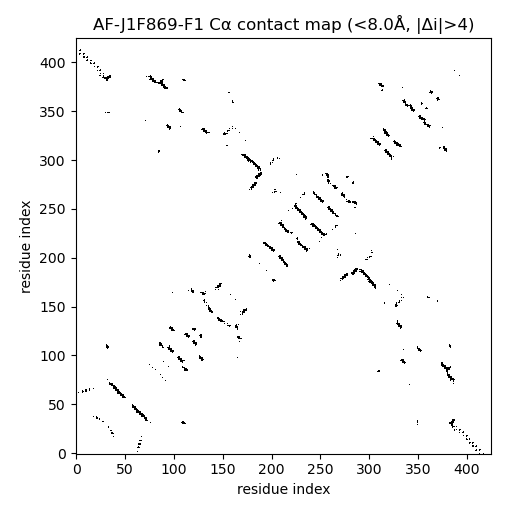705 -10.855 1.565 1.00 85.88 362 PHE A N 1
ATOM 2700 C CA . PHE A 1 362 ? -12.259 -9.824 0.633 1.00 85.88 362 PHE A CA 1
ATOM 2701 C C . PHE A 1 362 ? -13.311 -9.696 -0.455 1.00 85.88 362 PHE A C 1
ATOM 2703 O O . PHE A 1 362 ? -13.722 -10.715 -1.016 1.00 85.88 362 PHE A O 1
ATOM 2710 N N . TYR A 1 363 ? -13.757 -8.474 -0.740 1.00 77.75 363 TYR A N 1
ATOM 2711 C CA . TYR A 1 363 ? -14.690 -8.272 -1.836 1.00 77.75 363 TYR A CA 1
ATOM 2712 C C . TYR A 1 363 ? -14.024 -8.619 -3.155 1.00 77.75 363 TYR A C 1
ATOM 2714 O O . TYR A 1 363 ? -12.916 -8.175 -3.461 1.00 77.75 363 TYR A O 1
ATOM 2722 N N . ARG A 1 364 ? -14.721 -9.462 -3.907 1.00 72.62 364 ARG A N 1
ATOM 2723 C CA . ARG A 1 364 ? -14.370 -9.858 -5.257 1.00 72.62 364 ARG A CA 1
ATOM 2724 C C . ARG A 1 364 ? -15.575 -9.611 -6.148 1.00 72.62 364 ARG A C 1
ATOM 2726 O O . ARG A 1 364 ? -16.706 -9.724 -5.677 1.00 72.62 364 ARG A O 1
ATOM 2733 N N . ASP A 1 365 ? -15.330 -9.229 -7.387 1.00 67.12 365 ASP A N 1
ATOM 2734 C CA . ASP A 1 365 ? -16.368 -9.050 -8.387 1.00 67.12 365 ASP A CA 1
ATOM 2735 C C . ASP A 1 365 ? -16.893 -10.406 -8.879 1.00 67.12 365 ASP A C 1
ATOM 2737 O O . ASP A 1 365 ? -16.418 -11.474 -8.477 1.00 67.12 365 ASP A O 1
ATOM 2741 N N . ASP A 1 366 ? -17.888 -10.368 -9.765 1.00 65.38 366 ASP A N 1
ATOM 2742 C CA . ASP A 1 366 ? -18.477 -11.570 -10.364 1.00 65.38 366 ASP A CA 1
ATOM 2743 C C . ASP A 1 366 ? -17.462 -12.380 -11.204 1.00 65.38 366 ASP A C 1
ATOM 2745 O O . ASP A 1 366 ? -17.701 -13.555 -11.495 1.00 65.38 366 ASP A O 1
ATOM 2749 N N . ALA A 1 367 ? -16.325 -11.779 -11.584 1.00 64.56 367 ALA A N 1
ATOM 2750 C CA . ALA A 1 367 ? -15.208 -12.434 -12.265 1.00 64.56 367 ALA A CA 1
ATOM 2751 C C . ALA A 1 367 ? -14.172 -13.032 -11.287 1.00 64.56 367 ALA A C 1
ATOM 2753 O O . ALA A 1 367 ? -13.289 -13.783 -11.708 1.00 64.56 367 ALA A O 1
ATOM 2754 N N . GLY A 1 368 ? -14.311 -12.776 -9.982 1.00 60.75 368 GLY A N 1
ATOM 2755 C CA . GLY A 1 368 ? -13.410 -13.234 -8.930 1.00 60.75 368 GLY A CA 1
ATOM 2756 C C . GLY A 1 368 ? -12.199 -12.323 -8.685 1.00 60.75 368 GLY A C 1
ATOM 2757 O O . GLY A 1 368 ? -11.348 -12.684 -7.863 1.00 60.75 368 GLY A O 1
ATOM 2758 N N . GLU A 1 369 ? -12.113 -11.168 -9.347 1.00 64.75 369 GLU A N 1
ATOM 2759 C CA . GLU A 1 369 ? -11.079 -10.145 -9.138 1.00 64.75 369 GLU A CA 1
ATOM 2760 C C . GLU A 1 369 ? -11.403 -9.309 -7.900 1.00 64.75 369 GLU A C 1
ATOM 2762 O O . GLU A 1 369 ? -12.567 -9.100 -7.581 1.00 64.75 369 GLU A O 1
ATOM 2767 N N . LEU A 1 370 ? -10.398 -8.838 -7.155 1.00 64.06 370 LEU A N 1
ATOM 2768 C CA . LEU A 1 370 ? -10.664 -8.017 -5.971 1.00 64.06 370 LEU A CA 1
ATOM 2769 C C . LEU A 1 370 ? -11.312 -6.680 -6.350 1.00 64.06 370 LEU A C 1
ATOM 2771 O O . LEU A 1 370 ? -10.748 -5.904 -7.118 1.00 64.06 370 LEU A O 1
ATOM 2775 N N . ILE A 1 371 ? -12.442 -6.360 -5.716 1.00 62.16 371 ILE A N 1
ATOM 2776 C CA . ILE A 1 371 ? -13.038 -5.025 -5.806 1.00 62.16 371 ILE A CA 1
ATOM 2777 C C . ILE A 1 371 ? -12.213 -4.102 -4.910 1.00 62.16 371 ILE A C 1
ATOM 2779 O O . ILE A 1 371 ? -12.425 -4.014 -3.703 1.00 62.16 371 ILE A O 1
ATOM 2783 N N . THR A 1 372 ? -11.245 -3.419 -5.510 1.00 56.31 372 THR A N 1
ATOM 2784 C CA . THR A 1 372 ? -10.376 -2.435 -4.843 1.00 56.31 372 THR A CA 1
ATOM 2785 C C . THR A 1 372 ? -11.029 -1.056 -4.704 1.00 56.31 372 THR A C 1
ATOM 2787 O O . THR A 1 372 ? -10.488 -0.181 -4.036 1.00 56.31 372 THR A O 1
ATOM 2790 N N . THR A 1 373 ? -12.205 -0.851 -5.307 1.00 50.62 373 THR A N 1
ATOM 2791 C CA . THR A 1 373 ? -12.902 0.443 -5.395 1.00 50.62 373 THR A CA 1
ATOM 2792 C C . THR A 1 373 ? -13.771 0.801 -4.187 1.00 50.62 373 THR A C 1
ATOM 2794 O O . THR A 1 373 ? -14.089 1.975 -4.032 1.00 50.62 373 THR A O 1
ATOM 2797 N N . GLU A 1 374 ? -14.140 -0.148 -3.317 1.00 53.25 374 GLU A N 1
ATOM 2798 C CA . GLU A 1 374 ? -14.955 0.138 -2.114 1.00 53.25 374 GLU A CA 1
ATOM 2799 C C . GLU A 1 374 ? -14.138 0.343 -0.823 1.00 53.25 374 GLU A C 1
ATOM 2801 O O . GLU A 1 374 ? -14.714 0.549 0.247 1.00 53.25 374 GLU A O 1
ATOM 2806 N N . GLY A 1 375 ? -12.807 0.334 -0.939 1.00 58.34 375 GLY A N 1
ATOM 2807 C CA . GLY A 1 375 ? -11.857 0.521 0.155 1.00 58.34 375 GLY A CA 1
ATOM 2808 C C . GLY A 1 375 ? -10.544 1.103 -0.360 1.00 58.34 375 GLY A C 1
ATOM 2809 O O . GLY A 1 375 ? -9.496 0.480 -0.194 1.00 58.34 375 GLY A O 1
ATOM 2810 N N . LEU A 1 376 ? -10.607 2.256 -1.039 1.00 78.75 376 LEU A N 1
ATOM 2811 C CA . LEU A 1 376 ? -9.415 2.903 -1.593 1.00 78.75 376 LEU A CA 1
ATOM 2812 C C . LEU A 1 376 ? -8.467 3.254 -0.447 1.00 78.75 376 LEU A C 1
ATOM 2814 O O . LEU A 1 376 ? -8.852 3.917 0.518 1.00 78.75 376 LEU A O 1
ATOM 2818 N N . VAL A 1 377 ? -7.222 2.801 -0.550 1.00 88.12 377 VAL A N 1
ATOM 2819 C CA . VAL A 1 377 ? -6.190 3.124 0.433 1.00 88.12 377 VAL A CA 1
ATOM 2820 C C . VAL A 1 377 ? -5.595 4.474 0.079 1.00 88.12 377 VAL A C 1
ATOM 2822 O O . VAL A 1 377 ? -4.978 4.644 -0.969 1.00 88.12 377 VAL A O 1
ATOM 2825 N N . LEU A 1 378 ? -5.760 5.445 0.960 1.00 90.12 378 LEU A N 1
ATOM 2826 C CA . LEU A 1 378 ? -5.081 6.724 0.850 1.00 90.12 378 LEU A CA 1
ATOM 2827 C C . LEU A 1 378 ? -3.789 6.651 1.656 1.00 90.12 378 LEU A C 1
ATOM 2829 O O . LEU A 1 378 ? -3.826 6.419 2.864 1.00 90.12 378 LEU A O 1
ATOM 2833 N N . GLU A 1 379 ? -2.656 6.839 0.984 1.00 91.56 379 GLU A N 1
ATOM 2834 C CA . GLU A 1 379 ? -1.377 7.059 1.658 1.00 91.56 379 GLU A CA 1
ATOM 2835 C C . GLU A 1 379 ? -1.325 8.454 2.296 1.00 91.56 379 GLU A C 1
ATOM 2837 O O . GLU A 1 379 ? -2.076 9.358 1.909 1.00 91.56 379 GLU A O 1
ATOM 2842 N N . HIS A 1 380 ? -0.430 8.635 3.269 1.00 92.88 380 HIS A N 1
ATOM 2843 C CA . HIS A 1 380 ? -0.236 9.903 3.978 1.00 92.88 380 HIS A CA 1
ATOM 2844 C C . HIS A 1 380 ? -1.536 10.442 4.588 1.00 92.88 380 HIS A C 1
ATOM 2846 O O . HIS A 1 380 ? -1.808 11.642 4.535 1.00 92.88 380 HIS A O 1
ATOM 2852 N N . SER A 1 381 ? -2.401 9.558 5.085 1.00 94.25 381 SER A N 1
ATOM 2853 C CA . SER A 1 381 ? -3.727 9.932 5.577 1.00 94.25 381 SER A CA 1
ATOM 2854 C C . SER A 1 381 ? -4.137 9.083 6.773 1.00 94.25 381 SER A C 1
ATOM 2856 O O . SER A 1 381 ? -3.879 7.886 6.805 1.00 94.25 381 SER A O 1
ATOM 2858 N N . LEU A 1 382 ? -4.843 9.681 7.733 1.00 94.25 382 LEU A N 1
ATOM 2859 C CA . LEU A 1 382 ? -5.469 8.978 8.853 1.00 94.25 382 LEU A CA 1
ATOM 2860 C C . LEU A 1 382 ? -6.966 9.279 8.909 1.00 94.25 382 LEU A C 1
ATOM 2862 O O . LEU A 1 382 ? -7.403 10.404 8.670 1.00 94.25 382 LEU A O 1
ATOM 2866 N N . GLU A 1 383 ? -7.763 8.265 9.245 1.00 94.50 383 GLU A N 1
ATOM 2867 C CA . GLU A 1 383 ? -9.173 8.453 9.592 1.00 94.50 383 GLU A CA 1
ATOM 2868 C C . GLU A 1 383 ? -9.268 8.909 11.055 1.00 94.50 383 GLU A C 1
ATOM 2870 O O . GLU A 1 383 ? -8.793 8.223 11.958 1.00 94.50 383 GLU A O 1
ATOM 2875 N N . GLU A 1 384 ? -9.882 10.060 11.311 1.00 93.75 384 GLU A N 1
ATOM 2876 C CA . GLU A 1 384 ? -10.189 10.533 12.660 1.00 93.75 384 GLU A CA 1
ATOM 2877 C C . GLU A 1 384 ? -11.377 9.777 13.270 1.00 93.75 384 GLU A C 1
ATOM 2879 O O . GLU A 1 384 ? -12.095 9.021 12.614 1.00 93.75 384 GLU A O 1
ATOM 2884 N N . SER A 1 385 ? -11.618 9.998 14.559 1.00 93.25 385 SER A N 1
ATOM 2885 C CA . SER A 1 385 ? -12.818 9.492 15.212 1.00 93.25 385 SER A CA 1
ATOM 2886 C C . SER A 1 385 ? -14.086 10.027 14.541 1.00 93.25 385 SER A C 1
ATOM 2888 O O . SER A 1 385 ? -14.204 11.216 14.246 1.00 93.25 385 SER A O 1
ATOM 2890 N N . ASN A 1 386 ? -15.098 9.178 14.359 1.00 92.31 386 ASN A N 1
ATOM 2891 C CA . ASN A 1 386 ? -16.378 9.605 13.779 1.00 92.31 386 ASN A CA 1
ATOM 2892 C C . ASN A 1 386 ? -17.340 10.261 14.795 1.00 92.31 386 ASN A C 1
ATOM 2894 O O . ASN A 1 386 ? -18.525 10.468 14.487 1.00 92.31 386 ASN A O 1
ATOM 2898 N N . ILE A 1 387 ? -16.847 10.565 16.001 1.00 91.69 387 ILE A N 1
ATOM 2899 C CA . ILE A 1 387 ? -17.607 11.173 17.092 1.00 91.69 387 ILE A CA 1
ATOM 2900 C C . ILE A 1 387 ? -17.824 12.661 16.834 1.00 91.69 387 ILE A C 1
ATOM 2902 O O . ILE A 1 387 ? -16.891 13.427 16.624 1.00 91.69 387 ILE A O 1
ATOM 2906 N N . ASP A 1 388 ? -19.073 13.095 16.972 1.00 91.00 388 ASP A N 1
ATOM 2907 C CA . ASP A 1 388 ? -19.397 14.508 17.127 1.00 91.00 388 ASP A CA 1
ATOM 2908 C C . ASP A 1 388 ? -19.443 14.861 18.620 1.00 91.00 388 ASP A C 1
ATOM 2910 O O . ASP A 1 388 ? -20.385 14.505 19.337 1.00 91.00 388 ASP A O 1
ATOM 2914 N N . ASN A 1 389 ? -18.418 15.577 19.085 1.00 89.00 389 ASN A N 1
ATOM 2915 C CA . ASN A 1 389 ? -18.279 15.979 20.483 1.00 89.00 389 ASN A CA 1
ATOM 2916 C C . ASN A 1 389 ? -19.430 16.874 20.965 1.00 89.00 389 ASN A C 1
ATOM 2918 O O . ASN A 1 389 ? -19.838 16.760 22.122 1.00 89.00 389 ASN A O 1
ATOM 2922 N N . ALA A 1 390 ? -19.993 17.732 20.110 1.00 91.25 390 ALA A N 1
ATOM 2923 C CA . ALA A 1 390 ? -21.109 18.593 20.499 1.00 91.25 390 ALA A CA 1
ATOM 2924 C C . ALA A 1 390 ? -22.370 17.757 20.759 1.00 91.25 390 ALA A C 1
ATOM 2926 O O . ALA A 1 390 ? -23.032 17.906 21.794 1.00 91.25 390 ALA A O 1
ATOM 2927 N N . THR A 1 391 ? -22.653 16.813 19.860 1.00 90.25 391 THR A N 1
ATOM 2928 C CA . THR A 1 391 ? -23.768 15.871 20.006 1.00 90.25 391 THR A CA 1
ATOM 2929 C C . THR A 1 391 ? -23.563 14.935 21.204 1.00 90.25 391 THR A C 1
ATOM 2931 O O . THR A 1 391 ? -24.502 14.701 21.972 1.00 90.25 391 THR A O 1
ATOM 2934 N N . ALA A 1 392 ? -22.339 14.447 21.428 1.00 89.69 392 ALA A N 1
ATOM 2935 C CA . ALA A 1 392 ? -22.010 13.582 22.560 1.00 89.69 392 ALA A CA 1
ATOM 2936 C C . ALA A 1 392 ? -22.181 14.303 23.909 1.00 89.69 392 ALA A C 1
ATOM 2938 O O . ALA A 1 392 ? -22.822 13.767 24.812 1.00 89.69 392 ALA A O 1
ATOM 2939 N N . LEU A 1 393 ? -21.689 15.540 24.040 1.00 92.00 393 LEU A N 1
ATOM 2940 C CA . LEU A 1 393 ? -21.830 16.333 25.266 1.00 92.00 393 LEU A CA 1
ATOM 2941 C C . LEU A 1 393 ? -23.290 16.699 25.556 1.00 92.00 393 LEU A C 1
ATOM 2943 O O . LEU A 1 393 ? -23.725 16.624 26.705 1.00 92.00 393 LEU A O 1
ATOM 2947 N N . SER A 1 394 ? -24.069 17.040 24.526 1.00 93.31 394 SER A N 1
ATOM 2948 C CA . SER A 1 394 ? -25.511 17.271 24.671 1.00 93.31 394 SER A CA 1
ATOM 2949 C C . SER A 1 394 ? -26.233 16.008 25.158 1.00 93.31 394 SER A C 1
ATOM 2951 O O . SER A 1 394 ? -26.983 16.048 26.137 1.00 93.31 394 SER A O 1
ATOM 2953 N N . SER A 1 395 ? -25.938 14.861 24.538 1.00 89.56 395 SER A N 1
ATOM 2954 C CA . SER A 1 395 ? -26.490 13.561 24.937 1.00 89.56 395 SER A CA 1
ATOM 2955 C C . SER A 1 395 ? -26.116 13.212 26.378 1.00 89.56 395 SER A C 1
ATOM 2957 O O . SER A 1 395 ? -26.971 12.775 27.145 1.00 89.56 395 SER A O 1
ATOM 2959 N N . LEU A 1 396 ? -24.874 13.486 26.789 1.00 92.31 396 LEU A N 1
ATOM 2960 C CA . LEU A 1 396 ? -24.416 13.301 28.163 1.00 92.31 396 LEU A CA 1
ATOM 2961 C C . LEU A 1 396 ? -25.231 14.148 29.152 1.00 92.31 396 LEU A C 1
ATOM 2963 O O . LEU A 1 396 ? -25.684 13.625 30.167 1.00 92.31 396 LEU A O 1
ATOM 2967 N N . MET A 1 397 ? -25.482 15.427 28.848 1.00 92.06 397 MET A N 1
ATOM 2968 C CA . MET A 1 397 ? -26.309 16.296 29.698 1.00 92.06 397 MET A CA 1
ATOM 2969 C C . MET A 1 397 ? -27.756 15.797 29.810 1.00 92.06 397 MET A C 1
ATOM 2971 O O . MET A 1 397 ? -28.357 15.880 30.884 1.00 92.06 397 MET A O 1
ATOM 2975 N N . ILE A 1 398 ? -28.330 15.279 28.720 1.00 91.56 398 ILE A N 1
ATOM 2976 C CA . ILE A 1 398 ? -29.679 14.694 28.722 1.00 91.56 398 ILE A CA 1
ATOM 2977 C C . ILE A 1 398 ? -29.707 13.438 29.601 1.00 91.56 398 ILE A C 1
ATOM 2979 O O . ILE A 1 398 ? -30.580 13.314 30.462 1.00 91.56 398 ILE A O 1
ATOM 2983 N N . LEU A 1 399 ? -28.731 12.541 29.437 1.00 91.38 399 LEU A N 1
ATOM 2984 C CA . LEU A 1 399 ? -28.628 11.305 30.214 1.00 91.38 399 LEU A CA 1
ATOM 2985 C C . LEU A 1 399 ? -28.384 11.574 31.705 1.00 91.38 399 LEU A C 1
ATOM 2987 O O . LEU A 1 399 ? -29.009 10.930 32.544 1.00 91.38 399 LEU A O 1
ATOM 2991 N N . GLN A 1 400 ? -27.555 12.564 32.050 1.00 92.31 400 GLN A N 1
ATOM 2992 C CA . GLN A 1 400 ? -27.349 13.009 33.434 1.00 92.31 400 GLN A CA 1
ATOM 2993 C C . GLN A 1 400 ? -28.652 13.526 34.058 1.00 92.31 400 GLN A C 1
ATOM 2995 O O . GLN A 1 400 ? -29.038 13.086 35.139 1.00 92.31 400 GLN A O 1
ATOM 3000 N N . LYS A 1 401 ? -29.401 14.383 33.348 1.00 93.75 401 LYS A N 1
ATOM 3001 C CA . LYS A 1 401 ? -30.717 14.854 33.819 1.00 93.75 401 LYS A CA 1
ATOM 3002 C C . LYS A 1 401 ? -31.718 13.708 33.989 1.00 93.75 401 LYS A C 1
ATOM 3004 O O . LYS A 1 401 ? -32.511 13.730 34.932 1.00 93.75 401 LYS A O 1
ATOM 3009 N N . ALA A 1 402 ? -31.693 12.714 33.101 1.00 88.88 402 ALA A N 1
ATOM 3010 C CA . ALA A 1 402 ? -32.555 11.536 33.176 1.00 88.88 402 ALA A CA 1
ATOM 3011 C C . ALA A 1 402 ? -32.188 10.613 34.357 1.00 88.88 402 ALA A C 1
ATOM 3013 O O . ALA A 1 402 ? -33.073 10.115 35.062 1.00 88.88 402 ALA A O 1
ATOM 3014 N N . PHE A 1 403 ? -30.892 10.449 34.635 1.00 91.25 403 PHE A N 1
ATOM 3015 C CA . PHE A 1 403 ? -30.388 9.770 35.827 1.00 91.25 403 PHE A CA 1
ATOM 3016 C C . PHE A 1 403 ? -30.817 10.491 37.117 1.00 91.25 403 PHE A C 1
ATOM 3018 O O . PHE A 1 403 ? -31.342 9.857 38.037 1.00 91.25 403 PHE A O 1
ATOM 3025 N N . ASP A 1 404 ? -30.688 11.819 37.169 1.00 92.25 404 ASP A N 1
ATOM 3026 C CA . ASP A 1 404 ? -31.114 12.639 38.311 1.00 92.25 404 ASP A CA 1
ATOM 3027 C C . ASP A 1 404 ? -32.632 12.595 38.531 1.00 92.25 404 ASP A C 1
ATOM 3029 O O . ASP A 1 404 ? -33.113 12.601 39.668 1.00 92.25 404 ASP A O 1
ATOM 3033 N N . ALA A 1 405 ? -33.418 12.562 37.452 1.00 90.00 405 ALA A N 1
ATOM 3034 C CA . ALA A 1 405 ? -34.867 12.392 37.522 1.00 90.00 405 ALA A CA 1
ATOM 3035 C C . ALA A 1 405 ? -35.240 11.014 38.094 1.00 90.00 405 ALA A C 1
ATOM 3037 O O . ALA A 1 405 ? -36.042 10.941 39.026 1.00 90.00 405 ALA A O 1
ATOM 3038 N N . SER A 1 406 ? -34.597 9.946 37.611 1.00 87.06 406 SER A N 1
ATOM 3039 C CA . SER A 1 406 ? -34.798 8.575 38.110 1.00 87.06 406 SER A CA 1
ATOM 3040 C C . SER A 1 406 ? -34.405 8.447 39.587 1.00 87.06 406 SER A C 1
ATOM 3042 O O . SER A 1 406 ? -35.124 7.846 40.383 1.00 87.06 406 SER A O 1
ATOM 3044 N N . SER A 1 407 ? -33.307 9.092 39.987 1.00 89.00 407 SER A N 1
ATOM 3045 C CA . SER A 1 407 ? -32.834 9.120 41.375 1.00 89.00 407 SER A CA 1
ATOM 3046 C C . SER A 1 407 ? -33.788 9.875 42.305 1.00 89.00 407 SER A C 1
ATOM 3048 O O . SER A 1 407 ? -34.021 9.454 43.438 1.00 89.00 407 SER A O 1
ATOM 3050 N N . ARG A 1 408 ? -34.380 10.982 41.836 1.00 89.38 408 ARG A N 1
ATOM 3051 C CA . ARG A 1 408 ? -35.414 11.714 42.587 1.00 89.38 408 ARG A CA 1
ATOM 3052 C C . ARG A 1 408 ? -36.704 10.909 42.730 1.00 89.38 408 ARG A C 1
ATOM 3054 O O . ARG A 1 408 ? -37.274 10.911 43.815 1.00 89.38 408 ARG A O 1
ATOM 3061 N N . ALA A 1 409 ? -37.127 10.193 41.688 1.00 86.44 409 ALA A N 1
ATOM 3062 C CA . ALA A 1 409 ? -38.283 9.297 41.757 1.00 86.44 409 ALA A CA 1
ATOM 3063 C C . ALA A 1 409 ? -38.069 8.163 42.777 1.00 86.44 409 ALA A C 1
ATOM 3065 O O . ALA A 1 409 ? -38.972 7.854 43.553 1.00 86.44 409 ALA A O 1
ATOM 3066 N N . LEU A 1 410 ? -36.851 7.612 42.842 1.00 85.19 410 LEU A N 1
ATOM 3067 C CA . LEU A 1 410 ? -36.476 6.610 43.842 1.00 85.19 410 LEU A CA 1
ATOM 3068 C C . LEU A 1 410 ? -36.548 7.171 45.270 1.00 85.19 410 LEU A C 1
ATOM 3070 O O . LEU A 1 410 ? -37.130 6.525 46.138 1.00 85.19 410 LEU A O 1
ATOM 3074 N N . LYS A 1 411 ? -36.028 8.385 45.506 1.00 86.69 411 LYS A N 1
ATOM 3075 C CA . LYS A 1 411 ? -36.137 9.063 46.812 1.00 86.69 411 LYS A CA 1
ATOM 3076 C C . LYS A 1 411 ? -37.589 9.320 47.215 1.00 86.69 411 LYS A C 1
ATOM 3078 O O . LYS A 1 411 ? -37.966 8.987 48.328 1.00 86.69 411 LYS A O 1
ATOM 3083 N N . ALA A 1 412 ? -38.411 9.840 46.303 1.00 86.75 412 ALA A N 1
ATOM 3084 C CA . ALA A 1 412 ? -39.830 10.068 46.573 1.00 86.75 412 ALA A CA 1
ATOM 3085 C C . ALA A 1 412 ? -40.564 8.761 46.924 1.00 86.75 412 ALA A C 1
ATOM 3087 O O . ALA A 1 412 ? -41.392 8.742 47.831 1.00 86.75 412 ALA A O 1
ATOM 3088 N N . GLY A 1 413 ? -40.235 7.655 46.245 1.00 83.44 413 GLY A N 1
ATOM 3089 C CA . GLY A 1 413 ? -40.755 6.331 46.587 1.00 83.44 413 GLY A CA 1
ATOM 3090 C C . GLY A 1 413 ? -40.337 5.859 47.984 1.00 83.44 413 GLY A C 1
ATOM 3091 O O . GLY A 1 413 ? -41.172 5.338 48.720 1.00 83.44 413 GLY A O 1
ATOM 3092 N N . ASP A 1 414 ? -39.074 6.067 48.365 1.00 84.50 414 ASP A N 1
ATOM 3093 C CA . ASP A 1 414 ? -38.558 5.743 49.704 1.00 84.50 414 ASP A CA 1
ATOM 3094 C C . ASP A 1 414 ? -39.239 6.580 50.801 1.00 84.50 414 ASP A C 1
ATOM 3096 O O . ASP A 1 414 ? -39.678 6.041 51.817 1.00 84.50 414 ASP A O 1
ATOM 3100 N N . ASP A 1 415 ? -39.420 7.881 50.568 1.00 86.75 415 ASP A N 1
ATOM 3101 C CA . ASP A 1 415 ? -40.123 8.776 51.491 1.00 86.75 415 ASP A CA 1
ATOM 3102 C C . ASP A 1 415 ? -41.593 8.359 51.679 1.00 86.75 415 ASP A C 1
ATOM 3104 O O . ASP A 1 415 ? -42.088 8.331 52.807 1.00 86.75 415 ASP A O 1
ATOM 3108 N N . MET A 1 416 ? -42.281 7.943 50.606 1.00 85.00 416 MET A N 1
ATOM 3109 C CA . MET A 1 416 ? -43.647 7.407 50.691 1.00 85.00 416 MET A CA 1
ATOM 3110 C C . MET A 1 416 ? -43.721 6.096 51.484 1.00 85.00 416 MET A C 1
ATOM 3112 O O . MET A 1 416 ? -44.664 5.901 52.251 1.00 85.00 416 MET A O 1
ATOM 3116 N N . ILE A 1 417 ? -42.740 5.199 51.325 1.00 83.88 417 ILE A N 1
ATOM 3117 C CA . ILE A 1 417 ? -42.668 3.947 52.093 1.00 83.88 417 ILE A CA 1
ATOM 3118 C C . ILE A 1 417 ? -42.454 4.252 53.577 1.00 83.88 417 ILE A C 1
ATOM 3120 O O . ILE A 1 417 ? -43.171 3.712 54.419 1.00 83.88 417 ILE A O 1
ATOM 3124 N N . LYS A 1 418 ? -41.518 5.150 53.903 1.00 85.44 418 LYS A N 1
ATOM 3125 C CA . LYS A 1 418 ? -41.275 5.603 55.280 1.00 85.44 418 LYS A CA 1
ATOM 3126 C C . LYS A 1 418 ? -42.525 6.214 55.903 1.00 85.44 418 LYS A C 1
ATOM 3128 O O . LYS A 1 418 ? -42.854 5.884 57.039 1.00 85.44 418 LYS A O 1
ATOM 3133 N N . GLN A 1 419 ? -43.238 7.057 55.157 1.00 85.75 419 GLN A N 1
ATOM 3134 C CA . GLN A 1 419 ? -44.478 7.663 55.629 1.00 85.75 419 GLN A CA 1
ATOM 3135 C C . GLN A 1 419 ? -45.564 6.607 55.881 1.00 85.75 419 GLN A C 1
ATOM 3137 O O . GLN A 1 419 ? -46.192 6.637 56.935 1.00 85.75 419 GLN A O 1
ATOM 3142 N N . ALA A 1 420 ? -45.744 5.639 54.980 1.00 81.38 420 ALA A N 1
ATOM 3143 C CA . ALA A 1 420 ? -46.701 4.549 55.173 1.00 81.38 420 ALA A CA 1
ATOM 3144 C C . ALA A 1 420 ? -46.363 3.684 56.404 1.00 81.38 420 ALA A C 1
ATOM 3146 O O . ALA A 1 420 ? -47.240 3.413 57.216 1.00 81.38 420 ALA A O 1
ATOM 3147 N N . LEU A 1 421 ? -45.088 3.326 56.594 1.00 81.38 421 LEU A N 1
ATOM 3148 C CA . LEU A 1 421 ? -44.615 2.602 57.784 1.00 81.38 421 LEU A CA 1
ATOM 3149 C C . LEU A 1 421 ? -44.873 3.377 59.082 1.00 81.38 421 LEU A C 1
ATOM 3151 O O . LEU A 1 421 ? -45.197 2.776 60.098 1.00 81.38 421 LEU A O 1
ATOM 3155 N N . SER A 1 422 ? -44.742 4.706 59.050 1.00 82.88 422 SER A N 1
ATOM 3156 C CA . SER A 1 422 ? -45.015 5.565 60.209 1.00 82.88 422 SER A CA 1
ATOM 3157 C C . SER A 1 422 ? -46.503 5.779 60.503 1.00 82.88 422 SER A C 1
ATOM 3159 O O . SER A 1 422 ? -46.825 6.352 61.535 1.00 82.88 422 SER A O 1
ATOM 3161 N N . MET A 1 423 ? -47.397 5.366 59.597 1.00 76.94 423 MET A N 1
ATOM 3162 C CA . MET A 1 423 ? -48.852 5.446 59.781 1.00 76.94 423 MET A CA 1
ATOM 3163 C C . MET A 1 423 ? -49.461 4.147 60.334 1.00 76.94 423 MET A C 1
ATOM 3165 O O . MET A 1 423 ? -50.582 4.190 60.832 1.00 76.94 423 MET A O 1
ATOM 3169 N N . ASP A 1 424 ? -48.740 3.022 60.254 1.00 57.66 424 ASP A N 1
ATOM 3170 C CA . ASP A 1 424 ? -49.124 1.712 60.816 1.00 57.66 424 ASP A CA 1
ATOM 3171 C C . ASP A 1 424 ? -48.512 1.446 62.216 1.00 57.66 424 ASP A C 1
ATOM 3173 O O . ASP A 1 424 ? -48.687 0.360 62.777 1.00 57.66 424 ASP A O 1
ATOM 3177 N N . ALA A 1 425 ? -47.799 2.427 62.784 1.00 50.53 425 ALA A N 1
ATOM 3178 C CA . ALA A 1 425 ? -47.290 2.452 64.161 1.00 50.53 425 ALA A CA 1
ATOM 3179 C C . ALA A 1 425 ? -48.016 3.536 64.966 1.00 50.53 425 ALA A C 1
ATOM 3181 O O . ALA A 1 425 ? -48.272 3.295 66.170 1.00 50.53 425 ALA A O 1
#

Mean predicted aligned error: 11.61 Å

Radius of gyration: 36.31 Å; Cα contacts (8 Å, |Δi|>4): 994; chains: 1; bounding box: 100×36×122 Å